Protein AF-0000000066035206 (afdb_homodimer)

Radius of gyration: 21.85 Å; Cα contacts (8 Å, |Δi|>4): 926; chains: 2; bounding box: 53×56×56 Å

pLDDT: mean 94.18, std 7.04, range [42.78, 98.94]

Foldseek 3Di:
DEAEAEQAQKDQDDPQLQPPPLLVVVCVVVVHGSRLFIAACVRCVVSCVPPPVSQFHHCVVLVLLQCQLQCPDPCQQVVNYWYWYAYNQAWIKTAAGPDDQDPDPVVNRNQVSCCVVQQFPPDDDDDTRMGTDGGHPVRVCVVQNFAEEEDLPFAEDELLVRLVVCVVVVHYYYFYHTDDDDDDPVNVVRHPGYYYYPNSPDDRRNRSSNSNSVSNVCVPDVVD/DEAEAEQAQKDQDDPQLQPPPLLVVVCVVVVHGSRLFIAACVRCVVSCVPPPVSQFHHCVVLVLLQCQLQCPDPCQQVVNYWYWYAYNQAWIKTAAGPDDQDPDPVVNRNQVSCCVVQQFPPDDDDDTRMGTDGGHPVRVCVVQNFAEEEDLPFAEDELLVRLVVCVVVVHYYYFYHTDDDDDDPVNVVRHPGYYYYPNSPDDRRNRSSNSNSVSNVCVPDVVD

InterPro domains:
  IPR005304 Ribosomal biogenesis, methyltransferase, EMG1/NEP1 [PF03587] (3-217)
  IPR005304 Ribosomal biogenesis, methyltransferase, EMG1/NEP1 [PTHR12636] (38-218)
  IPR005304 Ribosomal biogenesis, methyltransferase, EMG1/NEP1 [cd18088] (1-217)
  IPR023503 Ribosome biogenesis methyltransferase NEP1, archaea [MF_00554] (1-218)
  IPR029026 tRNA (guanine-N1-)-methyltransferase, N-terminal [G3DSA:3.40.1280.10] (1-222)
  IPR029028 Alpha/beta knot methyltransferases [SSF75217] (1-219)

Structure (mmCIF, N/CA/C/O backbone):
data_AF-0000000066035206-model_v1
#
loop_
_entity.id
_entity.type
_entity.pdbx_description
1 polymer 'Ribosomal RNA small subunit methyltransferase Nep1'
#
loop_
_atom_site.group_PDB
_atom_site.id
_atom_site.type_symbol
_atom_site.label_atom_id
_atom_site.label_alt_id
_atom_site.label_comp_id
_atom_site.label_asym_id
_atom_site.label_entity_id
_atom_site.label_seq_id
_atom_site.pdbx_PDB_ins_code
_atom_site.Cartn_x
_atom_site.Cartn_y
_atom_site.Cartn_z
_atom_site.occupancy
_atom_site.B_iso_or_equiv
_atom_site.auth_seq_id
_atom_site.auth_comp_id
_atom_site.auth_asym_id
_atom_site.auth_atom_id
_atom_site.pdbx_PDB_model_num
ATOM 1 N N . MET A 1 1 ? 16.625 9.414 11.586 1 94.56 1 MET A N 1
ATOM 2 C CA . MET A 1 1 ? 16.031 9.836 10.32 1 94.56 1 MET A CA 1
ATOM 3 C C . MET A 1 1 ? 14.555 10.172 10.492 1 94.56 1 MET A C 1
ATOM 5 O O . MET A 1 1 ? 13.891 9.617 11.367 1 94.56 1 MET A O 1
ATOM 9 N N . LYS A 1 2 ? 14.062 11.164 9.742 1 97.94 2 LYS A N 1
ATOM 10 C CA . LYS A 1 2 ? 12.695 11.641 9.914 1 97.94 2 LYS A CA 1
ATOM 11 C C . LYS A 1 2 ? 11.992 11.797 8.57 1 97.94 2 LYS A C 1
ATOM 13 O O . LYS A 1 2 ? 12.594 12.266 7.602 1 97.94 2 LYS A O 1
ATOM 18 N N . ILE A 1 3 ? 10.82 11.297 8.508 1 98.56 3 ILE A N 1
ATOM 19 C CA . ILE A 1 3 ? 9.945 11.562 7.375 1 98.56 3 ILE A CA 1
ATOM 20 C C . ILE A 1 3 ? 8.664 12.242 7.859 1 98.56 3 ILE A C 1
ATOM 22 O O . ILE A 1 3 ? 8.117 11.883 8.898 1 98.56 3 ILE A O 1
ATOM 26 N N . VAL A 1 4 ? 8.242 13.25 7.172 1 98.88 4 VAL A N 1
ATOM 27 C CA . VAL A 1 4 ? 6.984 13.922 7.484 1 98.88 4 VAL A CA 1
ATOM 28 C C . VAL A 1 4 ? 6.098 13.961 6.238 1 98.88 4 VAL A C 1
ATOM 30 O O . VAL A 1 4 ? 6.5 14.492 5.203 1 98.88 4 VAL A O 1
ATOM 33 N N . PHE A 1 5 ? 4.93 13.305 6.316 1 98.88 5 PHE A N 1
ATOM 34 C CA . PHE A 1 5 ? 3.934 13.398 5.258 1 98.88 5 PHE A CA 1
ATOM 35 C C . PHE A 1 5 ? 3.158 14.711 5.359 1 98.88 5 PHE A C 1
ATOM 37 O O . PHE A 1 5 ? 2.535 14.992 6.383 1 98.88 5 PHE A O 1
ATOM 44 N N . LEU A 1 6 ? 3.215 15.453 4.277 1 98.88 6 LEU A N 1
ATOM 45 C CA . LEU A 1 6 ? 2.746 16.828 4.324 1 98.88 6 LEU A CA 1
ATOM 46 C C . LEU A 1 6 ? 1.406 16.969 3.609 1 98.88 6 LEU A C 1
ATOM 48 O O . LEU A 1 6 ? 1.202 16.391 2.541 1 98.88 6 LEU A O 1
ATOM 52 N N . GLU A 1 7 ? 0.525 17.703 4.234 1 98.69 7 GLU A N 1
ATOM 53 C CA . GLU A 1 7 ? -0.763 18.094 3.67 1 98.69 7 GLU A CA 1
ATOM 54 C C . GLU A 1 7 ? -1.613 16.875 3.332 1 98.69 7 GLU A C 1
ATOM 56 O O . GLU A 1 7 ? -2.197 16.797 2.248 1 98.69 7 GLU A O 1
ATOM 61 N N . CYS A 1 8 ? -1.656 15.969 4.273 1 98.75 8 CYS A N 1
ATOM 62 C CA . CYS A 1 8 ? -2.443 14.758 4.062 1 98.75 8 CYS A CA 1
ATOM 63 C C . CYS A 1 8 ? -3.926 15.094 3.93 1 98.75 8 CYS A C 1
ATOM 65 O O . CYS A 1 8 ? -4.453 15.906 4.688 1 98.75 8 CYS A O 1
ATOM 67 N N . SER A 1 9 ? -4.555 14.461 2.967 1 98.19 9 SER A N 1
ATOM 68 C CA . SER A 1 9 ? -5.977 14.641 2.707 1 98.19 9 SER A CA 1
ATOM 69 C C . SER A 1 9 ? -6.828 13.93 3.75 1 98.19 9 SER A C 1
ATOM 71 O O . SER A 1 9 ? -7.691 13.117 3.406 1 98.19 9 SER A O 1
ATOM 73 N N . VAL A 1 10 ? -6.57 14.289 4.969 1 98.69 10 VAL A N 1
ATOM 74 C CA . VAL A 1 10 ? -7.199 13.625 6.109 1 98.69 10 VAL A CA 1
ATOM 75 C C . VAL A 1 10 ? -7.898 14.664 6.988 1 98.69 10 VAL A C 1
ATOM 77 O O . VAL A 1 10 ? -7.262 15.602 7.465 1 98.69 10 VAL A O 1
ATOM 80 N N . GLU A 1 11 ? -9.133 14.516 7.188 1 98.69 11 GLU A N 1
ATOM 81 C CA . GLU A 1 11 ? -9.961 15.383 8.031 1 98.69 11 GLU A CA 1
ATOM 82 C C . GLU A 1 11 ? -11.273 14.695 8.398 1 98.69 11 GLU A C 1
ATOM 84 O O . GLU A 1 11 ? -11.695 13.75 7.738 1 98.69 11 GLU A O 1
ATOM 89 N N . LEU A 1 12 ? -11.844 15.172 9.484 1 98.44 12 LEU A N 1
ATOM 90 C CA . LEU A 1 12 ? -13.211 14.75 9.773 1 98.44 12 LEU A CA 1
ATOM 91 C C . LEU A 1 12 ? -14.195 15.43 8.828 1 98.44 12 LEU A C 1
ATOM 93 O O . LEU A 1 12 ? -13.898 16.469 8.258 1 98.44 12 LEU A O 1
ATOM 97 N N . VAL A 1 13 ? -15.359 14.82 8.664 1 98.06 13 VAL A N 1
ATOM 98 C CA . VAL A 1 13 ? -16.391 15.43 7.828 1 98.06 13 VAL A CA 1
ATOM 99 C C . VAL A 1 13 ? -16.734 16.828 8.359 1 98.06 13 VAL A C 1
ATOM 101 O O . VAL A 1 13 ? -17.062 16.984 9.531 1 98.06 13 VAL A O 1
ATOM 104 N N . PRO A 1 14 ? -16.562 17.75 7.488 1 97.44 14 PRO A N 1
ATOM 105 C CA . PRO A 1 14 ? -16.875 19.094 7.961 1 97.44 14 PRO A CA 1
ATOM 106 C C . PRO A 1 14 ? -18.359 19.266 8.328 1 97.44 14 PRO A C 1
ATOM 108 O O . PRO A 1 14 ? -19.219 18.609 7.746 1 97.44 14 PRO A O 1
ATOM 111 N N . ARG A 1 15 ? -18.609 20.219 9.195 1 96.75 15 ARG A N 1
ATOM 112 C CA . ARG A 1 15 ? -19.953 20.453 9.734 1 96.75 15 ARG A CA 1
ATOM 113 C C . ARG A 1 15 ? -20.953 20.75 8.617 1 96.75 15 ARG A C 1
ATOM 115 O O . ARG A 1 15 ? -22.109 20.328 8.688 1 96.75 15 ARG A O 1
ATOM 122 N N . SER A 1 16 ? -20.516 21.406 7.574 1 96.56 16 SER A N 1
ATOM 123 C CA . SER A 1 16 ? -21.391 21.797 6.48 1 96.56 16 SER A CA 1
ATOM 124 C C . SER A 1 16 ? -21.953 20.578 5.746 1 96.56 16 SER A C 1
ATOM 126 O O . SER A 1 16 ? -22.938 20.688 5.023 1 96.56 16 SER A O 1
ATOM 128 N N . LEU A 1 17 ? -21.344 19.406 5.98 1 97.5 17 LEU A N 1
ATOM 129 C CA . LEU A 1 17 ? -21.75 18.219 5.242 1 97.5 17 LEU A CA 1
ATOM 130 C C . LEU A 1 17 ? -22.516 17.25 6.148 1 97.5 17 LEU A C 1
ATOM 132 O O . LEU A 1 17 ? -22.984 16.203 5.695 1 97.5 17 LEU A O 1
ATOM 136 N N . TRP A 1 18 ? -22.719 17.609 7.383 1 97.12 18 TRP A N 1
ATOM 137 C CA . TRP A 1 18 ? -23.219 16.672 8.383 1 97.12 18 TRP A CA 1
ATOM 138 C C . TRP A 1 18 ? -24.641 16.219 8.031 1 97.12 18 TRP A C 1
ATOM 140 O O . TRP A 1 18 ? -25.047 15.109 8.375 1 97.12 18 TRP A O 1
ATOM 150 N N . SER A 1 19 ? -25.328 17.047 7.301 1 96.56 19 SER A N 1
ATOM 151 C CA . SER A 1 19 ? -26.719 16.719 7.027 1 96.56 19 SER A CA 1
ATOM 152 C C . SER A 1 19 ? -26.891 16.094 5.645 1 96.56 19 SER A C 1
ATOM 154 O O . SER A 1 19 ? -27.984 15.703 5.262 1 96.56 19 SER A O 1
ATOM 156 N N . HIS A 1 20 ? -25.844 16.078 4.918 1 97 20 HIS A N 1
ATOM 157 C CA . HIS A 1 20 ? -25.922 15.523 3.57 1 97 20 HIS A CA 1
ATOM 158 C C . HIS A 1 20 ? -26.297 14.039 3.607 1 97 20 HIS A C 1
ATOM 160 O O . HIS A 1 20 ? -25.781 13.289 4.445 1 97 20 HIS A O 1
ATOM 166 N N . PRO A 1 21 ? -27.109 13.594 2.684 1 96.31 21 PRO A N 1
ATOM 167 C CA . PRO A 1 21 ? -27.594 12.211 2.674 1 96.31 21 PRO A CA 1
ATOM 168 C C . PRO A 1 21 ? -26.453 11.195 2.625 1 96.31 21 PRO A C 1
ATOM 170 O O . PRO A 1 21 ? -26.5 10.172 3.309 1 96.31 21 PRO A O 1
ATOM 173 N N . GLN A 1 22 ? -25.438 11.383 1.896 1 95.75 22 GLN A N 1
ATOM 174 C CA . GLN A 1 22 ? -24.297 10.469 1.791 1 95.75 22 GLN A CA 1
ATOM 175 C C . GLN A 1 22 ? -23.578 10.32 3.131 1 95.75 22 GLN A C 1
ATOM 177 O O . GLN A 1 22 ? -23.125 9.234 3.479 1 95.75 22 GLN A O 1
ATOM 182 N N . VAL A 1 23 ? -23.469 11.445 3.793 1 96.69 23 VAL A N 1
ATOM 183 C CA . VAL A 1 23 ? -22.781 11.453 5.078 1 96.69 23 VAL A CA 1
ATOM 184 C C . VAL A 1 23 ? -23.641 10.75 6.125 1 96.69 23 VAL A C 1
ATOM 186 O O . VAL A 1 23 ? -23.141 9.922 6.895 1 96.69 23 VAL A O 1
ATOM 189 N N . LEU A 1 24 ? -24.906 11 6.09 1 96.81 24 LEU A N 1
ATOM 190 C CA . LEU A 1 24 ? -25.844 10.359 7.02 1 96.81 24 LEU A CA 1
ATOM 191 C C . LEU A 1 24 ? -25.891 8.852 6.785 1 96.81 24 LEU A C 1
ATOM 193 O O . LEU A 1 24 ? -25.938 8.078 7.738 1 96.81 24 LEU A O 1
ATOM 197 N N . LYS A 1 25 ? -25.875 8.508 5.547 1 94.69 25 LYS A N 1
ATOM 198 C CA . LYS A 1 25 ? -25.875 7.086 5.207 1 94.69 25 LYS A CA 1
ATOM 199 C C . LYS A 1 25 ? -24.641 6.387 5.77 1 94.69 25 LYS A C 1
ATOM 201 O O . LYS A 1 25 ? -24.734 5.32 6.379 1 94.69 25 LYS A O 1
ATOM 206 N N . SER A 1 26 ? -23.469 6.977 5.578 1 92.94 26 SER A N 1
ATOM 207 C CA . SER A 1 26 ? -22.219 6.383 6.07 1 92.94 26 SER A CA 1
ATOM 208 C C . SER A 1 26 ? -22.172 6.398 7.594 1 92.94 26 SER A C 1
ATOM 210 O O . SER A 1 26 ? -21.703 5.438 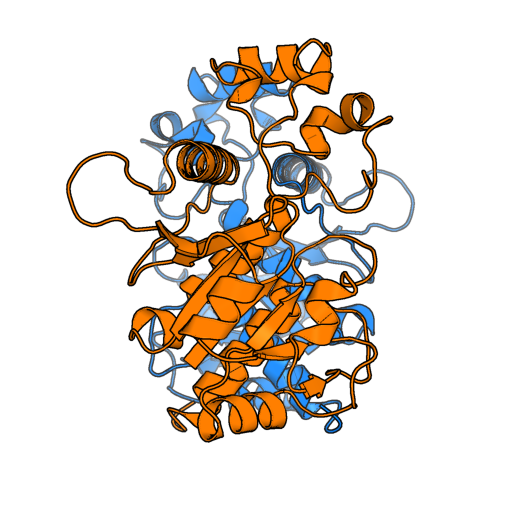8.211 1 92.94 26 SER A O 1
ATOM 212 N N . ALA A 1 27 ? -22.641 7.441 8.18 1 94.56 27 ALA A N 1
ATOM 213 C CA . ALA A 1 27 ? -22.688 7.523 9.641 1 94.56 27 ALA A CA 1
ATOM 214 C C . ALA A 1 27 ? -23.531 6.395 10.219 1 94.56 27 ALA A C 1
ATOM 216 O O . ALA A 1 27 ? -23.156 5.77 11.211 1 94.56 27 ALA A O 1
ATOM 217 N N . ARG A 1 28 ? -24.656 6.133 9.617 1 92.69 28 ARG A N 1
ATOM 218 C CA . ARG A 1 28 ? -25.531 5.047 10.039 1 92.69 28 ARG A CA 1
ATOM 219 C C . ARG A 1 28 ? -24.844 3.693 9.867 1 92.69 28 ARG A C 1
ATOM 221 O O . ARG A 1 28 ? -24.938 2.832 10.742 1 92.69 28 ARG A O 1
ATOM 228 N N . ARG A 1 29 ? -24.188 3.592 8.781 1 86.38 29 ARG A N 1
ATOM 229 C CA . ARG A 1 29 ? -23.5 2.35 8.461 1 86.38 29 ARG A CA 1
ATOM 230 C C . ARG A 1 29 ? -22.484 1.997 9.547 1 86.38 29 ARG A C 1
ATOM 232 O O . ARG A 1 29 ? -22.359 0.833 9.93 1 86.38 29 ARG A O 1
ATOM 239 N N . TYR A 1 30 ? -21.766 2.982 10.031 1 87.88 30 TYR A N 1
ATOM 240 C CA . TYR A 1 30 ? -20.672 2.74 10.969 1 87.88 30 TYR A CA 1
ATOM 241 C C . TYR A 1 30 ? -21.125 2.969 12.406 1 87.88 30 TYR A C 1
ATOM 243 O O . TYR A 1 30 ? -20.375 2.727 13.352 1 87.88 30 TYR A O 1
ATOM 251 N N . GLY A 1 31 ? -22.344 3.395 12.547 1 91.31 31 GLY A N 1
ATOM 252 C CA . GLY A 1 31 ? -22.922 3.596 13.867 1 91.31 31 GLY A CA 1
ATOM 253 C C . GLY A 1 31 ? -22.266 4.73 14.641 1 91.31 31 GLY A C 1
ATOM 254 O O . GLY A 1 31 ? -22 4.602 15.836 1 91.31 31 GLY A O 1
ATOM 255 N N . ILE A 1 32 ? -21.922 5.754 13.93 1 94 32 ILE A N 1
ATOM 256 C CA . ILE A 1 32 ? -21.266 6.883 14.578 1 94 32 ILE A CA 1
ATOM 257 C C . ILE A 1 32 ? -21.891 8.188 14.094 1 94 32 ILE A C 1
ATOM 259 O O . ILE A 1 32 ? -22.719 8.188 13.18 1 94 32 ILE A O 1
ATOM 263 N N . GLU A 1 33 ? -21.562 9.25 14.727 1 96.12 33 GLU A N 1
ATOM 264 C CA . GLU A 1 33 ? -22.062 10.57 14.344 1 96.12 33 GLU A CA 1
ATOM 265 C C . GLU A 1 33 ? -21.359 11.102 13.109 1 96.12 33 GLU A C 1
ATOM 267 O O . GLU A 1 33 ? -20.172 10.844 12.906 1 96.12 33 GLU A O 1
ATOM 272 N N . PRO A 1 34 ? -22.047 11.836 12.297 1 96.31 34 PRO A N 1
ATOM 273 C CA . PRO A 1 34 ? -21.438 12.406 11.094 1 96.31 34 PRO A CA 1
ATOM 274 C C . PRO A 1 34 ? -20.141 13.141 11.383 1 96.31 34 PRO A C 1
ATOM 276 O O . PRO A 1 34 ? -19.172 13.016 10.625 1 96.31 34 PRO A O 1
ATOM 279 N N . GLY A 1 35 ? -20.109 13.836 12.477 1 96.12 35 GLY A N 1
ATOM 280 C CA . GLY A 1 35 ? -18.938 14.609 12.828 1 96.12 35 GLY A CA 1
ATOM 281 C C . GLY A 1 35 ? -17.75 13.758 13.242 1 96.12 35 GLY A C 1
ATOM 282 O O . GLY A 1 35 ? -16.625 14.25 13.336 1 96.12 35 GLY A O 1
ATOM 283 N N . ASP A 1 36 ? -17.953 12.461 13.375 1 96.06 36 ASP A N 1
ATOM 284 C CA . ASP A 1 36 ? -16.906 11.531 13.805 1 96.06 36 ASP A CA 1
ATOM 285 C C . ASP A 1 36 ? -16.375 10.719 12.625 1 96.06 36 ASP A C 1
ATOM 287 O O . ASP A 1 36 ? -15.477 9.898 12.789 1 96.06 36 ASP A O 1
ATOM 291 N N . LEU A 1 37 ? -16.891 11.023 11.477 1 96.31 37 LEU A N 1
ATOM 292 C CA . LEU A 1 37 ? -16.484 10.312 10.266 1 96.31 37 LEU A CA 1
ATOM 293 C C . LEU A 1 37 ? -15.297 10.992 9.602 1 96.31 37 LEU A C 1
ATOM 295 O O . LEU A 1 37 ? -15.219 12.227 9.57 1 96.31 37 LEU A O 1
ATOM 299 N N . LEU A 1 38 ? -14.422 10.172 9.133 1 97.31 38 LEU A N 1
ATOM 300 C CA . LEU A 1 38 ? -13.398 10.727 8.25 1 97.31 38 LEU A CA 1
ATOM 301 C C . LEU A 1 38 ? -13.984 11.047 6.879 1 97.31 38 LEU A C 1
ATOM 303 O O . LEU A 1 38 ? -14.773 10.266 6.336 1 97.31 38 LEU A O 1
ATOM 307 N N . LEU A 1 39 ? -13.688 12.227 6.426 1 97.69 39 LEU A N 1
ATOM 308 C CA . LEU A 1 39 ? -14.07 12.539 5.055 1 97.69 39 LEU A CA 1
ATOM 309 C C . LEU A 1 39 ? -13.414 11.586 4.07 1 97.69 39 LEU A C 1
ATOM 311 O O . LEU A 1 39 ? -12.211 11.328 4.16 1 97.69 39 LEU A O 1
ATOM 315 N N . ASP A 1 40 ? -14.195 11.031 3.223 1 96.38 40 ASP A N 1
ATOM 316 C CA . ASP A 1 40 ? -13.727 10.055 2.242 1 96.38 40 ASP A CA 1
ATOM 317 C C . ASP A 1 40 ? -14.461 10.219 0.912 1 96.38 40 ASP A C 1
ATOM 319 O O . ASP A 1 40 ? -15.672 9.992 0.831 1 96.38 40 ASP A O 1
ATOM 323 N N . LYS A 1 41 ? -13.688 10.562 -0.031 1 94.62 41 LYS A N 1
ATOM 324 C CA . LYS A 1 41 ? -14.266 10.844 -1.343 1 94.62 41 LYS A CA 1
ATOM 325 C C . LYS A 1 41 ? -15.023 9.633 -1.883 1 94.62 41 LYS A C 1
ATOM 327 O O . LYS A 1 41 ? -16.016 9.781 -2.586 1 94.62 41 LYS A O 1
ATOM 332 N N . SER A 1 42 ? -14.586 8.414 -1.63 1 90.88 42 SER A N 1
ATOM 333 C CA . SER A 1 42 ? -15.258 7.211 -2.1 1 90.88 42 SER A CA 1
ATOM 334 C C . SER A 1 42 ? -16.656 7.082 -1.49 1 90.88 42 SER A C 1
ATOM 336 O O . SER A 1 42 ? -17.547 6.477 -2.086 1 90.88 42 SER A O 1
ATOM 338 N N . LEU A 1 43 ? -16.859 7.66 -0.371 1 92.38 43 LEU A N 1
ATOM 339 C CA . LEU A 1 43 ? -18.125 7.594 0.345 1 92.38 43 LEU A CA 1
ATOM 340 C C . LEU A 1 43 ? -18.922 8.875 0.159 1 92.38 43 LEU A C 1
ATOM 342 O O . LEU A 1 43 ? -20.156 8.859 0.176 1 92.38 43 LEU A O 1
ATOM 346 N N . HIS A 1 44 ? -18.203 9.93 -0.038 1 96.5 44 HIS A N 1
ATOM 347 C CA . HIS A 1 44 ? -18.844 11.234 0.113 1 96.5 44 HIS A CA 1
ATOM 348 C C . HIS A 1 44 ? -18.703 12.07 -1.154 1 96.5 44 HIS A C 1
ATOM 350 O O . HIS A 1 44 ? -18.703 13.297 -1.094 1 96.5 44 HIS A O 1
ATOM 356 N N . TYR A 1 45 ? -18.5 11.469 -2.258 1 93.94 45 TYR A N 1
ATOM 357 C CA . TYR A 1 45 ? -18.188 12.148 -3.51 1 93.94 45 TYR A CA 1
ATOM 358 C C . TYR A 1 45 ? -19.172 13.273 -3.785 1 93.94 45 TYR A C 1
ATOM 360 O O . TYR A 1 45 ? -18.766 14.43 -3.98 1 93.94 45 TYR A O 1
ATOM 368 N N . ASN A 1 46 ? -20.484 13.008 -3.779 1 95.19 46 ASN A N 1
ATOM 369 C CA . ASN A 1 46 ? -21.484 14.016 -4.078 1 95.19 46 ASN A CA 1
ATOM 370 C C . ASN A 1 46 ? -21.562 15.078 -2.98 1 95.19 46 ASN A C 1
ATOM 372 O O . ASN A 1 46 ? -21.781 16.25 -3.264 1 95.19 46 ASN A O 1
ATOM 376 N N . ALA A 1 47 ? -21.391 14.641 -1.794 1 96.25 47 ALA A N 1
ATOM 377 C CA . ALA A 1 47 ? -21.438 15.578 -0.675 1 96.25 47 ALA A CA 1
ATOM 378 C C . ALA A 1 47 ? -20.312 16.609 -0.783 1 96.25 47 ALA A C 1
ATOM 380 O O . ALA A 1 47 ? -20.484 17.766 -0.371 1 96.25 47 ALA A O 1
ATOM 381 N N . MET A 1 48 ? -19.219 16.203 -1.35 1 96.88 48 MET A N 1
ATOM 382 C CA . MET A 1 48 ? -18.031 17.031 -1.386 1 96.88 48 MET A CA 1
ATOM 383 C C . MET A 1 48 ? -18.078 18.031 -2.545 1 96.88 48 MET A C 1
ATOM 385 O O . MET A 1 48 ? -17.172 18.828 -2.721 1 96.88 48 MET A O 1
ATOM 389 N N . ALA A 1 49 ? -19.094 17.984 -3.309 1 94.5 49 ALA A N 1
ATOM 390 C CA . ALA A 1 49 ? -19.188 18.734 -4.562 1 94.5 49 ALA A CA 1
ATOM 391 C C . ALA A 1 49 ? -18.953 20.219 -4.332 1 94.5 49 ALA A C 1
ATOM 393 O O . ALA A 1 49 ? -18.312 20.891 -5.152 1 94.5 49 ALA A O 1
ATOM 394 N N . GLU A 1 50 ? -19.328 20.719 -3.205 1 90.12 50 GLU A N 1
ATOM 395 C CA . GLU A 1 50 ? -19.25 22.172 -2.996 1 90.12 50 GLU A CA 1
ATOM 396 C C . GLU A 1 50 ? -18.141 22.516 -2.014 1 90.12 50 GLU A C 1
ATOM 398 O O . GLU A 1 50 ? -17.984 23.672 -1.616 1 90.12 50 GLU A O 1
ATOM 403 N N . LEU A 1 51 ? -17.406 21.562 -1.604 1 94.5 51 LEU A N 1
ATOM 404 C CA . LEU A 1 51 ? -16.312 21.828 -0.667 1 94.5 51 LEU A CA 1
ATOM 405 C C . LEU A 1 51 ? -15.18 22.578 -1.352 1 94.5 51 LEU A C 1
ATOM 407 O O . LEU A 1 51 ? -14.75 22.188 -2.441 1 94.5 51 LEU A O 1
ATOM 411 N N . PRO A 1 52 ? -14.789 23.625 -0.725 1 93.38 52 PRO A N 1
ATOM 412 C CA . PRO A 1 52 ? -13.602 24.281 -1.283 1 93.38 52 PRO A CA 1
ATOM 413 C C . PRO A 1 52 ? -12.391 23.359 -1.358 1 93.38 52 PRO A C 1
ATOM 415 O O . PRO A 1 52 ? -12.172 22.547 -0.449 1 93.38 52 PRO A O 1
ATOM 418 N N . ALA A 1 53 ? -11.664 23.406 -2.465 1 93.31 53 ALA A N 1
ATOM 419 C CA . ALA A 1 53 ? -10.461 22.609 -2.686 1 93.31 53 ALA A CA 1
ATOM 420 C C . ALA A 1 53 ? -10.773 21.109 -2.572 1 93.31 53 ALA A C 1
ATOM 422 O O . ALA A 1 53 ? -9.969 20.344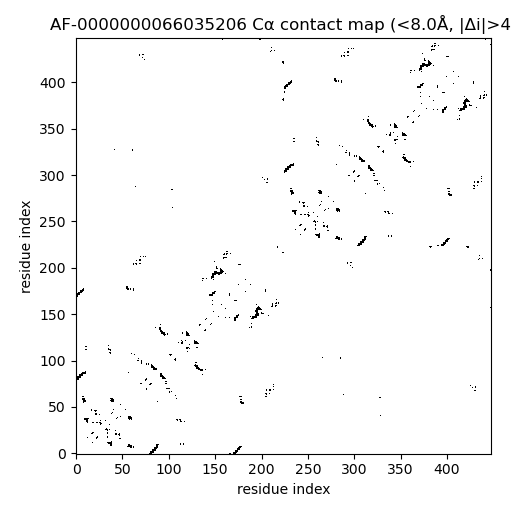 -2.031 1 93.31 53 ALA A O 1
ATOM 423 N N . LYS A 1 54 ? -11.961 20.719 -2.967 1 93.62 54 LYS A N 1
ATOM 424 C CA . LYS A 1 54 ? -12.406 19.328 -2.869 1 93.62 54 LYS A CA 1
ATOM 425 C C . LYS A 1 54 ? -11.422 18.391 -3.547 1 93.62 54 LYS A C 1
ATOM 427 O O . LYS A 1 54 ? -11.289 17.234 -3.145 1 93.62 54 LYS A O 1
ATOM 432 N N . TRP A 1 55 ? -10.656 18.844 -4.508 1 93.44 55 TRP A N 1
ATOM 433 C CA . TRP A 1 55 ? -9.742 18.016 -5.281 1 93.44 55 TRP A CA 1
ATOM 434 C C . TRP A 1 55 ? -8.562 17.562 -4.43 1 93.44 55 TRP A C 1
ATOM 436 O O . TRP A 1 55 ? -7.852 16.625 -4.785 1 93.44 55 TRP A O 1
ATOM 446 N N . LYS A 1 56 ? -8.305 18.25 -3.289 1 95.94 56 LYS A N 1
ATOM 447 C CA . LYS A 1 56 ? -7.172 17.938 -2.426 1 95.94 56 LYS A CA 1
ATOM 448 C C . LYS A 1 56 ? -7.629 17.297 -1.119 1 95.94 56 LYS A C 1
ATOM 450 O O . LYS A 1 56 ? -6.855 17.203 -0.163 1 95.94 56 LYS A O 1
ATOM 455 N N . ARG A 1 57 ? -8.898 16.938 -1.027 1 96.81 57 ARG A N 1
ATOM 456 C CA . ARG A 1 57 ? -9.453 16.516 0.251 1 96.81 57 ARG A CA 1
ATOM 457 C C . ARG A 1 57 ? -10.008 15.094 0.157 1 96.81 57 ARG A C 1
ATOM 459 O O . ARG A 1 57 ? -10.234 14.578 -0.941 1 96.81 57 ARG A O 1
ATOM 466 N N . GLY A 1 58 ? -10.172 14.438 1.257 1 96.88 58 GLY A N 1
ATOM 467 C CA . GLY A 1 58 ? -10.969 13.227 1.38 1 96.88 58 GLY A CA 1
ATOM 468 C C . GLY A 1 58 ? -10.273 11.992 0.826 1 96.88 58 GLY A C 1
ATOM 469 O O . GLY A 1 58 ? -10.898 11.156 0.174 1 96.88 58 GLY A O 1
ATOM 470 N N . ARG A 1 59 ? -8.969 11.875 0.965 1 96.69 59 ARG A N 1
ATOM 471 C CA . ARG A 1 59 ? -8.258 10.703 0.471 1 96.69 59 ARG A CA 1
ATOM 472 C C . ARG A 1 59 ? -7.363 10.109 1.555 1 96.69 59 ARG A C 1
ATOM 474 O O . ARG A 1 59 ? -6.145 10.031 1.388 1 96.69 59 ARG A O 1
ATOM 481 N N . PRO A 1 60 ? -8.023 9.68 2.658 1 97.44 60 PRO A N 1
ATOM 482 C CA . PRO A 1 60 ? -7.242 9.078 3.742 1 97.44 60 PRO A CA 1
ATOM 483 C C . PRO A 1 60 ? -6.504 7.816 3.311 1 97.44 60 PRO A C 1
ATOM 485 O O . PRO A 1 60 ? -5.562 7.387 3.98 1 97.44 60 PRO A O 1
ATOM 488 N N . ASP A 1 61 ? -6.91 7.25 2.191 1 95.19 61 ASP A N 1
ATOM 489 C CA . ASP A 1 61 ? -6.273 6.039 1.685 1 95.19 61 ASP A CA 1
ATOM 490 C C . ASP A 1 61 ? -4.809 6.289 1.335 1 95.19 61 ASP A C 1
ATOM 492 O O . ASP A 1 61 ? -3.969 5.398 1.478 1 95.19 61 ASP A O 1
ATOM 496 N N . ILE A 1 62 ? -4.457 7.484 0.918 1 96.56 62 ILE A N 1
ATOM 497 C CA . ILE A 1 62 ? -3.082 7.812 0.565 1 96.56 62 ILE A CA 1
ATOM 498 C C . ILE A 1 62 ? -2.191 7.703 1.802 1 96.56 62 ILE A C 1
ATOM 500 O O . ILE A 1 62 ? -1.146 7.051 1.767 1 96.56 62 ILE A O 1
ATOM 504 N N . LEU A 1 63 ? -2.648 8.305 2.889 1 98.12 63 LEU A N 1
ATOM 505 C CA . LEU A 1 63 ? -1.887 8.211 4.129 1 98.12 63 LEU A CA 1
ATOM 506 C C . LEU A 1 63 ? -1.804 6.77 4.609 1 98.12 63 LEU A C 1
ATOM 508 O O . LEU A 1 63 ? -0.77 6.34 5.129 1 98.12 63 LEU A O 1
ATOM 512 N N . HIS A 1 64 ? -2.867 6.07 4.457 1 97.19 64 HIS A N 1
ATOM 513 C CA . HIS A 1 64 ? -2.904 4.672 4.875 1 97.19 64 HIS A CA 1
ATOM 514 C C . HIS A 1 64 ? -1.785 3.869 4.219 1 97.19 64 HIS A C 1
ATOM 516 O O . HIS A 1 64 ? -0.973 3.25 4.91 1 97.19 64 HIS A O 1
ATOM 522 N N . VAL A 1 65 ? -1.708 3.951 2.91 1 94.5 65 VAL A N 1
ATOM 523 C CA . VAL A 1 65 ? -0.704 3.199 2.164 1 94.5 65 VAL A CA 1
ATOM 524 C C . VAL A 1 65 ? 0.691 3.711 2.516 1 94.5 65 VAL A C 1
ATOM 526 O O . VAL A 1 65 ? 1.625 2.922 2.682 1 94.5 65 VAL A O 1
ATOM 529 N N . ALA A 1 66 ? 0.818 4.977 2.652 1 96.62 66 ALA A N 1
ATOM 530 C CA . ALA A 1 66 ? 2.105 5.566 3.014 1 96.62 66 ALA A CA 1
ATOM 531 C C . ALA A 1 66 ? 2.59 5.039 4.359 1 96.62 66 ALA A C 1
ATOM 533 O O . ALA A 1 66 ? 3.758 4.664 4.504 1 96.62 66 ALA A O 1
ATOM 534 N N . LEU A 1 67 ? 1.683 4.984 5.309 1 97.44 67 LEU A N 1
ATOM 535 C CA . LEU A 1 67 ? 2.053 4.52 6.641 1 97.44 67 LEU A CA 1
ATOM 536 C C . LEU A 1 67 ? 2.354 3.023 6.629 1 97.44 67 LEU A C 1
ATOM 538 O O . LEU A 1 67 ? 3.307 2.572 7.266 1 97.44 67 LEU A O 1
ATOM 542 N N . LEU A 1 68 ? 1.571 2.291 5.91 1 94.38 68 LEU A N 1
ATOM 543 C CA . LEU A 1 68 ? 1.82 0.857 5.82 1 94.38 68 LEU A CA 1
ATOM 544 C C . LEU A 1 68 ? 3.221 0.581 5.281 1 94.38 68 LEU A C 1
ATOM 546 O O . LEU A 1 68 ? 3.959 -0.228 5.848 1 94.38 68 LEU A O 1
ATOM 550 N N . THR A 1 69 ? 3.568 1.258 4.258 1 93.12 69 THR A N 1
ATOM 551 C CA . THR A 1 69 ? 4.82 0.979 3.561 1 93.12 69 THR A CA 1
ATOM 552 C C . THR A 1 69 ? 6.012 1.469 4.379 1 93.12 69 THR A C 1
ATOM 554 O O . THR A 1 69 ? 7.09 0.873 4.328 1 93.12 69 THR A O 1
ATOM 557 N N . THR A 1 70 ? 5.84 2.467 5.172 1 95.38 70 THR A N 1
ATOM 558 C CA . THR A 1 70 ? 6.973 3.035 5.891 1 95.38 70 THR A CA 1
ATOM 559 C C . THR A 1 70 ? 7.125 2.385 7.266 1 95.38 70 THR A C 1
ATOM 561 O O . THR A 1 70 ? 8.242 2.133 7.715 1 95.38 70 THR A O 1
ATOM 564 N N . THR A 1 71 ? 6.02 2.041 7.934 1 94.81 71 THR A N 1
ATOM 565 C CA . THR A 1 71 ? 6.098 1.469 9.273 1 94.81 71 THR A CA 1
ATOM 566 C C . THR A 1 71 ? 6.484 -0.006 9.211 1 94.81 71 THR A C 1
ATOM 568 O O . THR A 1 71 ? 6.84 -0.604 10.227 1 94.81 71 THR A O 1
ATOM 571 N N . ASP A 1 72 ? 6.438 -0.552 8.07 1 89.31 72 ASP A N 1
ATOM 572 C CA . ASP A 1 72 ? 6.844 -1.947 7.922 1 89.31 72 ASP A CA 1
ATOM 573 C C . ASP A 1 72 ? 8.297 -2.051 7.477 1 89.31 72 ASP A C 1
ATOM 575 O O . ASP A 1 72 ? 8.781 -3.143 7.168 1 89.31 72 ASP A O 1
ATOM 579 N N . SER A 1 73 ? 8.977 -1.028 7.457 1 90.19 73 SER A N 1
ATOM 580 C CA . SER A 1 73 ? 10.375 -1.024 7.039 1 90.19 73 SER A CA 1
ATOM 581 C C . SER A 1 73 ? 11.297 -1.442 8.18 1 90.19 73 SER A C 1
ATOM 583 O O . SER A 1 73 ? 11 -1.18 9.352 1 90.19 73 SER A O 1
ATOM 585 N N . PRO A 1 74 ? 12.398 -2.092 7.844 1 88.5 74 PRO A N 1
ATOM 586 C CA . PRO A 1 74 ? 13.383 -2.41 8.875 1 88.5 74 PRO A CA 1
ATOM 587 C C . PRO A 1 74 ? 13.875 -1.173 9.625 1 88.5 74 PRO A C 1
ATOM 589 O O . PRO A 1 74 ? 14.07 -1.223 10.844 1 88.5 74 PRO A O 1
ATOM 592 N N . LEU A 1 75 ? 14.07 -0.109 8.914 1 90.88 75 LEU A N 1
ATOM 593 C CA . LEU A 1 75 ? 14.508 1.136 9.531 1 90.88 75 LEU A CA 1
ATOM 594 C C . LEU A 1 75 ? 13.562 1.559 10.648 1 90.88 75 LEU A C 1
ATOM 596 O O . LEU A 1 75 ? 14 1.943 11.734 1 90.88 75 LEU A O 1
ATOM 600 N N . TYR A 1 76 ? 12.289 1.446 10.383 1 93.44 76 TYR A N 1
ATOM 601 C CA . TYR A 1 76 ? 11.273 1.799 11.367 1 93.44 76 TYR A CA 1
ATOM 602 C C . TYR A 1 76 ? 11.258 0.797 12.516 1 93.44 76 TYR A C 1
ATOM 604 O O . TYR A 1 76 ? 11.234 1.186 13.688 1 93.44 76 TYR A O 1
ATOM 612 N N . ASN A 1 77 ? 11.352 -0.447 12.195 1 89.75 77 ASN A N 1
ATOM 613 C CA . ASN A 1 77 ? 11.281 -1.511 13.188 1 89.75 77 ASN A CA 1
ATOM 614 C C . ASN A 1 77 ? 12.461 -1.458 14.148 1 89.75 77 ASN A C 1
ATOM 616 O O . ASN A 1 77 ? 12.344 -1.869 15.305 1 89.75 77 ASN A O 1
ATOM 620 N N . GLU A 1 78 ? 13.539 -0.955 13.695 1 90.06 78 GLU A N 1
ATOM 621 C CA . GLU A 1 78 ? 14.742 -0.858 14.516 1 90.06 78 GLU A CA 1
ATOM 622 C C . GLU A 1 78 ? 14.766 0.45 15.297 1 90.06 78 GLU A C 1
ATOM 624 O O . GLU A 1 78 ? 15.719 0.721 16.031 1 90.06 78 GLU A O 1
ATOM 629 N N . GLY A 1 79 ? 13.75 1.266 15.094 1 92.19 79 GLY A N 1
ATOM 630 C CA . GLY A 1 79 ? 13.656 2.512 15.836 1 92.19 79 GLY A CA 1
ATOM 631 C C . GLY A 1 79 ? 14.508 3.625 15.25 1 92.19 79 GLY A C 1
ATOM 632 O O . GLY A 1 79 ? 14.797 4.613 15.922 1 92.19 79 GLY A O 1
ATOM 633 N N . LEU A 1 80 ? 14.883 3.525 13.984 1 93.38 80 LEU A N 1
ATOM 634 C CA . LEU A 1 80 ? 15.797 4.484 13.383 1 93.38 80 LEU A CA 1
ATOM 635 C C . LEU A 1 80 ? 15.047 5.465 12.484 1 93.38 80 LEU A C 1
ATOM 637 O O . LEU A 1 80 ? 15.656 6.375 11.914 1 93.38 80 LEU A O 1
ATOM 641 N N . LEU A 1 81 ? 13.789 5.312 12.352 1 95.56 81 LEU A N 1
ATOM 642 C CA . LEU A 1 81 ? 12.961 6.18 11.516 1 95.56 81 LEU A CA 1
ATOM 643 C C . LEU A 1 81 ? 11.797 6.754 12.32 1 95.56 81 LEU A C 1
ATOM 645 O O . LEU A 1 81 ? 11.031 6.008 12.93 1 95.56 81 LEU A O 1
ATOM 649 N N . ARG A 1 82 ? 11.727 8.023 12.383 1 97.69 82 ARG A N 1
ATOM 650 C CA . ARG A 1 82 ? 10.578 8.711 12.961 1 97.69 82 ARG A CA 1
ATOM 651 C C . ARG A 1 82 ? 9.625 9.203 11.875 1 97.69 82 ARG A C 1
ATOM 653 O O . ARG A 1 82 ? 10.07 9.711 10.844 1 97.69 82 ARG A O 1
ATOM 660 N N . ILE A 1 83 ? 8.359 9.008 12.109 1 98.69 83 ILE A N 1
ATOM 661 C CA . ILE A 1 83 ? 7.363 9.32 11.086 1 98.69 83 ILE A CA 1
ATOM 662 C C . ILE A 1 83 ? 6.363 10.328 11.633 1 98.69 83 ILE A C 1
ATOM 664 O O . ILE A 1 83 ? 5.844 10.164 12.742 1 98.69 83 ILE A O 1
ATOM 668 N N . TYR A 1 84 ? 6.098 11.359 10.859 1 98.88 84 TYR A N 1
ATOM 669 C CA . TYR A 1 84 ? 5.105 12.383 11.156 1 98.88 84 TYR A CA 1
ATOM 670 C C . TYR A 1 84 ? 4.137 12.562 9.992 1 98.88 84 TYR A C 1
ATOM 672 O O . TYR A 1 84 ? 4.461 12.219 8.852 1 98.88 84 TYR A O 1
ATOM 680 N N . PHE A 1 85 ? 2.99 13.062 10.289 1 98.94 85 PHE A N 1
ATOM 681 C CA . PHE A 1 85 ? 2.109 13.438 9.188 1 98.94 85 PHE A CA 1
ATOM 682 C C . PHE A 1 85 ? 1.249 14.641 9.57 1 98.94 85 PHE A C 1
ATOM 684 O O . PHE A 1 85 ? 0.842 14.781 10.719 1 98.94 85 PHE A O 1
ATOM 691 N N . GLN A 1 86 ? 1.058 15.461 8.633 1 98.94 86 GLN A N 1
ATOM 692 C CA . GLN A 1 86 ? 0.252 16.672 8.758 1 98.94 86 GLN A CA 1
ATOM 693 C C . GLN A 1 86 ? -1.14 16.469 8.164 1 98.94 86 GLN A C 1
ATOM 695 O O . GLN A 1 86 ? -1.274 16.141 6.98 1 98.94 86 GLN A O 1
ATOM 700 N N . VAL A 1 87 ? -2.145 16.656 8.93 1 98.81 87 VAL A N 1
ATOM 701 C CA . VAL A 1 87 ? -3.504 16.484 8.43 1 98.81 87 VAL A CA 1
ATOM 702 C C . VAL A 1 87 ? -4.035 17.812 7.891 1 98.81 87 VAL A C 1
ATOM 704 O O . VAL A 1 87 ? -3.32 18.812 7.883 1 98.81 87 VAL A O 1
ATOM 707 N N . TYR A 1 88 ? -5.191 17.812 7.387 1 97.94 88 TYR A N 1
ATOM 708 C CA . TYR A 1 88 ? -5.738 18.891 6.57 1 97.94 88 TYR A CA 1
ATOM 709 C C . TYR A 1 88 ? -5.805 20.188 7.359 1 97.94 88 TYR A C 1
ATOM 711 O O . TYR A 1 88 ? -5.59 21.266 6.801 1 97.94 88 TYR A O 1
ATOM 719 N N . ASP A 1 89 ? -6.09 20.094 8.664 1 97.31 89 ASP A N 1
ATOM 720 C CA . ASP A 1 89 ? -6.277 21.297 9.453 1 97.31 89 ASP A CA 1
ATOM 721 C C . ASP A 1 89 ? -4.945 21.844 9.961 1 97.31 89 ASP A C 1
ATOM 723 O O . ASP A 1 89 ? -4.91 22.797 10.75 1 97.31 89 ASP A O 1
ATOM 727 N N . GLY A 1 90 ? -3.859 21.188 9.656 1 98.31 90 GLY A N 1
ATOM 728 C CA . GLY A 1 90 ? -2.541 21.719 9.938 1 98.31 90 GLY A CA 1
ATOM 729 C C . GLY A 1 90 ? -1.824 21 11.062 1 98.31 90 GLY A C 1
ATOM 730 O O . GLY A 1 90 ? -0.608 21.141 11.219 1 98.31 90 GLY A O 1
ATOM 731 N N . ARG A 1 91 ? -2.588 20.281 11.898 1 98.69 91 ARG A N 1
ATOM 732 C CA . ARG A 1 91 ? -1.971 19.562 13 1 98.69 91 ARG A CA 1
ATOM 733 C C . ARG A 1 91 ? -1.021 18.484 12.477 1 98.69 91 ARG A C 1
ATOM 735 O O . ARG A 1 91 ? -1.257 17.891 11.422 1 98.69 91 ARG A O 1
ATOM 742 N N . LEU A 1 92 ? 0.006 18.297 13.156 1 98.94 92 LEU A N 1
ATOM 743 C CA . LEU A 1 92 ? 0.937 17.219 12.859 1 98.94 92 LEU A CA 1
ATOM 744 C C . LEU A 1 92 ? 0.939 16.188 13.984 1 98.94 92 LEU A C 1
ATOM 746 O O . LEU A 1 92 ? 0.921 16.531 15.164 1 98.94 92 LEU A O 1
ATOM 750 N N . PHE A 1 93 ? 0.971 15 13.57 1 98.94 93 PHE A N 1
ATOM 751 C CA . PHE A 1 93 ? 0.991 13.875 14.5 1 98.94 93 PHE A CA 1
ATOM 752 C C . PHE A 1 93 ? 2.273 13.062 14.344 1 98.94 93 PHE A C 1
ATOM 754 O O . PHE A 1 93 ? 2.877 13.047 13.266 1 98.94 93 PHE A O 1
ATOM 761 N N . GLU A 1 94 ? 2.656 12.422 15.398 1 98.81 94 GLU A N 1
ATOM 762 C CA . GLU A 1 94 ? 3.822 11.547 15.406 1 98.81 94 GLU A CA 1
ATOM 763 C C . GLU A 1 94 ? 3.414 10.086 15.594 1 98.81 94 GLU A C 1
ATOM 765 O O . GLU A 1 94 ? 2.613 9.766 16.469 1 98.81 94 GLU A O 1
ATOM 770 N N . VAL A 1 95 ? 3.938 9.25 14.711 1 98.62 95 VAL A N 1
ATOM 771 C CA . VAL A 1 95 ? 3.75 7.805 14.844 1 98.62 95 VAL A CA 1
ATOM 772 C C . VAL A 1 95 ? 4.812 7.23 15.773 1 98.62 95 VAL A C 1
ATOM 774 O O . VAL A 1 95 ? 6.012 7.344 15.508 1 98.62 95 VAL A O 1
ATOM 777 N N . GLY A 1 96 ? 4.371 6.625 16.812 1 97 96 GLY A N 1
ATOM 778 C CA . GLY A 1 96 ? 5.305 6.07 17.781 1 97 96 GLY A CA 1
ATOM 779 C C . GLY A 1 96 ? 6.07 4.871 17.25 1 97 96 GLY A C 1
ATOM 780 O O . GLY A 1 96 ? 5.938 4.512 16.078 1 97 96 GLY A O 1
ATOM 781 N N . THR A 1 97 ? 6.883 4.27 18.141 1 92.12 97 THR A N 1
ATOM 782 C CA . THR A 1 97 ? 7.707 3.123 17.766 1 92.12 97 THR A CA 1
ATOM 783 C C . THR A 1 97 ? 6.891 1.834 17.812 1 92.12 97 THR A C 1
ATOM 785 O O . THR A 1 97 ? 6.051 1.661 18.703 1 92.12 97 THR A O 1
ATOM 788 N N . GLY A 1 98 ? 7.133 1.067 16.844 1 90.81 98 GLY A N 1
ATOM 789 C CA . GLY A 1 98 ? 6.539 -0.26 16.875 1 90.81 98 GLY A CA 1
ATOM 790 C C . GLY A 1 98 ? 5.055 -0.255 16.578 1 90.81 98 GLY A C 1
ATOM 791 O O . GLY A 1 98 ? 4.34 -1.197 16.938 1 90.81 98 GLY A O 1
ATOM 792 N N . VAL A 1 99 ? 4.57 0.82 16.062 1 94.5 99 VAL A N 1
ATOM 793 C CA . VAL A 1 99 ? 3.148 0.911 15.734 1 94.5 99 VAL A CA 1
ATOM 794 C C . VAL A 1 99 ? 2.828 -0.006 14.555 1 94.5 99 VAL A C 1
ATOM 796 O O . VAL A 1 99 ? 3.529 0.008 13.539 1 94.5 99 VAL A O 1
ATOM 799 N N . ARG A 1 100 ? 1.828 -0.821 14.766 1 91.56 100 ARG A N 1
ATOM 800 C CA . ARG A 1 100 ? 1.283 -1.617 13.672 1 91.56 100 ARG A CA 1
ATOM 801 C C . ARG A 1 100 ? 0.024 -0.973 13.102 1 91.56 100 ARG A C 1
ATOM 803 O O . ARG A 1 100 ? -1.044 -1.038 13.711 1 91.56 100 ARG A O 1
ATOM 810 N N . VAL A 1 101 ? 0.184 -0.365 11.969 1 94.88 101 VAL A N 1
ATOM 811 C CA . VAL A 1 101 ? -0.944 0.283 11.305 1 94.88 101 VAL A CA 1
ATOM 812 C C . VAL A 1 101 ? -1.937 -0.772 10.82 1 94.88 101 VAL A C 1
ATOM 814 O O . VAL A 1 101 ? -1.543 -1.776 10.227 1 94.88 101 VAL A O 1
ATOM 817 N N . PRO A 1 102 ? -3.246 -0.516 11.125 1 93.06 102 PRO A N 1
ATOM 818 C CA . PRO A 1 102 ? -4.227 -1.486 10.633 1 93.06 102 PRO A CA 1
ATOM 819 C C . PRO A 1 102 ? -4.141 -1.693 9.117 1 93.06 102 PRO A C 1
ATOM 821 O O . PRO A 1 102 ? -4.129 -0.721 8.359 1 93.06 102 PRO A O 1
ATOM 824 N N . LYS A 1 103 ? -4.078 -2.938 8.711 1 89 103 LYS A N 1
ATOM 825 C CA . LYS A 1 103 ? -4.074 -3.24 7.281 1 89 103 LYS A CA 1
ATOM 826 C C . LYS A 1 103 ? -5.457 -3.031 6.672 1 89 103 LYS A C 1
ATOM 828 O O . LYS A 1 103 ? -5.578 -2.723 5.484 1 89 103 LYS A O 1
ATOM 833 N N . ASN A 1 104 ? -6.441 -3.266 7.543 1 88.31 104 ASN A N 1
ATOM 834 C CA . ASN A 1 104 ? -7.816 -3.021 7.121 1 88.31 104 ASN A CA 1
ATOM 835 C C . ASN A 1 104 ? -8.133 -1.529 7.062 1 88.31 104 ASN A C 1
ATOM 837 O O . ASN A 1 104 ? -8 -0.826 8.07 1 88.31 104 ASN A O 1
ATOM 841 N N . TYR A 1 105 ? -8.586 -1.141 5.902 1 91.88 105 TYR A N 1
ATOM 842 C CA . TYR A 1 105 ? -8.789 0.285 5.668 1 91.88 105 TYR A CA 1
ATOM 843 C C . TYR A 1 105 ? -9.883 0.838 6.574 1 91.88 105 TYR A C 1
ATOM 845 O O . TYR A 1 105 ? -9.773 1.961 7.07 1 91.88 105 TYR A O 1
ATOM 853 N N . GLU A 1 106 ? -10.898 0.092 6.809 1 88.81 106 GLU A N 1
ATOM 854 C CA . GLU A 1 106 ? -11.984 0.565 7.66 1 88.81 106 GLU A CA 1
ATOM 855 C C . GLU A 1 106 ? -11.516 0.763 9.102 1 88.81 106 GLU A C 1
ATOM 857 O O . GLU A 1 106 ? -11.883 1.744 9.75 1 88.81 106 GLU A O 1
ATOM 862 N N . ARG A 1 107 ? -10.758 -0.152 9.508 1 90.5 107 ARG A N 1
ATOM 863 C CA . ARG A 1 107 ? -10.211 -0.022 10.859 1 90.5 107 ARG A CA 1
ATOM 864 C C . ARG A 1 107 ? -9.25 1.164 10.945 1 90.5 107 ARG A C 1
ATOM 866 O O . ARG A 1 107 ? -9.234 1.875 11.953 1 90.5 107 ARG A O 1
ATOM 873 N N . PHE A 1 108 ? -8.516 1.324 9.922 1 95.88 108 PHE A N 1
ATOM 874 C CA . PHE A 1 108 ? -7.617 2.471 9.852 1 95.88 108 PHE A CA 1
ATOM 875 C C . PHE A 1 108 ? -8.398 3.777 9.938 1 95.88 108 PHE A C 1
ATOM 877 O O . PHE A 1 108 ? -8.031 4.68 10.688 1 95.88 108 PHE A O 1
ATOM 884 N N . ARG A 1 109 ? -9.438 3.912 9.172 1 95 109 ARG A N 1
ATOM 885 C CA . ARG A 1 109 ? -10.258 5.121 9.18 1 95 109 ARG A CA 1
ATOM 886 C C . ARG A 1 109 ? -10.797 5.414 10.57 1 95 109 ARG A C 1
ATOM 888 O O . ARG A 1 109 ? -10.797 6.566 11.016 1 95 109 ARG A O 1
ATOM 895 N N . GLY A 1 110 ? -11.242 4.387 11.203 1 94.81 110 GLY A N 1
ATOM 896 C CA . GLY A 1 110 ? -11.734 4.562 12.562 1 94.81 110 GLY A CA 1
ATOM 897 C C . GLY A 1 110 ? -10.672 5.051 13.523 1 94.81 110 GLY A C 1
ATOM 898 O O . GLY A 1 110 ? -10.922 5.938 14.344 1 94.81 110 GLY A O 1
ATOM 899 N N . LEU A 1 111 ? -9.523 4.488 13.406 1 96.06 111 LEU A N 1
ATOM 900 C CA . LEU A 1 111 ? -8.398 4.863 14.258 1 96.06 111 LEU A CA 1
ATOM 901 C C . LEU A 1 111 ? -8.031 6.328 14.055 1 96.06 111 LEU A C 1
ATOM 903 O O . LEU A 1 111 ? -7.855 7.062 15.031 1 96.06 111 LEU A O 1
ATOM 907 N N . VAL A 1 112 ? -7.996 6.727 12.797 1 98.06 112 VAL A N 1
ATOM 908 C CA . VAL A 1 112 ? -7.578 8.094 12.484 1 98.06 112 VAL A CA 1
ATOM 909 C C . VAL A 1 112 ? -8.664 9.078 12.914 1 98.06 112 VAL A C 1
ATOM 911 O O . VAL A 1 112 ? -8.367 10.164 13.406 1 98.06 112 VAL A O 1
ATOM 914 N N . ALA A 1 113 ? -9.914 8.672 12.711 1 97.75 113 ALA A N 1
ATOM 915 C CA . ALA A 1 113 ? -11.008 9.523 13.18 1 97.75 113 ALA A CA 1
ATOM 916 C C . ALA A 1 113 ? -10.898 9.773 14.68 1 97.75 113 ALA A C 1
ATOM 918 O O . ALA A 1 113 ? -11.047 10.906 15.141 1 97.75 113 ALA A O 1
ATOM 919 N N . GLN A 1 114 ? -10.625 8.695 15.383 1 96.81 114 GLN A N 1
ATOM 920 C CA . GLN A 1 114 ? -10.438 8.82 16.828 1 96.81 114 GLN A CA 1
ATOM 921 C C . GLN A 1 114 ? -9.234 9.703 17.141 1 96.81 114 GLN A C 1
ATOM 923 O O . GLN A 1 114 ? -9.297 10.531 18.062 1 96.81 114 GLN A O 1
ATOM 928 N N . LEU A 1 115 ? -8.18 9.539 16.453 1 98.25 115 LEU A N 1
ATOM 929 C CA . LEU A 1 115 ? -6.973 10.336 16.625 1 98.25 115 LEU A CA 1
ATOM 930 C C . LEU A 1 115 ? -7.273 11.82 16.484 1 98.25 115 LEU A C 1
ATOM 932 O O . LEU A 1 115 ? -6.82 12.633 17.297 1 98.25 115 LEU A O 1
ATOM 936 N N . LEU A 1 116 ? -8.062 12.141 15.453 1 98.31 116 LEU A N 1
ATOM 937 C CA . LEU A 1 116 ? -8.352 13.539 15.172 1 98.31 116 LEU A CA 1
ATOM 938 C C . LEU A 1 116 ? -9.219 14.148 16.281 1 98.31 116 LEU A C 1
ATOM 940 O O . LEU A 1 116 ? -9.117 15.344 1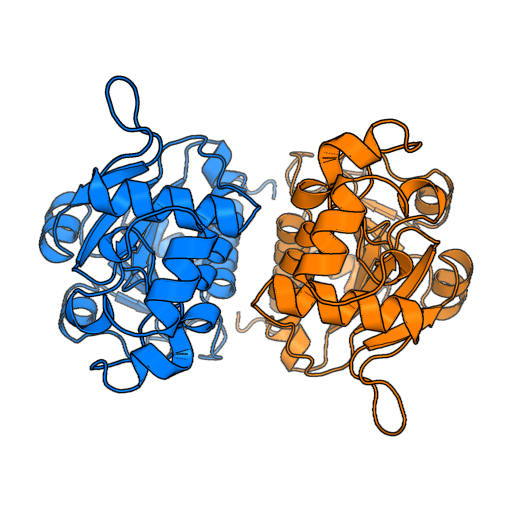6.562 1 98.31 116 LEU A O 1
ATOM 944 N N . LYS A 1 117 ? -9.945 13.344 16.906 1 96.88 117 LYS A N 1
ATOM 945 C CA . LYS A 1 117 ? -10.844 13.82 17.953 1 96.88 117 LYS A CA 1
ATOM 946 C C . LYS A 1 117 ? -10.109 13.953 19.281 1 96.88 117 LYS A C 1
ATOM 948 O O . LYS A 1 117 ? -10.328 14.906 20.031 1 96.88 117 LYS A O 1
ATOM 953 N N . THR A 1 118 ? -9.227 12.977 19.562 1 97.25 118 THR A N 1
ATOM 954 C CA . THR A 1 118 ? -8.664 12.898 20.906 1 97.25 118 THR A CA 1
ATOM 955 C C . THR A 1 118 ? -7.203 13.344 20.891 1 97.25 118 THR A C 1
ATOM 957 O O . THR A 1 118 ? -6.598 13.516 21.953 1 97.25 118 THR A O 1
ATOM 960 N N . GLU A 1 119 ? -6.602 13.375 19.734 1 97.81 119 GLU A N 1
ATOM 961 C CA . GLU A 1 119 ? -5.234 13.812 19.484 1 97.81 119 GLU A CA 1
ATOM 962 C C . GLU A 1 119 ? -4.227 12.773 19.953 1 97.81 119 GLU A C 1
ATOM 964 O O . GLU A 1 119 ? -3.033 13.062 20.078 1 97.81 119 GLU A O 1
ATOM 969 N N . ARG A 1 120 ? -4.754 11.609 20.25 1 97.5 120 ARG A N 1
ATOM 970 C CA . ARG A 1 120 ? -3.908 10.461 20.562 1 97.5 120 ARG A CA 1
ATOM 971 C C . ARG A 1 120 ? -4.672 9.156 20.359 1 97.5 120 ARG A C 1
ATOM 973 O O . ARG A 1 120 ? -5.895 9.117 20.516 1 97.5 120 ARG A O 1
ATOM 980 N N . VAL A 1 121 ? -3.963 8.172 20.078 1 96.5 121 VAL A N 1
ATOM 981 C CA . VAL A 1 121 ? -4.535 6.832 20.062 1 96.5 121 VAL A CA 1
ATOM 982 C C . VAL A 1 121 ? -3.555 5.844 20.688 1 96.5 121 VAL A C 1
ATOM 984 O O . VAL A 1 121 ? -2.35 5.906 20.438 1 96.5 121 VAL A O 1
ATOM 987 N N . PRO A 1 122 ? -4.035 4.977 21.547 1 94.81 122 PRO A N 1
ATOM 988 C CA . PRO A 1 122 ? -5.387 4.961 22.125 1 94.81 122 PRO A CA 1
ATOM 989 C C . PRO A 1 122 ? -5.66 6.164 23.031 1 94.81 122 PRO A C 1
ATOM 991 O O . PRO A 1 122 ? -4.723 6.84 23.453 1 94.81 122 PRO A O 1
ATOM 994 N N . PRO A 1 123 ? -7 6.332 23.141 1 92.69 123 PRO A N 1
ATOM 995 C CA . PRO A 1 123 ? -7.34 7.41 24.062 1 92.69 123 PRO A CA 1
ATOM 996 C C . PRO A 1 123 ? -7.055 7.047 25.516 1 92.69 123 PRO A C 1
ATOM 998 O O . PRO A 1 123 ? -6.934 5.863 25.844 1 92.69 123 PRO A O 1
ATOM 1001 N N . GLY A 1 124 ? -6.992 8 26.281 1 88.38 124 GLY A N 1
ATOM 1002 C CA . GLY A 1 124 ? -6.898 7.746 27.703 1 88.38 124 GLY A CA 1
ATOM 1003 C C . GLY A 1 124 ? -5.473 7.773 28.234 1 88.38 124 GLY A C 1
ATOM 1004 O O . GLY A 1 124 ? -4.676 8.617 27.812 1 88.38 124 GLY A O 1
ATOM 1005 N N . GLU A 1 125 ? -5.238 6.82 29.219 1 85.75 125 GLU A N 1
ATOM 1006 C CA . GLU A 1 125 ? -3.947 6.828 29.906 1 85.75 125 GLU A CA 1
ATOM 1007 C C . GLU A 1 125 ? -3.002 5.789 29.312 1 85.75 125 GLU A C 1
ATOM 1009 O O . GLU A 1 125 ? -3.428 4.914 28.547 1 85.75 125 GLU A O 1
ATOM 1014 N N . GLY A 1 126 ? -1.744 5.949 29.438 1 89.06 126 GLY A N 1
ATOM 1015 C CA . GLY A 1 126 ? -0.748 5.023 28.922 1 89.06 126 GLY A CA 1
ATOM 1016 C C . GLY A 1 126 ? 0.005 5.57 27.719 1 89.06 126 GLY A C 1
ATOM 1017 O O . GLY A 1 126 ? -0.162 6.738 27.359 1 89.06 126 GLY A O 1
ATOM 1018 N N . GLU A 1 127 ? 0.727 4.758 27.25 1 92.5 127 GLU A N 1
ATOM 1019 C CA . GLU A 1 127 ? 1.562 5.191 26.141 1 92.5 127 GLU A CA 1
ATOM 1020 C C . GLU A 1 127 ? 0.753 5.277 24.844 1 92.5 127 GLU A C 1
ATOM 1022 O O . GLU A 1 127 ? 0.005 4.355 24.516 1 92.5 127 GLU A O 1
ATOM 1027 N N . ALA A 1 128 ? 0.821 6.418 24.188 1 95.25 128 ALA A N 1
ATOM 1028 C CA . ALA A 1 128 ? 0.137 6.625 22.906 1 95.25 128 ALA A CA 1
ATOM 1029 C C . ALA A 1 128 ? 0.945 6.043 21.75 1 95.25 128 ALA A C 1
ATOM 1031 O O . ALA A 1 128 ? 2.172 6.164 21.734 1 95.25 128 ALA A O 1
ATOM 1032 N N . LEU A 1 129 ? 0.277 5.414 20.828 1 96.19 129 LEU A N 1
ATOM 1033 C CA . LEU A 1 129 ? 0.906 4.895 19.625 1 96.19 129 LEU A CA 1
ATOM 1034 C C . LEU A 1 129 ? 1.1 6.004 18.594 1 96.19 129 LEU A C 1
ATOM 1036 O O . LEU A 1 129 ? 2.125 6.051 17.906 1 96.19 129 LEU A O 1
ATOM 1040 N N . ILE A 1 130 ? 0.057 6.809 18.469 1 98.44 130 ILE A N 1
ATOM 1041 C CA . ILE A 1 130 ? 0.094 8.016 17.656 1 98.44 130 ILE A CA 1
ATOM 1042 C C . ILE A 1 130 ? -0.425 9.203 18.469 1 98.44 130 ILE A C 1
ATOM 1044 O O . ILE A 1 130 ? -1.428 9.086 19.172 1 98.44 130 ILE A O 1
ATOM 1048 N N . ARG A 1 131 ? 0.267 10.328 18.312 1 98.31 131 ARG A N 1
ATOM 1049 C CA . ARG A 1 131 ? -0.125 11.461 19.141 1 98.31 131 ARG A CA 1
ATOM 1050 C C . ARG A 1 131 ? 0.165 12.781 18.438 1 98.31 131 ARG A C 1
ATOM 1052 O O . ARG A 1 131 ? 1.007 12.844 17.547 1 98.31 131 ARG A O 1
ATOM 1059 N N . LEU A 1 132 ? -0.469 13.773 18.969 1 98.69 132 LEU A N 1
ATOM 1060 C CA . LEU A 1 132 ? -0.231 15.133 18.5 1 98.69 132 LEU A CA 1
ATOM 1061 C C . LEU A 1 132 ? 1.199 15.57 18.797 1 98.69 132 LEU A C 1
ATOM 1063 O O . LEU A 1 132 ? 1.674 15.422 19.922 1 98.69 132 LEU A O 1
ATOM 1067 N N . HIS A 1 133 ? 1.887 15.961 17.781 1 98.75 133 HIS A N 1
ATOM 1068 C CA . HIS A 1 133 ? 3.244 16.469 17.922 1 98.75 133 HIS A CA 1
ATOM 1069 C C . HIS A 1 133 ? 3.264 18 17.906 1 98.75 133 HIS A C 1
ATOM 1071 O O . HIS A 1 133 ? 3.873 18.625 18.781 1 98.75 133 HIS A O 1
ATOM 1077 N N . SER A 1 134 ? 2.594 18.625 16.922 1 98.69 134 SER A N 1
ATOM 1078 C CA . SER A 1 134 ? 2.53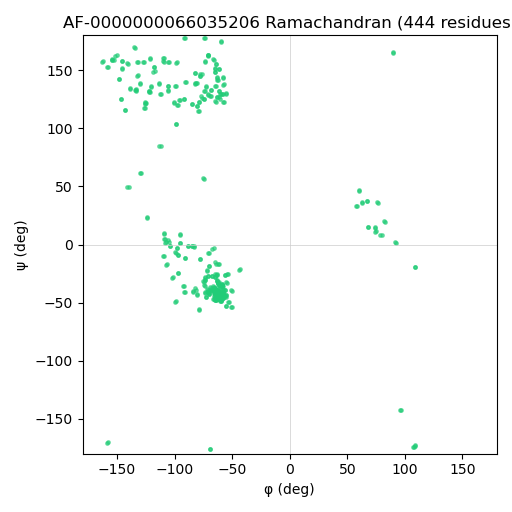5 20.078 16.75 1 98.69 134 SER A CA 1
ATOM 1079 C C . SER A 1 134 ? 1.183 20.516 16.203 1 98.69 134 SER A C 1
ATOM 1081 O O . SER A 1 134 ? 0.517 19.75 15.492 1 98.69 134 SER A O 1
ATOM 1083 N N . ARG A 1 135 ? 0.855 21.719 16.406 1 98.44 135 ARG A N 1
ATOM 1084 C CA . ARG A 1 135 ? -0.46 22.203 15.992 1 98.44 135 ARG A CA 1
ATOM 1085 C C . ARG A 1 135 ? -0.388 22.906 14.648 1 98.44 135 ARG A C 1
ATOM 1087 O O . ARG A 1 135 ? -1.415 23.312 14.094 1 98.44 135 ARG A O 1
ATOM 1094 N N . SER A 1 136 ? 0.843 23.125 14.188 1 98.38 136 SER A N 1
ATOM 1095 C CA . SER A 1 136 ? 1.058 23.75 12.891 1 98.38 136 SER A CA 1
ATOM 1096 C C . SER A 1 136 ? 2.408 23.359 12.305 1 98.38 136 SER A C 1
ATOM 1098 O O . SER A 1 136 ? 3.279 22.859 13.016 1 98.38 136 SER A O 1
ATOM 1100 N N . LEU A 1 137 ? 2.477 23.516 10.969 1 98.5 137 LEU A N 1
ATOM 1101 C CA . LEU A 1 137 ? 3.752 23.266 10.312 1 98.5 137 LEU A CA 1
ATOM 1102 C C . LEU A 1 137 ? 4.844 24.172 10.859 1 98.5 137 LEU A C 1
ATOM 1104 O O . LEU A 1 137 ? 6 23.766 10.984 1 98.5 137 LEU A O 1
ATOM 1108 N N . ALA A 1 138 ? 4.465 25.375 11.195 1 98.25 138 ALA A N 1
ATOM 1109 C CA . ALA A 1 138 ? 5.41 26.312 11.797 1 98.25 138 ALA A CA 1
ATOM 1110 C C . ALA A 1 138 ? 5.973 25.766 13.109 1 98.25 138 ALA A C 1
ATOM 1112 O O . ALA A 1 138 ? 7.184 25.812 13.336 1 98.25 138 ALA A O 1
ATOM 1113 N N . GLU A 1 139 ? 5.074 25.312 13.93 1 98.56 139 GLU A N 1
ATOM 1114 C CA . GLU A 1 139 ? 5.5 24.734 15.195 1 98.56 139 GLU A CA 1
ATOM 1115 C C . GLU A 1 139 ? 6.371 23.5 14.969 1 98.56 139 GLU A C 1
ATOM 1117 O O . GLU A 1 139 ? 7.348 23.281 15.688 1 98.56 139 GLU A O 1
ATOM 1122 N N . PHE A 1 140 ? 6.039 22.703 14.016 1 98.75 140 PHE A N 1
ATOM 1123 C CA . PHE A 1 140 ? 6.832 21.516 13.68 1 98.75 140 PHE A CA 1
ATOM 1124 C C . PHE A 1 140 ? 8.258 21.922 13.305 1 98.75 140 PHE A C 1
ATOM 1126 O O . PHE A 1 140 ? 9.219 21.312 13.789 1 98.75 140 PHE A O 1
ATOM 1133 N N . VAL A 1 141 ? 8.359 22.906 12.492 1 98.38 141 VAL A N 1
ATOM 1134 C CA . VAL A 1 141 ? 9.656 23.359 12 1 98.38 141 VAL A CA 1
ATOM 1135 C C . VAL A 1 141 ? 10.477 23.922 13.156 1 98.38 141 VAL A C 1
ATOM 1137 O O . VAL A 1 141 ? 11.695 23.766 13.203 1 98.38 141 VAL A O 1
ATOM 1140 N N . GLU A 1 142 ? 9.836 24.562 14.055 1 98 142 GLU A N 1
ATOM 1141 C CA . GLU A 1 142 ? 10.523 25.078 15.234 1 98 142 GLU A CA 1
ATOM 1142 C C . GLU A 1 142 ? 11.117 23.938 16.062 1 98 142 GLU A C 1
ATOM 1144 O O . GLU A 1 142 ? 12.203 24.094 16.641 1 98 142 GLU A O 1
ATOM 1149 N N . ARG A 1 143 ? 10.477 22.844 16.078 1 97.94 143 ARG A N 1
ATOM 1150 C CA . ARG A 1 143 ? 10.875 21.734 16.953 1 97.94 143 ARG A CA 1
ATOM 1151 C C . ARG A 1 143 ? 11.844 20.797 16.234 1 97.94 143 ARG A C 1
ATOM 1153 O O . ARG A 1 143 ? 12.789 20.281 16.844 1 97.94 143 ARG A O 1
ATOM 1160 N N . GLU A 1 144 ? 11.555 20.547 14.945 1 97.69 144 GLU A N 1
ATOM 1161 C CA . GLU A 1 144 ? 12.266 19.484 14.242 1 97.69 144 GLU A CA 1
ATOM 1162 C C . GLU A 1 144 ? 13.227 20.062 13.195 1 97.69 144 GLU A C 1
ATOM 1164 O O . GLU A 1 144 ? 14.055 19.344 12.648 1 97.69 144 GLU A O 1
ATOM 1169 N N . GLY A 1 145 ? 13.102 21.391 12.961 1 96.62 145 GLY A N 1
ATOM 1170 C CA . GLY A 1 145 ? 13.836 22.016 11.875 1 96.62 145 GLY A CA 1
ATOM 1171 C C . GLY A 1 145 ? 13.078 22.016 10.562 1 96.62 145 GLY A C 1
ATOM 1172 O O . GLY A 1 145 ? 12.031 21.375 10.445 1 96.62 145 GLY A O 1
ATOM 1173 N N . ARG A 1 146 ? 13.633 22.859 9.695 1 98.06 146 ARG A N 1
ATOM 1174 C CA . ARG A 1 146 ? 13.078 22.828 8.344 1 98.06 146 ARG A CA 1
ATOM 1175 C C . ARG A 1 146 ? 13.227 21.438 7.727 1 98.06 146 ARG A C 1
ATOM 1177 O O . ARG A 1 146 ? 13.734 20.516 8.367 1 98.06 146 ARG A O 1
ATOM 1184 N N . PHE A 1 147 ? 12.664 21.234 6.531 1 98.56 147 PHE A N 1
ATOM 1185 C CA . PHE A 1 147 ? 12.719 19.891 5.953 1 98.56 147 PHE A CA 1
ATOM 1186 C C . PHE A 1 147 ? 13.172 19.953 4.504 1 98.56 147 PHE A C 1
ATOM 1188 O O . PHE A 1 147 ? 13.141 21.016 3.875 1 98.56 147 PHE A O 1
ATOM 1195 N N . ILE A 1 148 ? 13.703 18.812 4.066 1 98.69 148 ILE A N 1
ATOM 1196 C CA . ILE A 1 148 ? 13.969 18.578 2.65 1 98.69 148 ILE A CA 1
ATOM 1197 C C . ILE A 1 148 ? 12.68 18.156 1.95 1 98.69 148 ILE A C 1
ATOM 1199 O O . ILE A 1 148 ? 12.117 17.094 2.258 1 98.69 148 ILE A O 1
ATOM 1203 N N . LEU A 1 149 ? 12.258 18.922 0.987 1 98.56 149 LEU A N 1
ATOM 1204 C CA . LEU A 1 149 ? 10.969 18.688 0.343 1 98.56 149 LEU A CA 1
ATOM 1205 C C . LEU A 1 149 ? 11.148 17.859 -0.934 1 98.56 149 LEU A C 1
ATOM 1207 O O . LEU A 1 149 ? 11.945 18.234 -1.802 1 98.56 149 LEU A O 1
ATOM 1211 N N . MET A 1 150 ? 10.43 16.75 -0.981 1 97.5 150 MET A N 1
ATOM 1212 C CA . MET A 1 150 ? 10.305 16.031 -2.252 1 97.5 150 MET A CA 1
ATOM 1213 C C . MET A 1 150 ? 9.258 16.703 -3.143 1 97.5 150 MET A C 1
ATOM 1215 O O . MET A 1 150 ? 8.078 16.75 -2.795 1 97.5 150 MET A O 1
ATOM 1219 N N . TRP A 1 151 ? 9.758 17.219 -4.238 1 95.44 151 TRP A N 1
ATOM 1220 C CA . TRP A 1 151 ? 8.914 18.047 -5.086 1 95.44 151 TRP A CA 1
ATOM 1221 C C . TRP A 1 151 ? 9.281 17.875 -6.555 1 95.44 151 TRP A C 1
ATOM 1223 O O . TRP A 1 151 ? 10.445 18.016 -6.934 1 95.44 151 TRP A O 1
ATOM 1233 N N . GLU A 1 152 ? 8.25 17.531 -7.332 1 93.06 152 GLU A N 1
ATOM 1234 C CA . GLU A 1 152 ? 8.492 17.281 -8.75 1 93.06 152 GLU A CA 1
ATOM 1235 C C . GLU A 1 152 ? 9.156 18.484 -9.414 1 93.06 152 GLU A C 1
ATOM 1237 O O . GLU A 1 152 ? 9.898 18.328 -10.391 1 93.06 152 GLU A O 1
ATOM 1242 N N . LYS A 1 153 ? 8.953 19.656 -8.883 1 92.75 153 LYS A N 1
ATOM 1243 C CA . LYS A 1 153 ? 9.508 20.891 -9.445 1 92.75 153 LYS A CA 1
ATOM 1244 C C . LYS A 1 153 ? 10.82 21.266 -8.766 1 92.75 153 LYS A C 1
ATOM 1246 O O . LYS A 1 153 ? 11.367 22.328 -9.016 1 92.75 153 LYS A O 1
ATOM 1251 N N . GLY A 1 154 ? 11.273 20.422 -7.816 1 94.62 154 GLY A N 1
ATOM 1252 C CA . GLY A 1 154 ? 12.539 20.672 -7.148 1 94.62 154 GLY A CA 1
ATOM 1253 C C . GLY A 1 154 ? 13.742 20.375 -8.023 1 94.62 154 GLY A C 1
ATOM 1254 O O . GLY A 1 154 ? 13.594 19.984 -9.188 1 94.62 154 GLY A O 1
ATOM 1255 N N . SER A 1 155 ? 14.977 20.625 -7.48 1 95.75 155 SER A N 1
ATOM 1256 C CA . SER A 1 155 ? 16.219 20.312 -8.188 1 95.75 155 SER A CA 1
ATOM 1257 C C . SER A 1 155 ? 16.359 18.812 -8.438 1 95.75 155 SER A C 1
ATOM 1259 O O . SER A 1 155 ? 16.203 18.016 -7.508 1 95.75 155 SER A O 1
ATOM 1261 N N . PRO A 1 156 ? 16.578 18.453 -9.664 1 94.38 156 PRO A N 1
ATOM 1262 C CA . PRO A 1 156 ? 16.734 17.016 -9.953 1 94.38 156 PRO A CA 1
ATOM 1263 C C . PRO A 1 156 ? 17.922 16.391 -9.234 1 94.38 156 PRO A C 1
ATOM 1265 O O . PRO A 1 156 ? 19 16.984 -9.211 1 94.38 156 PRO A O 1
ATOM 1268 N N . THR A 1 157 ? 17.719 15.305 -8.617 1 94.25 157 THR A N 1
ATOM 1269 C CA . THR A 1 157 ? 18.781 14.562 -7.957 1 94.25 157 THR A CA 1
ATOM 1270 C C . THR A 1 157 ? 18.391 13.094 -7.789 1 94.25 157 THR A C 1
ATOM 1272 O O . THR A 1 157 ? 17.453 12.617 -8.438 1 94.25 157 THR A O 1
ATOM 1275 N N . THR A 1 158 ? 19.203 12.328 -7.004 1 91.31 158 THR A N 1
ATOM 1276 C CA . THR A 1 158 ? 18.922 10.914 -6.766 1 91.31 158 THR A CA 1
ATOM 1277 C C . THR A 1 158 ? 18.375 10.695 -5.359 1 91.31 158 THR A C 1
ATOM 1279 O O . THR A 1 158 ? 18.578 11.523 -4.473 1 91.31 158 THR A O 1
ATOM 1282 N N . THR A 1 159 ? 17.703 9.625 -5.281 1 92.25 159 THR A N 1
ATOM 1283 C CA . THR A 1 159 ? 17.188 9.242 -3.971 1 92.25 159 THR A CA 1
ATOM 1284 C C . THR A 1 159 ? 18.312 9.078 -2.963 1 92.25 159 THR A C 1
ATOM 1286 O O . THR A 1 159 ? 18.172 9.438 -1.794 1 92.25 159 THR A O 1
ATOM 1289 N N . THR A 1 160 ? 19.391 8.578 -3.469 1 91.88 160 THR A N 1
ATOM 1290 C CA . THR A 1 160 ? 20.562 8.367 -2.611 1 91.88 160 THR A CA 1
ATOM 1291 C C . THR A 1 160 ? 21.094 9.695 -2.09 1 91.88 160 THR A C 1
ATOM 1293 O O . THR A 1 160 ? 21.469 9.805 -0.922 1 91.88 160 THR A O 1
ATOM 1296 N N . TYR A 1 161 ? 21.094 10.656 -2.943 1 95.25 161 TYR A N 1
ATOM 1297 C CA . TYR A 1 161 ? 21.562 11.969 -2.531 1 95.25 161 TYR A CA 1
ATOM 1298 C C . TYR A 1 161 ? 20.672 12.555 -1.442 1 95.25 161 TYR A C 1
ATOM 1300 O O . TYR A 1 161 ? 21.172 13.055 -0.429 1 95.25 161 TYR A O 1
ATOM 1308 N N . VAL A 1 162 ? 19.406 12.461 -1.653 1 96.75 162 VAL A N 1
ATOM 1309 C CA . VAL A 1 162 ? 18.453 13 -0.69 1 96.75 162 VAL A CA 1
ATOM 1310 C C . VAL A 1 162 ? 18.641 12.312 0.661 1 96.75 162 VAL A C 1
ATOM 1312 O O . VAL A 1 162 ? 18.672 12.977 1.702 1 96.75 162 VAL A O 1
ATOM 1315 N N . ALA A 1 163 ? 18.766 11.008 0.602 1 95.62 163 ALA A N 1
ATOM 1316 C CA . ALA A 1 163 ? 18.953 10.227 1.824 1 95.62 163 ALA A CA 1
ATOM 1317 C C . ALA A 1 163 ? 20.234 10.641 2.543 1 95.62 163 ALA A C 1
ATOM 1319 O O . ALA A 1 163 ? 20.234 10.852 3.758 1 95.62 163 ALA A O 1
ATOM 1320 N N . ALA A 1 164 ? 21.281 10.773 1.771 1 96.5 164 ALA A N 1
ATOM 1321 C CA . ALA A 1 164 ? 22.562 11.188 2.346 1 96.5 164 ALA A CA 1
ATOM 1322 C C . ALA A 1 164 ? 22.469 12.578 2.959 1 96.5 164 ALA A C 1
ATOM 1324 O O . ALA A 1 164 ? 23.016 12.828 4.039 1 96.5 164 ALA A O 1
ATOM 1325 N N . ARG A 1 165 ? 21.797 13.406 2.215 1 96.88 165 ARG A N 1
ATOM 1326 C CA . ARG A 1 165 ? 21.609 14.773 2.68 1 96.88 165 ARG A CA 1
ATOM 1327 C C . ARG A 1 165 ? 20.844 14.812 3.998 1 96.88 165 ARG A C 1
ATOM 1329 O O . ARG A 1 165 ? 21.219 15.531 4.922 1 96.88 165 ARG A O 1
ATOM 1336 N N . ALA A 1 166 ? 19.797 14.109 4.082 1 96.62 166 ALA A N 1
ATOM 1337 C CA . ALA A 1 166 ? 19 14.031 5.305 1 96.62 166 ALA A CA 1
ATOM 1338 C C . ALA A 1 166 ? 19.828 13.484 6.465 1 96.62 166 ALA A C 1
ATOM 1340 O O . ALA A 1 166 ? 19.734 13.992 7.586 1 96.62 166 ALA A O 1
ATOM 1341 N N . LEU A 1 167 ? 20.609 12.492 6.199 1 95.06 167 LEU A N 1
ATOM 1342 C CA . LEU A 1 167 ? 21.438 11.883 7.234 1 95.06 167 LEU A CA 1
ATOM 1343 C C . LEU A 1 167 ? 22.484 12.875 7.742 1 95.06 167 LEU A C 1
ATOM 1345 O O . LEU A 1 167 ?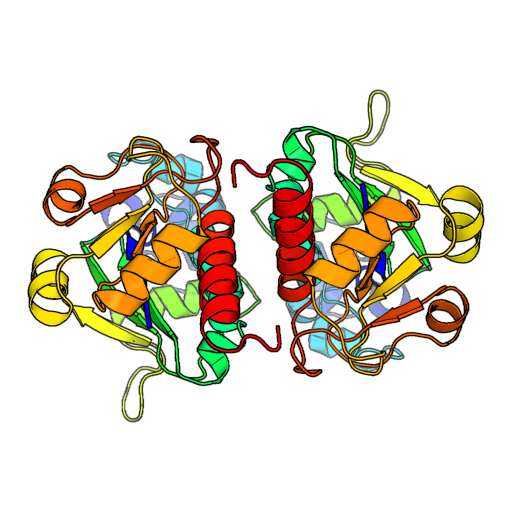 22.734 12.953 8.945 1 95.06 167 LEU A O 1
ATOM 1349 N N . SER A 1 168 ? 23.047 13.594 6.867 1 95.81 168 SER A N 1
ATOM 1350 C CA . SER A 1 168 ? 24.125 14.508 7.242 1 95.81 168 SER A CA 1
ATOM 1351 C C . SER A 1 168 ? 23.594 15.742 7.949 1 95.81 168 SER A C 1
ATOM 1353 O O . SER A 1 168 ? 24.25 16.297 8.844 1 95.81 168 SER A O 1
ATOM 1355 N N . THR A 1 169 ? 22.391 16.188 7.613 1 96.06 169 THR A N 1
ATOM 1356 C CA . THR A 1 169 ? 21.859 17.438 8.164 1 96.06 169 THR A CA 1
ATOM 1357 C C . THR A 1 169 ? 20.938 17.141 9.352 1 96.06 169 THR A C 1
ATOM 1359 O O . THR A 1 169 ? 20.688 18.031 10.172 1 96.06 169 THR A O 1
ATOM 1362 N N . GLY A 1 170 ? 20.391 15.953 9.352 1 95.38 170 GLY A N 1
ATOM 1363 C CA . GLY A 1 170 ? 19.422 15.602 10.375 1 95.38 170 GLY A CA 1
ATOM 1364 C C . GLY A 1 170 ? 18.031 16.156 10.086 1 95.38 170 GLY A C 1
ATOM 1365 O O . GLY A 1 170 ? 17.125 16.031 10.914 1 95.38 170 GLY A O 1
ATOM 1366 N N . LEU A 1 171 ? 17.844 16.703 8.914 1 97.56 171 LEU A N 1
ATOM 1367 C CA . LEU A 1 171 ? 16.562 17.312 8.539 1 97.56 171 LEU A CA 1
ATOM 1368 C C . LEU A 1 171 ? 15.547 16.25 8.172 1 97.56 171 LEU A C 1
ATOM 1370 O O . LEU A 1 171 ? 15.891 15.234 7.559 1 97.56 171 LEU A O 1
ATOM 1374 N N . PRO A 1 172 ? 14.281 16.516 8.516 1 98.44 172 PRO A N 1
ATOM 1375 C CA . PRO A 1 172 ? 13.234 15.625 8.016 1 98.44 172 PRO A CA 1
ATOM 1376 C C . PRO A 1 172 ? 13.086 15.672 6.5 1 98.44 172 PRO A C 1
ATOM 1378 O O . PRO A 1 172 ? 13.445 16.672 5.875 1 98.44 172 PRO A O 1
ATOM 1381 N N . ILE A 1 173 ? 12.664 14.617 5.961 1 98.75 173 ILE A N 1
ATOM 1382 C CA . ILE A 1 173 ? 12.273 14.594 4.559 1 98.75 173 ILE A CA 1
ATOM 1383 C C . ILE A 1 173 ? 10.758 14.742 4.441 1 98.75 173 ILE A C 1
ATOM 1385 O O . ILE A 1 173 ? 10.008 13.953 5.016 1 98.75 173 ILE A O 1
ATOM 1389 N N . GLY A 1 174 ? 10.328 15.797 3.744 1 98.81 174 GLY A N 1
ATOM 1390 C CA . GLY A 1 174 ? 8.906 16.062 3.541 1 98.81 174 GLY A CA 1
ATOM 1391 C C . GLY A 1 174 ? 8.367 15.453 2.262 1 98.81 174 GLY A C 1
ATOM 1392 O O . GLY A 1 174 ? 8.891 15.711 1.176 1 98.81 174 GLY A O 1
ATOM 1393 N N . VAL A 1 175 ? 7.332 14.664 2.367 1 98.62 175 VAL A N 1
ATOM 1394 C CA . VAL A 1 175 ? 6.688 14.008 1.23 1 98.62 175 VAL A CA 1
ATOM 1395 C C . VAL A 1 175 ? 5.215 14.414 1.169 1 98.62 175 VAL A C 1
ATOM 1397 O O . VAL A 1 175 ? 4.508 14.367 2.178 1 98.62 175 VAL A O 1
ATOM 1400 N N . GLY A 1 176 ? 4.766 14.82 -0.006 1 98.19 176 GLY A N 1
ATOM 1401 C CA . GLY A 1 176 ? 3.361 15.156 -0.166 1 98.19 176 GLY A CA 1
ATOM 1402 C C . GLY A 1 176 ? 2.434 13.977 0.025 1 98.19 176 GLY A C 1
ATOM 1403 O O . GLY A 1 176 ? 2.758 12.852 -0.375 1 98.19 176 GLY A O 1
ATOM 1404 N N . CYS A 1 177 ? 1.257 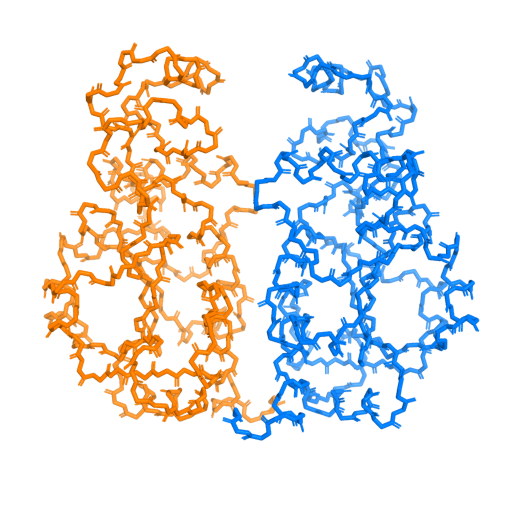14.227 0.514 1 98.31 177 CYS A N 1
ATOM 1405 C CA . CYS A 1 177 ? 0.317 13.156 0.839 1 98.31 177 CYS A CA 1
ATOM 1406 C C . CYS A 1 177 ? -1.107 13.555 0.47 1 98.31 177 CYS A C 1
ATOM 1408 O O . CYS A 1 177 ? -2.023 13.422 1.282 1 98.31 177 CYS A O 1
ATOM 1410 N N . PHE A 1 178 ? -1.273 14.039 -0.756 1 97.25 178 PHE A N 1
ATOM 1411 C CA . PHE A 1 178 ? -2.545 14.492 -1.312 1 97.25 178 PHE A CA 1
ATOM 1412 C C . PHE A 1 178 ? -2.67 14.078 -2.773 1 97.25 178 PHE A C 1
ATOM 1414 O O . PHE A 1 178 ? -1.667 13.812 -3.438 1 97.25 178 PHE A O 1
ATOM 1421 N N . PRO A 1 179 ? -3.9 13.961 -3.277 1 94.06 179 PRO A N 1
ATOM 1422 C CA . PRO A 1 179 ? -4.113 13.336 -4.586 1 94.06 179 PRO A CA 1
ATOM 1423 C C . PRO A 1 179 ? -3.678 14.234 -5.742 1 94.06 179 PRO A C 1
ATOM 1425 O O . PRO A 1 179 ? -3.129 13.75 -6.734 1 94.06 179 PRO A O 1
ATOM 1428 N N . ARG A 1 180 ? -3.953 15.445 -5.652 1 90.75 180 ARG A N 1
ATOM 1429 C CA . ARG A 1 180 ? -3.646 16.359 -6.75 1 90.75 180 ARG A CA 1
ATOM 1430 C C . ARG A 1 180 ? -3.471 17.781 -6.25 1 90.75 180 ARG A C 1
ATOM 1432 O O . ARG A 1 180 ? -3.889 18.109 -5.137 1 90.75 180 ARG A O 1
ATOM 1439 N N . GLY A 1 181 ? -2.801 18.5 -7.062 1 88.94 181 GLY A N 1
ATOM 1440 C CA . GLY A 1 181 ? -2.553 19.891 -6.711 1 88.94 181 GLY A CA 1
ATOM 1441 C C . GLY A 1 181 ? -1.107 20.156 -6.344 1 88.94 181 GLY A C 1
ATOM 1442 O O . GLY A 1 181 ? -0.247 19.281 -6.496 1 88.94 181 GLY A O 1
ATOM 1443 N N . GLU A 1 182 ? -0.953 21.438 -5.867 1 92.38 182 GLU A N 1
ATOM 1444 C CA . GLU A 1 182 ? 0.386 21.891 -5.5 1 92.38 182 GLU A CA 1
ATOM 1445 C C . GLU A 1 182 ? 0.52 22.047 -3.988 1 92.38 182 GLU A C 1
ATOM 1447 O O . GLU A 1 182 ? -0.484 22.141 -3.279 1 92.38 182 GLU A O 1
ATOM 1452 N N . PHE A 1 183 ? 1.734 21.984 -3.596 1 97 183 PHE A N 1
ATOM 1453 C CA . PHE A 1 183 ? 1.976 22.344 -2.201 1 97 183 PHE A CA 1
ATOM 1454 C C . PHE A 1 183 ? 1.494 23.766 -1.907 1 97 183 PHE A C 1
ATOM 1456 O O . PHE A 1 183 ? 1.619 24.656 -2.75 1 97 183 PHE A O 1
ATOM 1463 N N . LYS A 1 184 ? 0.967 23.938 -0.698 1 96.69 184 LYS A N 1
ATOM 1464 C CA . LYS A 1 184 ? 0.669 25.297 -0.241 1 96.69 184 LYS A CA 1
ATOM 1465 C C . LYS A 1 184 ? 1.937 26.141 -0.171 1 96.69 184 LYS A C 1
ATOM 1467 O O . LYS A 1 184 ? 3.021 25.625 0.101 1 96.69 184 LYS A O 1
ATOM 1472 N N . ARG A 1 185 ? 1.774 27.453 -0.37 1 96.75 185 ARG A N 1
ATOM 1473 C CA . ARG A 1 185 ? 2.895 28.391 -0.26 1 96.75 185 ARG A CA 1
ATOM 1474 C C . ARG A 1 185 ? 3.531 28.312 1.123 1 96.75 185 ARG A C 1
ATOM 1476 O O . ARG A 1 185 ? 4.75 28.438 1.257 1 96.75 185 ARG A O 1
ATOM 1483 N N . SER A 1 186 ? 2.717 28.156 2.121 1 96.38 186 SER A N 1
ATOM 1484 C CA . SER A 1 186 ? 3.197 28.078 3.496 1 96.38 186 SER A CA 1
ATOM 1485 C C . SER A 1 186 ? 4.102 26.859 3.689 1 96.38 186 SER A C 1
ATOM 1487 O O . SER A 1 186 ? 5.055 26.906 4.469 1 96.38 186 SER A O 1
ATOM 1489 N N . THR A 1 187 ? 3.838 25.781 2.994 1 97.94 187 THR A N 1
ATOM 1490 C CA . THR A 1 187 ? 4.668 24.578 3.043 1 97.94 187 THR A CA 1
ATOM 1491 C C . THR A 1 187 ? 5.984 24.797 2.311 1 97.94 187 THR A C 1
ATOM 1493 O O . THR A 1 187 ? 7.055 24.5 2.838 1 97.94 187 THR A O 1
ATOM 1496 N N . LEU A 1 188 ? 5.879 25.391 1.149 1 97.81 188 LEU A N 1
ATOM 1497 C CA . LEU A 1 188 ? 7.062 25.656 0.333 1 97.81 188 LEU A CA 1
ATOM 1498 C C . LEU A 1 188 ? 8.039 26.562 1.066 1 97.81 188 LEU A C 1
ATOM 1500 O O . LEU A 1 188 ? 9.258 26.344 1.004 1 97.81 188 LEU A O 1
ATOM 1504 N N . ARG A 1 189 ? 7.547 27.484 1.808 1 97.44 189 ARG A N 1
ATOM 1505 C CA . ARG A 1 189 ? 8.375 28.469 2.502 1 97.44 189 ARG A CA 1
ATOM 1506 C C . ARG A 1 189 ? 9.133 27.828 3.658 1 97.44 189 ARG A C 1
ATOM 1508 O O . ARG A 1 189 ? 10.156 28.344 4.105 1 97.44 189 ARG A O 1
ATOM 1515 N N . LYS A 1 190 ? 8.609 26.734 4.109 1 97.88 190 LYS A N 1
ATOM 1516 C CA . LYS A 1 190 ? 9.219 26.094 5.273 1 97.88 190 LYS A CA 1
ATOM 1517 C C . LYS A 1 190 ? 10.266 25.078 4.848 1 97.88 190 LYS A C 1
ATOM 1519 O O . LYS A 1 190 ? 11.031 24.578 5.68 1 97.88 190 LYS A O 1
ATOM 1524 N N . ALA A 1 191 ? 10.32 24.75 3.576 1 98 191 ALA A N 1
ATOM 1525 C CA . ALA A 1 191 ? 11.32 23.812 3.062 1 98 191 ALA A CA 1
ATOM 1526 C C . ALA A 1 191 ? 12.703 24.453 3.023 1 98 191 ALA A C 1
ATOM 1528 O O . ALA A 1 191 ? 12.844 25.625 2.654 1 98 191 ALA A O 1
ATOM 1529 N N . SER A 1 192 ? 13.711 23.734 3.449 1 97.75 192 SER A N 1
ATOM 1530 C CA . SER A 1 192 ? 15.094 24.203 3.336 1 97.75 192 SER A CA 1
ATOM 1531 C C . SER A 1 192 ? 15.648 23.953 1.94 1 97.75 192 SER A C 1
ATOM 1533 O O . SER A 1 192 ? 16.453 24.734 1.433 1 97.75 192 SER A O 1
ATOM 1535 N N . GLU A 1 193 ? 15.305 22.859 1.436 1 97.75 193 GLU A N 1
ATOM 1536 C CA . GLU A 1 193 ? 15.688 22.359 0.116 1 97.75 193 GLU A CA 1
ATOM 1537 C C . GLU A 1 193 ? 14.555 21.547 -0.517 1 97.75 193 GLU A C 1
ATOM 1539 O O . GLU A 1 193 ? 13.656 21.078 0.182 1 97.75 193 GLU A O 1
ATOM 1544 N N . ALA A 1 194 ? 14.578 21.609 -1.815 1 97.56 194 ALA A N 1
ATOM 1545 C CA . ALA A 1 194 ? 13.57 20.844 -2.547 1 97.56 194 ALA A CA 1
ATOM 1546 C C . ALA A 1 194 ? 14.203 20.062 -3.699 1 97.56 194 ALA A C 1
ATOM 1548 O O . ALA A 1 194 ? 15.031 20.594 -4.438 1 97.56 194 ALA A O 1
ATOM 1549 N N . TYR A 1 195 ? 13.836 18.781 -3.785 1 97.06 195 TYR A N 1
ATOM 1550 C CA . TYR A 1 195 ? 14.438 17.922 -4.805 1 97.06 195 TYR A CA 1
ATOM 1551 C C . TYR A 1 195 ? 13.375 17.141 -5.555 1 97.06 195 TYR A C 1
ATOM 1553 O O . TYR A 1 195 ? 12.32 16.812 -5 1 97.06 195 TYR A O 1
ATOM 1561 N N . SER A 1 196 ? 13.594 16.922 -6.781 1 94.81 196 SER A N 1
ATOM 1562 C CA . SER A 1 196 ? 12.844 15.969 -7.602 1 94.81 196 SER A CA 1
ATOM 1563 C C . SER A 1 196 ? 13.664 14.711 -7.879 1 94.81 196 SER A C 1
ATOM 1565 O O . SER A 1 196 ? 14.867 14.789 -8.133 1 94.81 196 SER A O 1
ATOM 1567 N N . ILE A 1 197 ? 12.969 13.625 -7.66 1 88.69 197 ILE A N 1
ATOM 1568 C CA . ILE A 1 197 ? 13.633 12.367 -7.965 1 88.69 197 ILE A CA 1
ATOM 1569 C C . ILE A 1 197 ? 13 11.734 -9.203 1 88.69 197 ILE A C 1
ATOM 1571 O O . ILE A 1 197 ? 11.922 12.148 -9.633 1 88.69 197 ILE A O 1
ATOM 1575 N N . MET A 1 198 ? 13.664 10.828 -9.867 1 84.06 198 MET A N 1
ATOM 1576 C CA . MET A 1 198 ? 13.188 10.086 -11.031 1 84.06 198 MET A CA 1
ATOM 1577 C C . MET A 1 198 ? 12.914 11.023 -12.203 1 84.06 198 MET A C 1
ATOM 1579 O O . MET A 1 198 ? 11.914 10.875 -12.906 1 84.06 198 MET A O 1
ATOM 1583 N N . GLY A 1 199 ? 13.672 12.031 -12.367 1 76.94 199 GLY A N 1
ATOM 1584 C CA . GLY A 1 199 ? 13.547 12.945 -13.492 1 76.94 199 GLY A CA 1
ATOM 1585 C C . GLY A 1 199 ? 12.273 13.773 -13.461 1 76.94 199 GLY A C 1
ATOM 1586 O O . GLY A 1 199 ? 11.766 14.172 -14.508 1 76.94 199 GLY A O 1
ATOM 1587 N N . GLY A 1 200 ? 11.641 13.781 -12.312 1 77.62 200 GLY A N 1
ATOM 1588 C CA . GLY A 1 200 ? 10.43 14.578 -12.195 1 77.62 200 GLY A CA 1
ATOM 1589 C C . GLY A 1 200 ? 9.172 13.805 -12.523 1 77.62 200 GLY A C 1
ATOM 1590 O O . GLY A 1 200 ? 8.078 14.375 -12.57 1 77.62 200 GLY A O 1
ATOM 1591 N N . ALA A 1 201 ? 9.336 12.508 -12.82 1 80.06 201 ALA A N 1
ATOM 1592 C CA . ALA A 1 201 ? 8.148 11.688 -13.031 1 80.06 201 ALA A CA 1
ATOM 1593 C C . ALA A 1 201 ? 7.254 11.695 -11.797 1 80.06 201 ALA A C 1
ATOM 1595 O O . ALA A 1 201 ? 7.742 11.602 -10.672 1 80.06 201 ALA A O 1
ATOM 1596 N N . PRO A 1 202 ? 6.008 11.977 -12.078 1 83.06 202 PRO A N 1
ATOM 1597 C CA . PRO A 1 202 ? 5.113 11.969 -10.922 1 83.06 202 PRO A CA 1
ATOM 1598 C C . PRO A 1 202 ? 5.043 10.609 -10.234 1 83.06 202 PRO A C 1
ATOM 1600 O O . PRO A 1 202 ? 4.938 9.578 -10.898 1 83.06 202 PRO A O 1
ATOM 1603 N N . LEU A 1 203 ? 5.281 10.602 -8.945 1 89.69 203 LEU A N 1
ATOM 1604 C CA . LEU A 1 203 ? 5.188 9.398 -8.125 1 89.69 203 LEU A CA 1
ATOM 1605 C C . LEU A 1 203 ? 4.121 9.562 -7.047 1 89.69 203 LEU A C 1
ATOM 1607 O O . LEU A 1 203 ? 3.861 10.672 -6.586 1 89.69 203 LEU A O 1
ATOM 1611 N N . LYS A 1 204 ? 3.555 8.453 -6.746 1 92.81 204 LYS A N 1
ATOM 1612 C CA . LYS A 1 204 ? 2.643 8.484 -5.605 1 92.81 204 LYS A CA 1
ATOM 1613 C C . LYS A 1 204 ? 3.402 8.656 -4.293 1 92.81 204 LYS A C 1
ATOM 1615 O O . LYS A 1 204 ? 4.609 8.406 -4.234 1 92.81 204 LYS A O 1
ATOM 1620 N N . THR A 1 205 ? 2.686 9.023 -3.322 1 96.12 205 THR A N 1
ATOM 1621 C CA . THR A 1 205 ? 3.246 9.281 -2 1 96.12 205 THR A CA 1
ATOM 1622 C C . THR A 1 205 ? 4.062 8.078 -1.52 1 96.12 205 THR A C 1
ATOM 1624 O O . THR A 1 205 ? 5.211 8.234 -1.096 1 96.12 205 THR A O 1
ATOM 1627 N N . TRP A 1 206 ? 3.496 6.879 -1.604 1 94 206 TRP A N 1
ATOM 1628 C CA . TRP A 1 206 ? 4.16 5.688 -1.088 1 94 206 TRP A CA 1
ATOM 1629 C C . TRP A 1 206 ? 5.355 5.312 -1.958 1 94 206 TRP A C 1
ATOM 1631 O O . TRP A 1 206 ? 6.32 4.715 -1.475 1 94 206 TRP A O 1
ATOM 1641 N N . GLY A 1 207 ? 5.301 5.684 -3.229 1 92.62 207 GLY A N 1
ATOM 1642 C CA . GLY A 1 207 ? 6.445 5.473 -4.102 1 92.62 207 GLY A CA 1
ATOM 1643 C C . GLY A 1 207 ? 7.656 6.289 -3.703 1 92.62 207 GLY A C 1
ATOM 1644 O O . GLY A 1 207 ? 8.773 5.773 -3.652 1 92.62 207 GLY A O 1
ATOM 1645 N N . VAL A 1 208 ? 7.398 7.551 -3.408 1 94.5 208 VAL A N 1
ATOM 1646 C CA . VAL A 1 208 ? 8.477 8.43 -2.969 1 94.5 208 VAL A CA 1
ATOM 1647 C C . VAL A 1 208 ? 9.008 7.969 -1.613 1 94.5 208 VAL A C 1
ATOM 1649 O O . VAL A 1 208 ? 10.219 7.82 -1.429 1 94.5 208 VAL A O 1
ATOM 1652 N N . ALA A 1 209 ? 8.117 7.691 -0.714 1 95.56 209 ALA A N 1
ATOM 1653 C CA . ALA A 1 209 ? 8.484 7.328 0.651 1 95.56 209 ALA A CA 1
ATOM 1654 C C . ALA A 1 209 ? 9.297 6.035 0.675 1 95.56 209 ALA A C 1
ATOM 1656 O O . ALA A 1 209 ? 10.312 5.941 1.364 1 95.56 209 ALA A O 1
ATOM 1657 N N . SER A 1 210 ? 8.852 5.07 -0.084 1 92.94 210 SER A N 1
ATOM 1658 C CA . SER A 1 210 ? 9.539 3.783 -0.111 1 92.94 210 SER A CA 1
ATOM 1659 C C . SER A 1 210 ? 10.953 3.924 -0.661 1 92.94 210 SER A C 1
ATOM 1661 O O . SER A 1 210 ? 11.891 3.338 -0.122 1 92.94 210 SER A O 1
ATOM 1663 N N . ARG A 1 211 ? 11.086 4.691 -1.665 1 92 211 ARG A N 1
ATOM 1664 C CA . ARG A 1 211 ? 12.398 4.906 -2.264 1 92 211 ARG A CA 1
ATOM 1665 C C . ARG A 1 211 ? 13.344 5.582 -1.276 1 92 211 ARG A C 1
ATOM 1667 O O . ARG A 1 211 ? 14.516 5.215 -1.184 1 92 211 ARG A O 1
ATOM 1674 N N . ILE A 1 212 ? 12.805 6.527 -0.601 1 94.25 212 ILE A N 1
ATOM 1675 C CA . ILE A 1 212 ? 13.609 7.246 0.379 1 94.25 212 ILE A CA 1
ATOM 1676 C C . ILE A 1 212 ? 14.031 6.297 1.498 1 94.25 212 ILE A C 1
ATOM 1678 O O . ILE A 1 212 ? 15.203 6.262 1.882 1 94.25 212 ILE A O 1
ATOM 1682 N N . VAL A 1 213 ? 13.078 5.555 2.012 1 93.31 213 VAL A N 1
ATOM 1683 C CA . VAL A 1 213 ? 13.344 4.633 3.109 1 93.31 213 VAL A CA 1
ATOM 1684 C C . VAL A 1 213 ? 14.391 3.605 2.678 1 93.31 213 VAL A C 1
ATOM 1686 O O . VAL A 1 213 ? 15.336 3.326 3.414 1 93.31 213 VAL A O 1
ATOM 1689 N N . TYR A 1 214 ? 14.234 3.109 1.493 1 88.56 214 TYR A N 1
ATOM 1690 C CA . TYR A 1 214 ? 15.188 2.123 0.999 1 88.56 214 TYR A CA 1
ATOM 1691 C C . TYR A 1 214 ? 16.578 2.729 0.868 1 88.56 214 TYR A C 1
ATOM 1693 O O . TYR A 1 214 ? 17.578 2.094 1.224 1 88.56 214 TYR A O 1
ATOM 1701 N N . ALA A 1 215 ? 16.625 3.928 0.33 1 91.25 215 ALA A N 1
ATOM 1702 C CA . ALA A 1 215 ? 17.906 4.605 0.197 1 91.25 215 ALA A CA 1
ATOM 1703 C C . ALA A 1 215 ? 18.562 4.816 1.56 1 91.25 215 ALA A C 1
ATOM 1705 O O . ALA A 1 215 ? 19.781 4.629 1.711 1 91.25 215 ALA A O 1
ATOM 1706 N N . LEU A 1 216 ? 17.766 5.168 2.512 1 92.75 216 LEU A N 1
ATOM 1707 C CA . LEU A 1 216 ? 18.281 5.363 3.869 1 92.75 216 LEU A CA 1
ATOM 1708 C C . LEU A 1 216 ? 18.797 4.055 4.445 1 92.75 216 LEU A C 1
ATOM 1710 O O . LEU A 1 216 ? 19.859 4.035 5.094 1 92.75 216 LEU A O 1
ATOM 1714 N N . GLU A 1 217 ? 18.047 2.996 4.215 1 88.94 217 GLU A N 1
ATOM 1715 C CA . GLU A 1 217 ? 18.469 1.682 4.695 1 88.94 217 GLU A CA 1
ATOM 1716 C C . GLU A 1 217 ? 19.797 1.266 4.09 1 88.94 217 GLU A C 1
ATOM 1718 O O . GLU A 1 217 ? 20.656 0.713 4.781 1 88.94 217 GLU A O 1
ATOM 1723 N N . ARG A 1 218 ? 19.922 1.532 2.871 1 85.62 218 ARG A N 1
ATOM 1724 C CA . ARG A 1 218 ? 21.156 1.168 2.172 1 85.62 218 ARG A CA 1
ATOM 1725 C C . ARG A 1 218 ? 22.344 1.943 2.723 1 85.62 218 ARG A C 1
ATOM 1727 O O . ARG A 1 218 ? 23.453 1.411 2.803 1 85.62 218 ARG A O 1
ATOM 1734 N N . LEU A 1 219 ? 22.156 3.133 3.061 1 88.12 219 LEU A N 1
ATOM 1735 C CA . LEU A 1 219 ? 23.234 3.971 3.574 1 88.12 219 LEU A CA 1
ATOM 1736 C C . LEU A 1 219 ? 23.594 3.58 5.004 1 88.12 219 LEU A C 1
ATOM 1738 O O . LEU A 1 219 ? 24.75 3.699 5.414 1 88.12 219 LEU A O 1
ATOM 1742 N N . LYS A 1 220 ? 22.688 3.203 5.766 1 80.75 220 LYS A N 1
ATOM 1743 C CA . LYS A 1 220 ? 22.938 2.857 7.16 1 80.75 220 LYS A CA 1
ATOM 1744 C C . LYS A 1 220 ? 23.531 1.454 7.281 1 80.75 220 LYS A C 1
ATOM 1746 O O . LYS A 1 220 ? 24.391 1.205 8.133 1 80.75 220 LYS A O 1
ATOM 1751 N N . SER A 1 221 ? 22.953 0.428 6.805 1 65.06 221 SER A N 1
ATOM 1752 C CA . SER A 1 221 ? 23.484 -0.928 6.895 1 65.06 221 SER A CA 1
ATOM 1753 C C . SER A 1 221 ? 23.906 -1.452 5.52 1 65.06 221 SER A C 1
ATOM 1755 O O . SER A 1 221 ? 23.047 -1.827 4.715 1 65.06 221 SER A O 1
ATOM 1757 N N . PRO A 1 222 ? 25.172 -1.104 5.125 1 51.03 222 PRO A N 1
ATOM 1758 C CA . PRO A 1 222 ? 25.672 -1.567 3.828 1 51.03 222 PRO A CA 1
ATOM 1759 C C . PRO A 1 222 ? 25.359 -3.037 3.562 1 51.03 222 PRO A C 1
ATOM 1761 O O . PRO A 1 222 ? 25.641 -3.549 2.479 1 51.03 222 PRO A O 1
ATOM 1764 N N . PHE A 1 223 ? 25.109 -3.832 4.562 1 46.31 223 PHE A N 1
ATOM 1765 C CA . PHE A 1 223 ? 24.922 -5.25 4.273 1 46.31 223 PHE A CA 1
ATOM 1766 C C . PHE A 1 223 ? 23.641 -5.48 3.475 1 46.31 223 PHE A C 1
ATOM 1768 O O . PHE A 1 223 ? 23.281 -6.625 3.197 1 46.31 223 PHE A O 1
ATOM 1775 N N . THR A 1 224 ? 22.938 -4.398 3.289 1 43.78 224 THR A N 1
ATOM 1776 C CA . THR A 1 224 ? 21.891 -4.48 2.277 1 43.78 224 THR A CA 1
ATOM 1777 C C . THR A 1 224 ? 22.406 -3.986 0.927 1 43.78 224 THR A C 1
ATOM 1779 O O . THR A 1 224 ? 23.172 -3.029 0.865 1 43.78 224 THR A O 1
ATOM 1782 N N . MET B 1 1 ? 11.719 -7.285 -17.484 1 94.56 1 MET B N 1
ATOM 1783 C CA . MET B 1 1 ? 11.758 -7.738 -16.094 1 94.56 1 MET B CA 1
ATOM 1784 C C . MET B 1 1 ? 10.406 -8.289 -15.656 1 94.56 1 MET B C 1
ATOM 1786 O O . MET B 1 1 ? 9.367 -7.855 -16.156 1 94.56 1 MET B O 1
ATOM 1790 N N . LYS B 1 2 ? 10.414 -9.32 -14.805 1 97.94 2 LYS B N 1
ATOM 1791 C CA . LYS B 1 2 ? 9.172 -9.992 -14.422 1 97.94 2 LYS B CA 1
ATOM 1792 C C . LYS B 1 2 ? 9.109 -10.211 -12.914 1 97.94 2 LYS B C 1
ATOM 1794 O O . LYS B 1 2 ? 10.117 -10.555 -12.289 1 97.94 2 LYS B O 1
ATOM 1799 N N . ILE B 1 3 ? 8 -9.898 -12.367 1 98.56 3 ILE B N 1
ATOM 1800 C CA . ILE B 1 3 ? 7.711 -10.25 -10.984 1 98.56 3 ILE B CA 1
ATOM 1801 C C . ILE B 1 3 ? 6.461 -11.125 -10.93 1 98.56 3 ILE B C 1
ATOM 1803 O O . ILE B 1 3 ? 5.488 -10.875 -11.648 1 98.56 3 ILE B O 1
ATOM 1807 N N . VAL B 1 4 ? 6.5 -12.156 -10.156 1 98.88 4 VAL B N 1
ATOM 1808 C CA . VAL B 1 4 ? 5.336 -13.008 -9.953 1 98.88 4 VAL B CA 1
ATOM 1809 C C . VAL B 1 4 ? 5.047 -13.141 -8.453 1 98.88 4 VAL B C 1
ATOM 1811 O O . VAL B 1 4 ? 5.906 -13.578 -7.688 1 98.88 4 VAL B O 1
ATOM 1814 N N . PHE B 1 5 ? 3.869 -12.672 -8.031 1 98.88 5 PHE B N 1
ATOM 1815 C CA . PHE B 1 5 ? 3.414 -12.875 -6.656 1 98.88 5 PHE B CA 1
ATOM 1816 C C . PHE B 1 5 ? 2.865 -14.281 -6.473 1 98.88 5 PHE B C 1
ATOM 1818 O O . PHE B 1 5 ? 1.924 -14.688 -7.164 1 98.88 5 PHE B O 1
ATOM 1825 N N . LEU B 1 6 ? 3.463 -14.977 -5.543 1 98.88 6 LEU B N 1
ATOM 1826 C CA . LEU B 1 6 ? 3.219 -16.406 -5.438 1 98.88 6 LEU B CA 1
ATOM 1827 C C . LEU B 1 6 ? 2.322 -16.719 -4.242 1 98.88 6 LEU B C 1
ATOM 1829 O O . LEU B 1 6 ? 2.488 -16.141 -3.168 1 98.88 6 LEU B O 1
ATOM 1833 N N . GLU B 1 7 ? 1.384 -17.594 -4.477 1 98.69 7 GLU B N 1
ATOM 1834 C CA . GLU B 1 7 ? 0.511 -18.141 -3.449 1 98.69 7 GLU B CA 1
ATOM 1835 C C . GLU B 1 7 ? -0.294 -17.047 -2.754 1 98.69 7 GLU B C 1
ATOM 1837 O O . GLU B 1 7 ? -0.392 -17.031 -1.524 1 98.69 7 GLU B O 1
ATOM 1842 N N . CYS B 1 8 ? -0.845 -16.203 -3.568 1 98.75 8 CYS B N 1
ATOM 1843 C CA . CYS B 1 8 ? -1.646 -15.109 -3.016 1 98.75 8 CYS B CA 1
ATOM 1844 C C . CYS B 1 8 ? -2.879 -15.648 -2.303 1 98.75 8 CYS B C 1
ATOM 1846 O O . CYS B 1 8 ? -3.543 -16.562 -2.805 1 98.75 8 CYS B O 1
ATOM 1848 N N . SER B 1 9 ? -3.15 -15.078 -1.146 1 98.19 9 SER B N 1
ATOM 1849 C CA . SER B 1 9 ? -4.301 -15.469 -0.334 1 98.19 9 SER B CA 1
ATOM 1850 C C . SER B 1 9 ? -5.598 -14.914 -0.918 1 98.19 9 SER B C 1
ATOM 1852 O O . SER B 1 9 ? -6.359 -14.234 -0.227 1 98.19 9 SER B O 1
ATOM 1854 N N . VAL B 1 10 ? -5.812 -15.281 -2.146 1 98.69 10 VAL B N 1
ATOM 1855 C CA . VAL B 1 10 ? -6.938 -14.75 -2.908 1 98.69 10 VAL B CA 1
ATOM 1856 C C . VAL B 1 10 ? -7.77 -15.906 -3.465 1 98.69 10 VAL B C 1
ATOM 1858 O O . VAL B 1 10 ? -7.254 -16.766 -4.184 1 98.69 10 VAL B O 1
ATOM 1861 N N . GLU B 1 11 ? -8.992 -15.938 -3.146 1 98.69 11 GLU B N 1
ATOM 1862 C CA . GLU B 1 11 ? -9.953 -16.938 -3.605 1 98.69 11 GLU B CA 1
ATOM 1863 C C . GLU B 1 11 ? -11.391 -16.469 -3.393 1 98.69 11 GLU B C 1
ATOM 1865 O O . GLU B 1 11 ? -11.641 -15.57 -2.588 1 98.69 11 GLU B O 1
ATOM 1870 N N . LEU B 1 12 ? -12.273 -17.062 -4.172 1 98.44 12 LEU B N 1
ATOM 1871 C CA . LEU B 1 12 ? -13.688 -16.859 -3.867 1 98.44 12 LEU B CA 1
ATOM 1872 C C . LEU B 1 12 ? -14.094 -17.641 -2.627 1 98.44 12 LEU B C 1
ATOM 1874 O O . LEU B 1 12 ? -13.438 -18.609 -2.262 1 98.44 12 LEU B O 1
ATOM 1878 N N . VAL B 1 13 ? -15.148 -17.203 -1.982 1 98.06 13 VAL B N 1
ATOM 1879 C CA . VAL B 1 13 ? -15.648 -17.922 -0.819 1 98.06 13 VAL B CA 1
ATOM 1880 C C . VAL B 1 13 ? -15.977 -19.375 -1.208 1 98.06 13 VAL B C 1
ATOM 1882 O O . VAL B 1 13 ? -16.734 -19.609 -2.146 1 98.06 13 VAL B O 1
ATOM 1885 N N . PRO B 1 14 ? -15.344 -20.234 -0.509 1 97.44 14 PRO B N 1
ATOM 1886 C CA . PRO B 1 14 ? -15.625 -21.641 -0.854 1 97.44 14 PRO B CA 1
ATOM 1887 C C . PRO B 1 14 ? -17.078 -22.031 -0.597 1 97.44 14 PRO B C 1
ATOM 1889 O O . PRO B 1 14 ? -17.719 -21.484 0.309 1 97.44 14 PRO B O 1
ATOM 1892 N N . ARG B 1 15 ? -17.531 -23.031 -1.313 1 96.75 15 ARG B N 1
ATOM 1893 C CA . ARG B 1 15 ? -18.922 -23.469 -1.271 1 96.75 15 ARG B CA 1
ATOM 1894 C C . ARG B 1 15 ? -19.328 -23.875 0.144 1 96.75 15 ARG B C 1
ATOM 1896 O O . ARG B 1 15 ? -20.469 -23.625 0.563 1 96.75 15 ARG B O 1
ATOM 1903 N N . SER B 1 16 ? -18.422 -24.422 0.894 1 96.5 16 SER B N 1
ATOM 1904 C CA . SER B 1 16 ? -18.703 -24.906 2.24 1 96.5 16 SER B CA 1
ATOM 1905 C C . SER B 1 16 ? -19.094 -23.766 3.172 1 96.5 16 SER B C 1
ATOM 1907 O O . SER B 1 16 ? -19.672 -23.984 4.23 1 96.5 16 SER B O 1
ATOM 1909 N N . LEU B 1 17 ? -18.797 -22.531 2.758 1 97.56 17 LEU B N 1
ATOM 1910 C CA . LEU B 1 17 ? -19.047 -21.391 3.635 1 97.56 17 LEU B CA 1
ATOM 1911 C C . LEU B 1 17 ? -20.234 -20.578 3.146 1 97.56 17 LEU B C 1
ATOM 1913 O O . LEU B 1 17 ? -20.625 -19.594 3.785 1 97.56 17 LEU B O 1
ATOM 1917 N N . TRP B 1 18 ? -20.875 -20.984 2.092 1 97.12 18 TRP B N 1
ATOM 1918 C CA . TRP B 1 18 ? -21.875 -20.172 1.419 1 97.12 18 TRP B CA 1
ATOM 1919 C C . TRP B 1 18 ? -23.062 -19.922 2.328 1 97.12 18 TRP B C 1
ATOM 1921 O O . TRP B 1 18 ? -23.734 -18.891 2.217 1 97.12 18 TRP B O 1
ATOM 1931 N N . SER B 1 19 ? -23.281 -20.812 3.248 1 96.62 19 SER B N 1
ATOM 1932 C CA . SER B 1 19 ? -24.469 -20.688 4.078 1 96.62 19 SER B CA 1
ATOM 1933 C C . SER B 1 19 ? -24.156 -20.047 5.426 1 96.62 19 SER B C 1
ATOM 1935 O O . SER B 1 19 ? -25.047 -19.812 6.234 1 96.62 19 SER B O 1
ATOM 1937 N N . HIS B 1 20 ? -22.922 -19.859 5.664 1 96.94 20 HIS B N 1
ATOM 1938 C CA . HIS B 1 20 ? -22.531 -19.281 6.945 1 96.94 20 HIS B CA 1
ATOM 1939 C C . HIS B 1 20 ? -23.094 -17.859 7.105 1 96.94 20 HIS B C 1
ATOM 1941 O O . HIS B 1 20 ? -23.078 -17.078 6.16 1 96.94 20 HIS B O 1
ATOM 1947 N N . PRO B 1 21 ? -23.516 -17.516 8.297 1 96.31 21 PRO B N 1
ATOM 1948 C CA . PRO B 1 21 ? -24.156 -16.219 8.547 1 96.31 21 PRO B CA 1
ATOM 1949 C C . PRO B 1 21 ? -23.25 -15.047 8.156 1 96.31 21 PRO B C 1
ATOM 1951 O O . PRO B 1 21 ? -23.719 -14.062 7.582 1 96.31 21 PRO B O 1
ATOM 1954 N N . GLN B 1 22 ? -22 -15.07 8.406 1 95.75 22 GLN B N 1
ATOM 1955 C CA . GLN B 1 22 ? -21.078 -13.992 8.07 1 95.75 22 GLN B CA 1
ATOM 1956 C C . GLN B 1 22 ? -20.984 -13.789 6.562 1 95.75 22 GLN B C 1
ATOM 1958 O O . GLN B 1 22 ? -20.875 -12.656 6.09 1 95.75 22 GLN B O 1
ATOM 1963 N N . VAL B 1 23 ? -20.984 -14.898 5.875 1 96.69 23 VAL B N 1
ATOM 1964 C CA . VAL B 1 23 ? -20.891 -14.844 4.418 1 96.69 23 VAL B CA 1
ATOM 1965 C C . VAL B 1 23 ? -22.188 -14.297 3.832 1 96.69 23 VAL B C 1
ATOM 1967 O O . VAL B 1 23 ? -22.172 -13.43 2.955 1 96.69 23 VAL B O 1
ATOM 1970 N N . LEU B 1 24 ? -23.281 -14.742 4.371 1 96.81 24 LEU B N 1
ATOM 1971 C CA . LEU B 1 24 ? -24.594 -14.266 3.918 1 96.81 24 LEU B CA 1
ATOM 1972 C C . LEU B 1 24 ? -24.766 -12.773 4.199 1 96.81 24 LEU B C 1
ATOM 1974 O O . LEU B 1 24 ? -25.297 -12.039 3.369 1 96.81 24 LEU B O 1
ATOM 1978 N N . LYS B 1 25 ? -24.297 -12.383 5.332 1 94.69 25 LYS B N 1
ATOM 1979 C CA . LYS B 1 25 ? -24.359 -10.961 5.688 1 94.69 25 LYS B CA 1
ATOM 1980 C C . LYS B 1 25 ? -23.578 -10.109 4.695 1 94.69 25 LYS B C 1
ATOM 1982 O O . LYS B 1 25 ? -24.078 -9.094 4.215 1 94.69 25 LYS B O 1
ATOM 1987 N N . SER B 1 26 ? -22.359 -10.531 4.371 1 92.88 26 SER B N 1
ATOM 1988 C CA . SER B 1 26 ? -21.531 -9.781 3.438 1 92.88 26 SER B CA 1
ATOM 1989 C C . SER B 1 26 ? -22.094 -9.836 2.023 1 92.88 26 SER B C 1
ATOM 1991 O O . SER B 1 26 ? -22.062 -8.844 1.299 1 92.88 26 SER B O 1
ATOM 1993 N N . ALA B 1 27 ? -22.594 -10.953 1.646 1 94.56 27 ALA B N 1
ATOM 1994 C CA . ALA B 1 27 ? -23.234 -11.078 0.333 1 94.56 27 ALA B CA 1
ATOM 1995 C C . ALA B 1 27 ? -24.391 -10.109 0.184 1 94.56 27 ALA B C 1
ATOM 1997 O O . ALA B 1 27 ? -24.547 -9.461 -0.857 1 94.56 27 ALA B O 1
ATOM 1998 N N . ARG B 1 28 ? -25.203 -9.992 1.181 1 92.75 28 ARG B N 1
ATOM 1999 C CA . ARG B 1 28 ? -26.328 -9.062 1.186 1 92.75 28 ARG B CA 1
ATOM 2000 C C . ARG B 1 28 ? -25.828 -7.617 1.115 1 92.75 28 ARG B C 1
ATOM 2002 O O . ARG B 1 28 ? -26.391 -6.805 0.373 1 92.75 28 ARG B O 1
ATOM 2009 N N . ARG B 1 29 ? -24.812 -7.391 1.853 1 86.31 29 ARG B N 1
ATOM 2010 C CA . ARG B 1 29 ? -24.234 -6.051 1.898 1 86.31 29 ARG B CA 1
ATOM 2011 C C . ARG B 1 29 ? -23.812 -5.59 0.509 1 86.31 29 ARG B C 1
ATOM 2013 O O . ARG B 1 29 ? -24.031 -4.434 0.139 1 86.31 29 ARG B O 1
ATOM 2020 N N . TYR B 1 30 ? -23.219 -6.473 -0.262 1 87.94 30 TYR B N 1
ATOM 2021 C CA . TYR B 1 30 ? -22.656 -6.105 -1.556 1 87.94 30 TYR B CA 1
ATOM 2022 C C . TYR B 1 30 ? -23.609 -6.441 -2.688 1 87.94 30 TYR B C 1
ATOM 2024 O O . TYR B 1 30 ? -23.359 -6.121 -3.85 1 87.94 30 TYR B O 1
ATOM 2032 N N . GLY B 1 31 ? -24.703 -7.039 -2.33 1 91.31 31 GLY B N 1
ATOM 2033 C CA . GLY B 1 31 ? -25.734 -7.359 -3.307 1 91.31 31 GLY B CA 1
ATOM 2034 C C . GLY B 1 31 ? -25.297 -8.406 -4.309 1 91.31 31 GLY B C 1
ATOM 2035 O O . GLY B 1 31 ? -25.547 -8.273 -5.508 1 91.31 31 GLY B O 1
ATOM 2036 N N . ILE B 1 32 ? -24.547 -9.359 -3.832 1 93.94 32 ILE B N 1
ATOM 2037 C CA . ILE B 1 32 ? -24.062 -10.398 -4.73 1 93.94 32 ILE B CA 1
ATOM 2038 C C . ILE B 1 32 ? -24.234 -11.766 -4.078 1 93.94 32 ILE B C 1
ATOM 2040 O O . ILE B 1 32 ? -24.609 -11.859 -2.91 1 93.94 32 ILE B O 1
ATOM 2044 N N . GLU B 1 33 ? -24.031 -12.789 -4.82 1 96.06 33 GLU B N 1
ATOM 2045 C CA . GLU B 1 33 ? -24.156 -14.148 -4.309 1 96.06 33 GLU B CA 1
ATOM 2046 C C . GLU B 1 33 ? -22.922 -14.539 -3.486 1 96.06 33 GLU B C 1
ATOM 2048 O O . GLU B 1 33 ? -21.812 -14.094 -3.773 1 96.06 33 GLU B O 1
ATOM 2053 N N . PRO B 1 34 ? -23.109 -15.336 -2.49 1 96.19 34 PRO B N 1
ATOM 2054 C CA . PRO B 1 34 ? -22 -15.781 -1.651 1 96.19 34 PRO B CA 1
ATOM 2055 C C . PRO B 1 34 ? -20.828 -16.328 -2.467 1 96.19 34 PRO B C 1
ATOM 2057 O O . PRO B 1 34 ? -19.672 -16.031 -2.16 1 96.19 34 PRO B O 1
ATOM 2060 N N . GLY B 1 35 ? -21.156 -17.047 -3.494 1 95.94 35 GLY B N 1
ATOM 2061 C CA . GLY B 1 35 ? -20.125 -17.656 -4.32 1 95.94 35 GLY B CA 1
ATOM 2062 C C . GLY B 1 35 ? -19.344 -16.641 -5.152 1 95.94 35 GLY B C 1
ATOM 2063 O O . GLY B 1 35 ? -18.297 -16.969 -5.715 1 95.94 35 GLY B O 1
ATOM 2064 N N . ASP B 1 36 ? -19.766 -15.383 -5.148 1 96 36 ASP B N 1
ATOM 2065 C CA . ASP B 1 36 ? -19.141 -14.336 -5.938 1 96 36 ASP B CA 1
ATOM 2066 C C . ASP B 1 36 ? -18.312 -13.406 -5.051 1 96 36 ASP B C 1
ATOM 2068 O O . ASP B 1 36 ? -17.688 -12.469 -5.543 1 96 36 ASP B O 1
ATOM 2072 N N . LEU B 1 37 ? -18.25 -13.758 -3.803 1 96.25 37 LEU B N 1
ATOM 2073 C CA . LEU B 1 37 ? -17.5 -12.961 -2.842 1 96.25 37 LEU B CA 1
ATOM 2074 C C . LEU B 1 37 ? -16.062 -13.438 -2.744 1 96.25 37 LEU B C 1
ATOM 2076 O O . LEU B 1 37 ? -15.797 -14.641 -2.793 1 96.25 37 LEU B O 1
ATOM 2080 N N . LEU B 1 38 ? -15.195 -12.477 -2.656 1 97.25 38 LEU B N 1
ATOM 2081 C CA . LEU B 1 38 ? -13.836 -12.844 -2.285 1 97.25 38 LEU B CA 1
ATOM 2082 C C . LEU B 1 38 ? -13.75 -13.195 -0.803 1 97.25 38 LEU B C 1
ATOM 2084 O O . LEU B 1 38 ? -14.352 -12.516 0.035 1 97.25 38 LEU B O 1
ATOM 2088 N N . LEU B 1 39 ? -13.125 -14.305 -0.541 1 97.69 39 LEU B N 1
ATOM 2089 C CA . LEU B 1 39 ? -12.867 -14.633 0.856 1 97.69 39 LEU B CA 1
ATOM 2090 C C . LEU B 1 39 ? -12.008 -13.562 1.517 1 97.69 39 LEU B C 1
ATOM 2092 O O . LEU B 1 39 ? -11 -13.133 0.953 1 97.69 39 LEU B O 1
ATOM 2096 N N . ASP B 1 40 ? -12.445 -13.109 2.627 1 96.38 40 ASP B N 1
ATOM 2097 C CA . ASP B 1 40 ? -11.766 -12.055 3.363 1 96.38 40 ASP B CA 1
ATOM 2098 C C . ASP B 1 40 ? -11.859 -12.281 4.871 1 96.38 40 ASP B C 1
ATOM 2100 O O . ASP B 1 40 ? -12.953 -12.234 5.441 1 96.38 40 ASP B O 1
ATOM 2104 N N . LYS B 1 41 ? -10.742 -12.484 5.418 1 94.62 41 LYS B N 1
ATOM 2105 C CA . LYS B 1 41 ? -10.688 -12.805 6.84 1 94.62 41 LYS B CA 1
ATOM 2106 C C . LYS B 1 41 ? -11.328 -11.703 7.68 1 94.62 41 LYS B C 1
ATOM 2108 O O . LYS B 1 41 ? -11.922 -11.977 8.727 1 94.62 41 LYS B O 1
ATOM 2113 N N . SER B 1 42 ? -11.203 -10.445 7.312 1 90.75 42 SER B N 1
ATOM 2114 C CA . SER B 1 42 ? -11.797 -9.336 8.055 1 90.75 42 SER B CA 1
ATOM 2115 C C . SER B 1 42 ? -13.32 -9.43 8.07 1 90.75 42 SER B C 1
ATOM 2117 O O . SER B 1 42 ? -13.969 -8.945 9 1 90.75 42 SER B O 1
ATOM 2119 N N . LEU B 1 43 ? -13.875 -10.055 7.109 1 92.38 43 LEU B N 1
ATOM 2120 C CA . LEU B 1 43 ? -15.328 -10.195 6.973 1 92.38 43 LEU B CA 1
ATOM 2121 C C . LEU B 1 43 ? -15.781 -11.578 7.43 1 92.38 43 LEU B C 1
ATOM 2123 O O . LEU B 1 43 ? -16.906 -11.734 7.918 1 92.38 43 LEU B O 1
ATOM 2127 N N . HIS B 1 44 ? -14.898 -12.508 7.293 1 96.56 44 HIS B N 1
ATOM 2128 C CA . HIS B 1 44 ? -15.344 -13.898 7.367 1 96.56 44 HIS B CA 1
ATOM 2129 C C . HIS B 1 44 ? -14.578 -14.664 8.438 1 96.56 44 HIS B C 1
ATOM 2131 O O . HIS B 1 44 ? -14.43 -15.883 8.344 1 96.56 44 HIS B O 1
ATOM 2137 N N . TYR B 1 45 ? -14.047 -14.016 9.383 1 93.94 45 TYR B N 1
ATOM 2138 C CA . TYR B 1 45 ? -13.156 -14.602 10.375 1 93.94 45 TYR B CA 1
ATOM 2139 C C . TYR B 1 45 ? -13.773 -15.852 10.992 1 93.94 45 TYR B C 1
ATOM 2141 O O . TYR B 1 45 ? -13.164 -16.922 10.969 1 93.94 45 TYR B O 1
ATOM 2149 N N . ASN B 1 46 ? -14.984 -15.773 11.516 1 95.25 46 ASN B N 1
ATOM 2150 C CA . ASN B 1 46 ? -15.633 -16.906 12.164 1 95.25 46 ASN B CA 1
ATOM 2151 C C . ASN B 1 46 ? -15.992 -18 11.164 1 95.25 46 ASN B C 1
ATOM 2153 O O . ASN B 1 46 ? -15.914 -19.188 11.469 1 95.25 46 ASN B O 1
ATOM 2157 N N . ALA B 1 47 ? -16.391 -17.578 10.016 1 96.31 47 ALA B N 1
ATOM 2158 C CA . ALA B 1 47 ? -16.734 -18.547 8.984 1 96.31 47 ALA B CA 1
ATOM 2159 C C . ALA B 1 47 ? -15.531 -19.406 8.602 1 96.31 47 ALA B C 1
ATOM 2161 O O . ALA B 1 47 ? -15.688 -20.578 8.25 1 96.31 47 ALA B O 1
ATOM 2162 N N . MET B 1 48 ? -14.375 -18.828 8.68 1 96.88 48 MET B N 1
ATOM 2163 C CA . MET B 1 48 ? -13.156 -19.469 8.203 1 96.88 48 MET B CA 1
ATOM 2164 C C . MET B 1 48 ? -12.594 -20.422 9.25 1 96.88 48 MET B C 1
ATOM 2166 O O . MET B 1 48 ? -11.586 -21.094 9.016 1 96.88 48 MET B O 1
ATOM 2170 N N . ALA B 1 49 ? -13.211 -20.5 10.367 1 94.5 49 ALA B N 1
ATOM 2171 C CA . ALA B 1 49 ? -12.672 -21.219 11.523 1 94.5 49 ALA B CA 1
ATOM 2172 C C . ALA B 1 49 ? -12.336 -22.656 11.164 1 94.5 49 ALA B C 1
ATOM 2174 O O . ALA B 1 49 ? -11.328 -23.203 11.633 1 94.5 49 ALA B O 1
ATOM 2175 N N . GLU B 1 50 ? -13.07 -23.25 10.281 1 90.31 50 GLU B N 1
ATOM 2176 C CA . GLU B 1 50 ? -12.875 -24.672 10.016 1 90.31 50 GLU B CA 1
ATOM 2177 C C . GLU B 1 50 ? -12.211 -24.891 8.648 1 90.31 50 GLU B C 1
ATOM 2179 O O . GLU B 1 50 ? -12.078 -26.031 8.195 1 90.31 50 GLU B O 1
ATOM 2184 N N . LEU B 1 51 ? -11.859 -23.859 8.008 1 94.56 51 LEU B N 1
ATOM 2185 C CA . LEU B 1 51 ? -11.219 -23.984 6.707 1 94.56 51 LEU B CA 1
ATOM 2186 C C . LEU B 1 51 ? -9.805 -24.531 6.848 1 94.56 51 LEU B C 1
ATOM 2188 O O . LEU B 1 51 ? -9.031 -24.062 7.684 1 94.56 51 LEU B O 1
ATOM 2192 N N . PRO B 1 52 ? -9.547 -25.547 6.086 1 93.31 52 PRO B N 1
ATOM 2193 C CA . PRO B 1 52 ? -8.156 -26 6.098 1 93.31 52 PRO B CA 1
ATOM 2194 C C . PRO B 1 52 ? -7.172 -24.906 5.707 1 93.31 52 PRO B C 1
ATOM 2196 O O . PRO B 1 52 ? -7.457 -24.109 4.809 1 93.31 52 PRO B O 1
ATOM 2199 N N . ALA B 1 53 ? -6.047 -24.812 6.414 1 93.25 53 ALA B N 1
ATOM 2200 C CA . ALA B 1 53 ? -4.992 -23.844 6.156 1 93.25 53 ALA B CA 1
ATOM 2201 C C . ALA B 1 53 ? -5.539 -22.406 6.223 1 93.25 53 ALA B C 1
ATOM 2203 O O . ALA B 1 53 ? -5.152 -21.547 5.426 1 93.25 53 ALA B O 1
ATOM 2204 N N . LYS B 1 54 ? -6.516 -22.172 7.086 1 93.5 54 LYS B N 1
ATOM 2205 C CA . LYS B 1 54 ? -7.16 -20.875 7.223 1 93.5 54 LYS B CA 1
ATOM 2206 C C . LYS B 1 54 ? -6.133 -19.781 7.473 1 93.5 54 LYS B C 1
ATOM 2208 O O . LYS B 1 54 ? -6.348 -18.625 7.09 1 93.5 54 LYS B O 1
ATOM 2213 N N . TRP B 1 55 ? -4.992 -20.094 8.023 1 93.31 55 TRP B N 1
ATOM 2214 C CA . TRP B 1 55 ? -3.973 -19.109 8.383 1 93.31 55 TRP B CA 1
ATOM 2215 C C . TRP B 1 55 ? -3.322 -18.516 7.137 1 93.31 55 TRP B C 1
ATOM 2217 O O . TRP B 1 55 ? -2.678 -17.469 7.203 1 93.31 55 TRP B O 1
ATOM 2227 N N . LYS B 1 56 ? -3.451 -19.188 5.973 1 95.88 56 LYS B N 1
ATOM 2228 C CA . LYS B 1 56 ? -2.82 -18.75 4.734 1 95.88 56 LYS B CA 1
ATOM 2229 C C . LYS B 1 56 ? -3.859 -18.219 3.746 1 95.88 56 LYS B C 1
ATOM 2231 O O . LYS B 1 56 ? -3.562 -18.031 2.564 1 95.88 56 LYS B O 1
ATOM 2236 N N . ARG B 1 57 ? -5.098 -18.047 4.191 1 96.81 57 ARG B N 1
ATOM 2237 C CA . ARG B 1 57 ? -6.18 -17.75 3.264 1 96.81 57 ARG B CA 1
ATOM 2238 C C . ARG B 1 57 ? -6.848 -16.422 3.617 1 96.81 57 ARG B C 1
ATOM 2240 O O . ARG B 1 57 ? -6.68 -15.914 4.727 1 96.81 57 ARG B O 1
ATOM 2247 N N . GLY B 1 58 ? -7.531 -15.836 2.701 1 96.88 58 GLY B N 1
ATOM 2248 C CA . GLY B 1 58 ? -8.477 -14.75 2.947 1 96.88 58 GLY B CA 1
ATOM 2249 C C . GLY B 1 58 ? -7.797 -13.422 3.211 1 96.88 58 GLY B C 1
ATOM 2250 O O . GLY B 1 58 ? -8.219 -12.672 4.094 1 96.88 58 GLY B O 1
ATOM 2251 N N . ARG B 1 59 ? -6.703 -13.117 2.551 1 96.62 59 ARG B N 1
ATOM 2252 C CA . ARG B 1 59 ? -6.027 -11.836 2.75 1 96.62 59 ARG B CA 1
ATOM 2253 C C . ARG B 1 59 ? -5.75 -11.156 1.416 1 96.62 59 ARG B C 1
ATOM 2255 O O . ARG B 1 59 ? -4.594 -10.898 1.07 1 96.62 59 ARG B O 1
ATOM 2262 N N . PRO B 1 60 ? -6.855 -10.852 0.697 1 97.44 60 PRO B N 1
ATOM 2263 C CA . PRO B 1 60 ? -6.68 -10.18 -0.591 1 97.44 60 PRO B CA 1
ATOM 2264 C C . PRO B 1 60 ? -6.02 -8.805 -0.454 1 97.44 60 PRO B C 1
ATOM 2266 O O . PRO B 1 60 ? -5.508 -8.266 -1.436 1 97.44 60 PRO B O 1
ATOM 2269 N N . ASP B 1 61 ? -6.012 -8.273 0.752 1 95.19 61 ASP B N 1
ATOM 2270 C CA . ASP B 1 61 ? -5.406 -6.965 0.998 1 95.19 61 ASP B CA 1
ATOM 2271 C C . ASP B 1 61 ? -3.908 -6.992 0.713 1 95.19 61 ASP B C 1
ATOM 2273 O O . ASP B 1 61 ? -3.336 -5.992 0.276 1 95.19 61 ASP B O 1
ATOM 2277 N N . ILE B 1 62 ? -3.252 -8.117 0.907 1 96.56 62 ILE B N 1
ATOM 2278 C CA . ILE B 1 62 ? -1.818 -8.234 0.657 1 96.56 62 ILE B CA 1
ATOM 2279 C C . ILE B 1 62 ? -1.536 -8.031 -0.83 1 96.56 62 ILE B C 1
ATOM 2281 O O . ILE B 1 62 ? -0.675 -7.23 -1.203 1 96.56 62 ILE B O 1
ATOM 2285 N N . LEU B 1 63 ? -2.301 -8.719 -1.652 1 98.12 63 LEU B N 1
ATOM 2286 C CA . LEU B 1 63 ? -2.135 -8.555 -3.094 1 98.12 63 LEU B CA 1
ATOM 2287 C C . LEU B 1 63 ? -2.465 -7.133 -3.521 1 98.12 63 LEU B C 1
ATOM 2289 O O . LEU B 1 63 ? -1.807 -6.574 -4.402 1 98.12 63 LEU B O 1
ATOM 2293 N N . HIS B 1 64 ? -3.465 -6.586 -2.93 1 97.19 64 HIS B N 1
ATOM 2294 C CA . HIS B 1 64 ? -3.873 -5.223 -3.254 1 97.19 64 HIS B CA 1
ATOM 2295 C C . HIS B 1 64 ? -2.713 -4.246 -3.088 1 97.19 64 HIS B C 1
ATOM 2297 O O . HIS B 1 64 ? -2.352 -3.539 -4.031 1 97.19 64 HIS B O 1
ATOM 2303 N N . VAL B 1 65 ? -2.102 -4.277 -1.919 1 94.5 65 VAL B N 1
ATOM 2304 C CA . VAL B 1 65 ? -1.002 -3.363 -1.624 1 94.5 65 VAL B CA 1
ATOM 2305 C C . VAL B 1 65 ? 0.187 -3.678 -2.529 1 94.5 65 VAL B C 1
ATOM 2307 O O . VAL B 1 65 ? 0.845 -2.768 -3.037 1 94.5 65 VAL B O 1
ATOM 2310 N N . ALA B 1 66 ? 0.433 -4.922 -2.742 1 96.62 66 ALA B N 1
ATOM 2311 C CA . ALA B 1 66 ? 1.53 -5.328 -3.613 1 96.62 66 ALA B CA 1
ATOM 2312 C C . ALA B 1 66 ? 1.343 -4.781 -5.027 1 96.62 66 ALA B C 1
ATOM 2314 O O . ALA B 1 66 ? 2.281 -4.246 -5.621 1 96.62 66 ALA B O 1
ATOM 2315 N N . LEU B 1 67 ? 0.133 -4.887 -5.523 1 97.5 67 LEU B N 1
ATOM 2316 C CA . LEU B 1 67 ? -0.144 -4.414 -6.875 1 97.5 67 LEU B CA 1
ATOM 2317 C C . LEU B 1 67 ? -0.085 -2.893 -6.941 1 97.5 67 LEU B C 1
ATOM 2319 O O . LEU B 1 67 ? 0.449 -2.328 -7.898 1 97.5 67 LEU B O 1
ATOM 2323 N N . LEU B 1 68 ? -0.604 -2.254 -5.941 1 94.5 68 LEU B N 1
ATOM 2324 C CA . LEU B 1 68 ? -0.55 -0.797 -5.914 1 94.5 68 LEU B CA 1
ATOM 2325 C C . LEU B 1 68 ? 0.891 -0.305 -5.984 1 94.5 68 LEU B C 1
ATOM 2327 O O . LEU B 1 68 ? 1.21 0.585 -6.777 1 94.5 68 LEU B O 1
ATOM 2331 N N . THR B 1 69 ? 1.721 -0.895 -5.211 1 93.12 69 THR B N 1
ATOM 2332 C CA . THR B 1 69 ? 3.092 -0.417 -5.078 1 93.12 69 THR B CA 1
ATOM 2333 C C . THR B 1 69 ? 3.906 -0.755 -6.324 1 93.12 69 THR B C 1
ATOM 2335 O O . THR B 1 69 ? 4.812 -0.008 -6.703 1 93.12 69 THR B O 1
ATOM 2338 N N . THR B 1 70 ? 3.572 -1.795 -7.004 1 95.44 70 THR B N 1
ATOM 2339 C CA . THR B 1 70 ? 4.387 -2.219 -8.141 1 95.44 70 THR B CA 1
ATOM 2340 C C . THR B 1 70 ? 3.869 -1.597 -9.438 1 95.44 70 THR B C 1
ATOM 2342 O O . THR B 1 70 ? 4.66 -1.205 -10.297 1 95.44 70 THR B O 1
ATOM 2345 N N . THR B 1 71 ? 2.549 -1.431 -9.594 1 95 71 THR B N 1
ATOM 2346 C CA . THR B 1 71 ? 1.991 -0.894 -10.828 1 95 71 THR B CA 1
ATOM 2347 C C . THR B 1 71 ? 2.154 0.622 -10.883 1 95 71 THR B C 1
ATOM 2349 O O . THR B 1 71 ? 1.977 1.233 -11.938 1 95 71 THR B O 1
ATOM 2352 N N . ASP B 1 72 ? 2.502 1.187 -9.805 1 89.5 72 ASP B N 1
ATOM 2353 C CA . ASP B 1 72 ? 2.725 2.629 -9.789 1 89.5 72 ASP B CA 1
ATOM 2354 C C . ASP B 1 72 ? 4.203 2.961 -9.977 1 89.5 72 ASP B C 1
ATOM 2356 O O . ASP B 1 72 ? 4.602 4.121 -9.875 1 89.5 72 ASP B O 1
ATOM 2360 N N . SER B 1 73 ? 4.973 2.043 -10.266 1 90.31 73 SER B N 1
ATOM 2361 C CA . SER B 1 73 ? 6.402 2.26 -10.461 1 90.31 73 SER B CA 1
ATOM 2362 C C . SER B 1 73 ? 6.703 2.773 -11.867 1 90.31 73 SER B C 1
ATOM 2364 O O . SER B 1 73 ? 5.996 2.434 -12.82 1 90.31 73 SER B O 1
ATOM 2366 N N . PRO B 1 74 ? 7.73 3.6 -11.977 1 88.62 74 PRO B N 1
ATOM 2367 C CA . PRO B 1 74 ? 8.148 4.027 -13.312 1 88.62 74 PRO B CA 1
ATOM 2368 C C . PRO B 1 74 ? 8.469 2.852 -14.234 1 88.62 74 PRO B C 1
ATOM 2370 O O . PRO B 1 74 ? 8.141 2.891 -15.43 1 88.62 74 PRO B O 1
ATOM 2373 N N . LEU B 1 75 ? 9.094 1.844 -13.703 1 90.94 75 LEU B N 1
ATOM 2374 C CA . LEU B 1 75 ? 9.43 0.659 -14.484 1 90.94 75 LEU B CA 1
ATOM 2375 C C . LEU B 1 75 ? 8.18 0.068 -15.133 1 90.94 75 LEU B C 1
ATOM 2377 O O . LEU B 1 75 ? 8.188 -0.28 -16.312 1 90.94 75 LEU B O 1
ATOM 2381 N N . TYR B 1 76 ? 7.117 0.001 -14.367 1 93.44 76 TYR B N 1
ATOM 2382 C CA . TYR B 1 76 ? 5.855 -0.524 -14.867 1 93.44 76 TYR B CA 1
ATOM 2383 C C . TYR B 1 76 ? 5.23 0.432 -15.875 1 93.44 76 TYR B C 1
ATOM 2385 O O . TYR B 1 76 ? 4.785 0.011 -16.953 1 93.44 76 TYR B O 1
ATOM 2393 N N . ASN B 1 77 ? 5.262 1.682 -15.578 1 89.88 77 ASN B N 1
ATOM 2394 C CA . ASN B 1 77 ? 4.637 2.695 -16.422 1 89.88 77 ASN B CA 1
ATOM 2395 C C . ASN B 1 77 ? 5.32 2.787 -17.781 1 89.88 77 ASN B C 1
ATOM 2397 O O . ASN B 1 77 ? 4.688 3.143 -18.781 1 89.88 77 ASN B O 1
ATOM 2401 N N . GLU B 1 78 ? 6.551 2.459 -17.812 1 90.06 78 GLU B N 1
ATOM 2402 C CA . GLU B 1 78 ? 7.316 2.514 -19.062 1 90.06 78 GLU B CA 1
ATOM 2403 C C . GLU B 1 78 ? 7.211 1.198 -19.828 1 90.06 78 GLU B C 1
ATOM 2405 O O . GLU B 1 78 ? 7.816 1.047 -20.891 1 90.06 78 GLU B O 1
ATOM 2410 N N . GLY B 1 79 ? 6.5 0.251 -19.25 1 92.25 79 GLY B N 1
ATOM 2411 C CA . GLY B 1 79 ? 6.297 -1.018 -19.938 1 92.25 79 GLY B CA 1
ATOM 2412 C C . GLY B 1 79 ? 7.461 -1.977 -19.766 1 92.25 79 GLY B C 1
ATOM 2413 O O . GLY B 1 79 ? 7.59 -2.936 -20.531 1 92.25 79 GLY B O 1
ATOM 2414 N N . LEU B 1 80 ? 8.297 -1.787 -18.766 1 93.44 80 LEU B N 1
ATOM 2415 C CA . LEU B 1 80 ? 9.508 -2.58 -18.625 1 93.44 80 LEU B CA 1
ATOM 2416 C C . LEU B 1 80 ? 9.344 -3.635 -17.531 1 93.44 80 LEU B C 1
ATOM 2418 O O . LEU B 1 80 ? 10.25 -4.43 -17.281 1 93.44 80 LEU B O 1
ATOM 2422 N N . LEU B 1 81 ? 8.234 -3.66 -16.891 1 95.62 81 LEU B N 1
ATOM 2423 C CA . LEU B 1 81 ? 7.961 -4.613 -15.82 1 95.62 81 LEU B CA 1
ATOM 2424 C C . LEU B 1 81 ? 6.668 -5.379 -16.094 1 95.62 81 LEU B C 1
ATOM 2426 O O . LEU B 1 81 ? 5.621 -4.773 -16.328 1 95.62 81 LEU B O 1
ATOM 2430 N N . ARG B 1 82 ? 6.766 -6.637 -16.172 1 97.75 82 ARG B N 1
ATOM 2431 C CA . ARG B 1 82 ? 5.598 -7.508 -16.25 1 97.75 82 ARG B CA 1
ATOM 2432 C C . ARG B 1 82 ? 5.254 -8.094 -14.883 1 97.75 82 ARG B C 1
ATOM 2434 O O . ARG B 1 82 ? 6.145 -8.5 -14.141 1 97.75 82 ARG B O 1
ATOM 2441 N N . ILE B 1 83 ? 3.992 -8.094 -14.578 1 98.69 83 ILE B N 1
ATOM 2442 C CA . ILE B 1 83 ? 3.551 -8.516 -13.25 1 98.69 83 ILE B CA 1
ATOM 2443 C C . ILE B 1 83 ? 2.572 -9.68 -13.375 1 98.69 83 ILE B C 1
ATOM 2445 O O . ILE B 1 83 ? 1.631 -9.625 -14.172 1 98.69 83 ILE B O 1
ATOM 2449 N N . TYR B 1 84 ? 2.797 -10.719 -12.594 1 98.88 84 TYR B N 1
ATOM 2450 C CA . TYR B 1 84 ? 1.928 -11.891 -12.492 1 98.88 84 TYR B CA 1
ATOM 2451 C C . TYR B 1 84 ? 1.556 -12.164 -11.039 1 98.88 84 TYR B C 1
ATOM 2453 O O . TYR B 1 84 ? 2.262 -11.742 -10.117 1 98.88 84 TYR B O 1
ATOM 2461 N N . PHE B 1 85 ? 0.473 -12.836 -10.859 1 98.94 85 PHE B N 1
ATOM 2462 C CA . PHE B 1 85 ? 0.182 -13.305 -9.508 1 98.94 85 PHE B CA 1
ATOM 2463 C C . PHE B 1 85 ? -0.572 -14.625 -9.539 1 98.94 85 PHE B C 1
ATOM 2465 O O . PHE B 1 85 ? -1.389 -14.859 -10.438 1 98.94 85 PHE B O 1
ATOM 2472 N N . GLN B 1 86 ? -0.238 -15.422 -8.633 1 98.94 86 GLN B N 1
ATOM 2473 C CA . GLN B 1 86 ? -0.84 -16.734 -8.453 1 98.94 86 GLN B CA 1
ATOM 2474 C C . GLN B 1 86 ? -1.883 -16.719 -7.344 1 98.94 86 GLN B C 1
ATOM 2476 O O . GLN B 1 86 ? -1.575 -16.375 -6.203 1 98.94 86 GLN B O 1
ATOM 2481 N N . VAL B 1 87 ? -3.078 -17.094 -7.645 1 98.81 87 VAL B N 1
ATOM 2482 C CA . VAL B 1 87 ? -4.125 -17.109 -6.629 1 98.81 87 VAL B CA 1
ATOM 2483 C C . VAL B 1 87 ? -4.191 -18.469 -5.961 1 98.81 87 VAL B C 1
ATOM 2485 O O . VAL B 1 87 ? -3.398 -19.359 -6.273 1 98.81 87 VAL B O 1
ATOM 2488 N N . TYR B 1 88 ? -5.02 -18.625 -5.023 1 97.88 88 TYR B N 1
ATOM 2489 C CA . TYR B 1 88 ? -5.023 -19.75 -4.09 1 97.88 88 TYR B CA 1
ATOM 2490 C C . TYR B 1 88 ? -5.215 -21.078 -4.824 1 97.88 88 TYR B C 1
ATOM 2492 O O . TYR B 1 88 ? -4.641 -22.094 -4.438 1 97.88 88 TYR B O 1
ATOM 2500 N N . ASP B 1 89 ? -6.02 -21.062 -5.895 1 97.31 89 ASP B N 1
ATOM 2501 C CA . ASP B 1 89 ? -6.336 -22.312 -6.578 1 97.31 89 ASP B CA 1
ATOM 2502 C C . ASP B 1 89 ? -5.262 -22.672 -7.602 1 97.31 89 ASP B C 1
ATOM 2504 O O . ASP B 1 89 ? -5.414 -23.625 -8.359 1 97.31 89 ASP B O 1
ATOM 2508 N N . GLY B 1 90 ? -4.262 -21.844 -7.742 1 98.31 90 GLY B N 1
ATOM 2509 C CA . GLY B 1 90 ? -3.105 -22.203 -8.547 1 98.31 90 GLY B CA 1
ATOM 2510 C C . GLY B 1 90 ? -3.023 -21.422 -9.852 1 98.31 90 GLY B C 1
ATOM 2511 O O . GLY B 1 90 ? -1.972 -21.375 -10.492 1 98.31 90 GLY B O 1
ATOM 2512 N N . ARG B 1 91 ? -4.156 -20.844 -10.273 1 98.69 91 ARG B N 1
ATOM 2513 C CA . ARG B 1 91 ? -4.156 -20.062 -11.508 1 98.69 91 ARG B CA 1
ATOM 2514 C C . ARG B 1 91 ? -3.242 -18.844 -11.391 1 98.69 91 ARG B C 1
ATOM 2516 O O . ARG B 1 91 ? -3.111 -18.266 -10.312 1 98.69 91 ARG B O 1
ATOM 2523 N N . LEU B 1 92 ? -2.617 -18.547 -12.43 1 98.94 92 LEU B N 1
ATOM 2524 C CA . LEU B 1 92 ? -1.817 -17.328 -12.5 1 98.94 92 LEU B CA 1
ATOM 2525 C C . LEU B 1 92 ? -2.422 -16.344 -13.492 1 98.94 92 LEU B C 1
ATOM 2527 O O . LEU B 1 92 ? -2.865 -16.734 -14.578 1 98.94 92 LEU B O 1
ATOM 2531 N N . PHE B 1 93 ? -2.402 -15.148 -13.102 1 98.94 93 PHE B N 1
ATOM 2532 C CA . PHE B 1 93 ? -2.928 -14.062 -13.922 1 98.94 93 PHE B CA 1
ATOM 2533 C C . PHE B 1 93 ? -1.826 -13.07 -14.273 1 98.94 93 PHE B C 1
ATOM 2535 O O . PHE B 1 93 ? -0.847 -12.93 -13.539 1 98.94 93 PHE B O 1
ATOM 2542 N N . GLU B 1 94 ? -2 -12.414 -15.367 1 98.88 94 GLU B N 1
ATOM 2543 C CA . GLU B 1 94 ? -1.08 -11.383 -15.828 1 98.88 94 GLU B CA 1
ATOM 2544 C C . GLU B 1 94 ? -1.734 -10 -15.781 1 98.88 94 GLU B C 1
ATOM 2546 O O . GLU B 1 94 ? -2.861 -9.828 -16.25 1 98.88 94 GLU B O 1
ATOM 2551 N N . VAL B 1 95 ? -1.031 -9.062 -15.164 1 98.62 95 VAL B N 1
ATOM 2552 C CA . VAL B 1 95 ? -1.465 -7.672 -15.156 1 98.62 95 VAL B CA 1
ATOM 2553 C C . VAL B 1 95 ? -0.973 -6.977 -16.422 1 98.62 95 VAL B C 1
ATOM 2555 O O . VAL B 1 95 ? 0.233 -6.902 -16.672 1 98.62 95 VAL B O 1
ATOM 2558 N N . GLY B 1 96 ? -1.88 -6.477 -17.172 1 97.06 96 GLY B N 1
ATOM 2559 C CA . GLY B 1 96 ? -1.516 -5.816 -18.422 1 97.06 96 GLY B CA 1
ATOM 2560 C C . GLY B 1 96 ? -0.778 -4.508 -18.203 1 97.06 96 GLY B C 1
ATOM 2561 O O . GLY B 1 96 ? -0.467 -4.141 -17.062 1 97.06 96 GLY B O 1
ATOM 2562 N N . THR B 1 97 ? -0.492 -3.818 -19.312 1 92.31 97 THR B N 1
ATOM 2563 C CA . THR B 1 97 ? 0.239 -2.559 -19.281 1 92.31 97 THR B CA 1
ATOM 2564 C C . THR B 1 97 ? -0.7 -1.399 -18.953 1 92.31 97 THR B C 1
ATOM 2566 O O . THR B 1 97 ? -1.843 -1.371 -19.406 1 92.31 97 THR B O 1
ATOM 2569 N N . GLY B 1 98 ? -0.196 -0.582 -18.141 1 91 98 GLY B N 1
ATOM 2570 C CA . GLY B 1 98 ? -0.93 0.646 -17.875 1 91 98 GLY B CA 1
ATOM 2571 C C . GLY B 1 98 ? -2.152 0.433 -17 1 91 98 GLY B C 1
ATOM 2572 O O . GLY B 1 98 ? -3.076 1.25 -17.016 1 91 98 GLY B O 1
ATOM 2573 N N . VAL B 1 99 ? -2.223 -0.686 -16.375 1 94.69 99 VAL B N 1
ATOM 2574 C CA . VAL B 1 99 ? -3.359 -0.972 -15.5 1 94.69 99 VAL B CA 1
ATOM 2575 C C . VAL B 1 99 ? -3.307 -0.072 -14.266 1 94.69 99 VAL B C 1
ATOM 2577 O O . VAL B 1 99 ? -2.262 0.048 -13.625 1 94.69 99 VAL B O 1
ATOM 2580 N N . ARG B 1 100 ? -4.414 0.576 -14.031 1 91.81 100 ARG B N 1
ATOM 2581 C CA . ARG B 1 100 ? -4.582 1.32 -12.789 1 91.81 100 ARG B CA 1
ATOM 2582 C C . ARG B 1 100 ? -5.395 0.519 -11.773 1 91.81 100 ARG B C 1
ATOM 2584 O O . ARG B 1 100 ? -6.617 0.413 -11.891 1 91.81 100 ARG B O 1
ATOM 2591 N N . VAL B 1 101 ? -4.703 -0.024 -10.82 1 95 101 VAL B N 1
ATOM 2592 C CA . VAL B 1 101 ? -5.359 -0.806 -9.773 1 95 101 VAL B CA 1
ATOM 2593 C C . VAL B 1 101 ? -6.211 0.11 -8.898 1 95 101 VAL B C 1
ATOM 2595 O O . VAL B 1 101 ? -5.758 1.179 -8.484 1 95 101 VAL B O 1
ATOM 2598 N N . PRO B 1 102 ? -7.48 -0.338 -8.648 1 93.19 102 PRO B N 1
ATOM 2599 C CA . PRO B 1 102 ? -8.305 0.497 -7.773 1 93.19 102 PRO B CA 1
ATOM 2600 C C . PRO B 1 102 ? -7.641 0.763 -6.422 1 93.19 102 PRO B C 1
ATOM 2602 O O . PRO B 1 102 ? -7.18 -0.172 -5.762 1 93.19 102 PRO B O 1
ATOM 2605 N N . LYS B 1 103 ? -7.598 2.006 -6.039 1 89.25 103 LYS B N 1
ATOM 2606 C CA . LYS B 1 103 ? -7.055 2.352 -4.73 1 89.25 103 LYS B CA 1
ATOM 2607 C C . LYS B 1 103 ? -8.023 1.962 -3.613 1 89.25 103 LYS B C 1
ATOM 2609 O O . LYS B 1 103 ? -7.598 1.683 -2.49 1 89.25 103 LYS B O 1
ATOM 2614 N N . ASN B 1 104 ? -9.297 2.021 -3.996 1 88.5 104 ASN B N 1
ATOM 2615 C CA . ASN B 1 104 ? -10.328 1.594 -3.055 1 88.5 104 ASN B CA 1
ATOM 2616 C C . ASN B 1 104 ? -10.367 0.074 -2.922 1 88.5 104 ASN B C 1
ATOM 2618 O O . ASN B 1 104 ? -10.562 -0.635 -3.91 1 88.5 104 ASN B O 1
ATOM 2622 N N . TYR B 1 105 ? -10.258 -0.347 -1.691 1 91.88 105 TYR B N 1
ATOM 2623 C CA . TYR B 1 105 ? -10.133 -1.778 -1.438 1 91.88 105 TYR B CA 1
ATOM 2624 C C . TYR B 1 105 ? -11.406 -2.514 -1.835 1 91.88 105 TYR B C 1
ATOM 2626 O O . TYR B 1 105 ? -11.352 -3.625 -2.369 1 91.88 105 TYR B O 1
ATOM 2634 N N . GLU B 1 106 ? -12.531 -1.927 -1.619 1 88.88 106 GLU B N 1
ATOM 2635 C CA . GLU B 1 106 ? -13.789 -2.58 -1.969 1 88.88 106 GLU B CA 1
ATOM 2636 C C . GLU B 1 106 ? -13.922 -2.754 -3.479 1 88.88 106 GLU B C 1
ATOM 2638 O O . GLU B 1 106 ? -14.367 -3.797 -3.953 1 88.88 106 GLU B O 1
ATOM 2643 N N . ARG B 1 107 ? -13.539 -1.74 -4.137 1 90.69 107 ARG B N 1
ATOM 2644 C CA . ARG B 1 107 ? -13.578 -1.83 -5.594 1 90.69 107 ARG B CA 1
ATOM 2645 C C . ARG B 1 107 ? -12.578 -2.865 -6.105 1 90.69 107 ARG B C 1
ATOM 2647 O O . ARG B 1 107 ? -12.867 -3.596 -7.055 1 90.69 107 ARG B O 1
ATOM 2654 N N . PHE B 1 108 ? -11.461 -2.891 -5.469 1 95.94 108 PHE B N 1
ATOM 2655 C CA . PHE B 1 108 ? -10.461 -3.889 -5.816 1 95.94 108 PHE B CA 1
ATOM 2656 C C . PHE B 1 108 ? -11.008 -5.297 -5.617 1 95.94 108 PHE B C 1
ATOM 2658 O O . PHE B 1 108 ? -10.844 -6.16 -6.48 1 95.94 108 PHE B O 1
ATOM 2665 N N . ARG B 1 109 ? -11.609 -5.559 -4.496 1 95 109 ARG B N 1
ATOM 2666 C CA . ARG B 1 109 ? -12.172 -6.871 -4.203 1 95 109 ARG B CA 1
ATOM 2667 C C . ARG B 1 109 ? -13.18 -7.285 -5.266 1 95 109 ARG B C 1
ATOM 2669 O O . ARG B 1 109 ? -13.195 -8.438 -5.703 1 95 109 ARG B O 1
ATOM 2676 N N . GLY B 1 110 ? -14 -6.352 -5.625 1 94.88 110 GLY B N 1
ATOM 2677 C CA . GLY B 1 110 ? -14.969 -6.633 -6.668 1 94.88 110 GLY B CA 1
ATOM 2678 C C . GLY B 1 110 ? -14.328 -6.996 -7.996 1 94.88 110 GLY B C 1
ATOM 2679 O O . GLY B 1 110 ? -14.766 -7.934 -8.664 1 94.88 110 GLY B O 1
ATOM 2680 N N . LEU B 1 111 ? -13.328 -6.27 -8.336 1 96.12 111 LEU B N 1
ATOM 2681 C CA . LEU B 1 111 ? -12.609 -6.504 -9.586 1 96.12 111 LEU B CA 1
ATOM 2682 C C . LEU B 1 111 ? -11.984 -7.895 -9.602 1 96.12 111 LEU B C 1
ATOM 2684 O O . LEU B 1 111 ? -12.109 -8.625 -10.586 1 96.12 111 LEU B O 1
ATOM 2688 N N . VAL B 1 112 ? -11.383 -8.242 -8.484 1 98.06 112 VAL B N 1
ATOM 2689 C CA . VAL B 1 112 ? -10.68 -9.523 -8.406 1 98.06 112 VAL B CA 1
ATOM 2690 C C . VAL B 1 112 ? -11.688 -10.664 -8.391 1 98.06 112 VAL B C 1
ATOM 2692 O O . VAL B 1 112 ? -11.461 -11.719 -9 1 98.06 112 VAL B O 1
ATOM 2695 N N . ALA B 1 113 ? -12.797 -10.445 -7.68 1 97.75 113 ALA B N 1
ATOM 2696 C CA . ALA B 1 113 ? -13.844 -11.461 -7.695 1 97.75 113 ALA B CA 1
ATOM 2697 C C . ALA B 1 113 ? -14.328 -11.734 -9.117 1 97.75 113 ALA B C 1
ATOM 2699 O O . ALA B 1 113 ? -14.477 -12.891 -9.516 1 97.75 113 ALA B O 1
ATOM 2700 N N . GLN B 1 114 ? -14.516 -10.648 -9.828 1 96.88 114 GLN B N 1
ATOM 2701 C CA . GLN B 1 114 ? -14.914 -10.789 -11.219 1 96.88 114 GLN B CA 1
ATOM 2702 C C . GLN B 1 114 ? -13.836 -11.5 -12.039 1 96.88 114 GLN B C 1
ATOM 2704 O O . GLN B 1 114 ? -14.141 -12.352 -12.867 1 96.88 114 GLN B O 1
ATOM 2709 N N . LEU B 1 115 ? -12.625 -11.172 -11.828 1 98.25 115 LEU B N 1
ATOM 2710 C CA . LEU B 1 115 ? -11.484 -11.781 -12.508 1 98.25 115 LEU B CA 1
ATOM 2711 C C . LEU B 1 115 ? -11.484 -13.289 -12.297 1 98.25 115 LEU B C 1
ATOM 2713 O O . LEU B 1 115 ? -11.289 -14.055 -13.25 1 98.25 115 LEU B O 1
ATOM 2717 N N . LEU B 1 116 ? -11.727 -13.688 -11.047 1 98.31 116 LEU B N 1
ATOM 2718 C CA . LEU B 1 116 ? -11.672 -15.109 -10.719 1 98.31 116 LEU B CA 1
ATOM 2719 C C . LEU B 1 116 ? -12.812 -15.867 -11.391 1 98.31 116 LEU B C 1
ATOM 2721 O O . LEU B 1 116 ? -12.664 -17.047 -11.734 1 98.31 116 LEU B O 1
ATOM 2725 N N . LYS B 1 117 ? -13.844 -15.203 -11.641 1 96.94 117 LYS B N 1
ATOM 2726 C CA . LYS B 1 117 ? -15.016 -15.836 -12.25 1 96.94 117 LYS B CA 1
ATOM 2727 C C . LYS B 1 117 ? -14.867 -15.898 -13.773 1 96.94 117 LYS B C 1
ATOM 2729 O O . LYS B 1 117 ? -15.242 -16.906 -14.391 1 96.94 117 LYS B O 1
ATOM 2734 N N . THR B 1 118 ? -14.336 -14.805 -14.344 1 97.31 118 THR B N 1
ATOM 2735 C CA . THR B 1 118 ? -14.383 -14.68 -15.797 1 97.31 118 THR B CA 1
ATOM 2736 C C . THR B 1 118 ? -13 -14.914 -16.406 1 97.31 118 THR B C 1
ATOM 2738 O O . THR B 1 118 ? -12.859 -15.023 -17.625 1 97.31 118 THR B O 1
ATOM 2741 N N . GLU B 1 119 ? -11.969 -14.836 -15.586 1 97.88 119 GLU B N 1
ATOM 2742 C CA . GLU B 1 119 ? -10.57 -15.062 -15.938 1 97.88 119 GLU B CA 1
ATOM 2743 C C . GLU B 1 119 ? -10 -13.898 -16.75 1 97.88 119 GLU B C 1
ATOM 2745 O O . GLU B 1 119 ? -8.938 -14.023 -17.359 1 97.88 119 GLU B O 1
ATOM 2750 N N . ARG B 1 120 ? -10.773 -12.836 -16.781 1 97.56 120 ARG B N 1
ATOM 2751 C CA . ARG B 1 120 ? -10.305 -11.586 -17.359 1 97.56 120 ARG B CA 1
ATOM 2752 C C . ARG B 1 120 ? -11.102 -10.398 -16.828 1 97.56 120 ARG B C 1
ATOM 2754 O O . ARG B 1 120 ? -12.266 -10.539 -16.469 1 97.56 120 ARG B O 1
ATOM 2761 N N . VAL B 1 121 ? -10.492 -9.312 -16.812 1 96.62 121 VAL B N 1
ATOM 2762 C CA . VAL B 1 121 ? -11.188 -8.07 -16.516 1 96.62 121 VAL B CA 1
ATOM 2763 C C . VAL B 1 121 ? -10.703 -6.965 -17.453 1 96.62 121 VAL B C 1
ATOM 2765 O O . VAL B 1 121 ? -9.5 -6.84 -17.703 1 96.62 121 VAL B O 1
ATOM 2768 N N . PRO B 1 122 ? -11.609 -6.211 -18.016 1 95 122 PRO B N 1
ATOM 2769 C CA . PRO B 1 122 ? -13.055 -6.406 -17.984 1 95 122 PRO B CA 1
ATOM 2770 C C . PRO B 1 122 ? -13.5 -7.664 -18.734 1 95 122 PRO B C 1
ATOM 2772 O O . PRO B 1 122 ? -12.727 -8.211 -19.531 1 95 122 PRO B O 1
ATOM 2775 N N . PRO B 1 123 ? -14.734 -8.031 -18.312 1 93 123 PRO B N 1
ATOM 2776 C CA . PRO B 1 123 ? -15.258 -9.18 -19.062 1 93 123 PRO B CA 1
ATOM 2777 C C . PRO B 1 123 ? -15.641 -8.828 -20.5 1 93 123 PRO B C 1
ATOM 2779 O O . PRO B 1 123 ? -15.828 -7.652 -20.812 1 93 123 PRO B O 1
ATOM 2782 N N . GLY B 1 124 ? -15.758 -9.781 -21.234 1 88.62 124 GLY B N 1
ATOM 2783 C CA . GLY B 1 124 ? -16.297 -9.57 -22.578 1 88.62 124 GLY B CA 1
ATOM 2784 C C . GLY B 1 124 ? -15.211 -9.406 -23.625 1 88.62 124 GLY B C 1
ATOM 2785 O O . GLY B 1 124 ? -14.211 -10.125 -23.609 1 88.62 124 GLY B O 1
ATOM 2786 N N . GLU B 1 125 ? -15.547 -8.461 -24.594 1 86.25 125 GLU B N 1
ATOM 2787 C CA . GLU B 1 125 ? -14.656 -8.297 -25.75 1 86.25 125 GLU B CA 1
ATOM 2788 C C . GLU B 1 125 ? -13.711 -7.113 -25.547 1 86.25 125 GLU B C 1
ATOM 2790 O O . GLU B 1 125 ? -13.906 -6.297 -24.656 1 86.25 125 GLU B O 1
ATOM 2795 N N . GLY B 1 126 ? -12.609 -7.078 -26.188 1 89.12 126 GLY B N 1
ATOM 2796 C CA . GLY B 1 126 ? -11.633 -6 -26.094 1 89.12 126 GLY B CA 1
ATOM 2797 C C . GLY B 1 126 ? -10.391 -6.391 -25.312 1 89.12 126 GLY B C 1
ATOM 2798 O O . GLY B 1 126 ? -10.219 -7.555 -24.953 1 89.12 126 GLY B O 1
ATOM 2799 N N . GLU B 1 127 ? -9.672 -5.469 -25.156 1 92.69 127 GLU B N 1
ATOM 2800 C CA . GLU B 1 127 ? -8.406 -5.734 -24.484 1 92.69 127 GLU B CA 1
ATOM 2801 C C . GLU B 1 127 ? -8.602 -5.902 -22.969 1 92.69 127 GLU B C 1
ATOM 2803 O O . GLU B 1 127 ? -9.273 -5.09 -22.328 1 92.69 127 GLU B O 1
ATOM 2808 N N . ALA B 1 128 ? -8.117 -7.016 -22.453 1 95.38 128 ALA B N 1
ATOM 2809 C CA . ALA B 1 128 ? -8.18 -7.277 -21.016 1 95.38 128 ALA B CA 1
ATOM 2810 C C . ALA B 1 128 ? -7.066 -6.551 -20.281 1 95.38 128 ALA B C 1
ATOM 2812 O O . ALA B 1 128 ? -5.93 -6.496 -20.75 1 95.38 128 ALA B O 1
ATOM 2813 N N . LEU B 1 129 ? -7.383 -5.992 -19.141 1 96.38 129 LEU B N 1
ATOM 2814 C CA . LEU B 1 129 ? -6.395 -5.355 -18.266 1 96.38 129 LEU B CA 1
ATOM 2815 C C . LEU B 1 129 ? -5.641 -6.391 -17.438 1 96.38 129 LEU B C 1
ATOM 2817 O O . LEU B 1 129 ? -4.434 -6.266 -17.234 1 96.38 129 LEU B O 1
ATOM 2821 N N . ILE B 1 130 ? -6.41 -7.332 -16.938 1 98.5 130 ILE B N 1
ATOM 2822 C CA . ILE B 1 130 ? -5.871 -8.492 -16.234 1 98.5 130 ILE B CA 1
ATOM 2823 C C . ILE B 1 130 ? -6.492 -9.773 -16.812 1 98.5 130 ILE B C 1
ATOM 2825 O O . ILE B 1 130 ? -7.703 -9.82 -17.047 1 98.5 130 ILE B O 1
ATOM 2829 N N . ARG B 1 131 ? -5.641 -10.773 -16.969 1 98.31 131 ARG B N 1
ATOM 2830 C CA . ARG B 1 131 ? -6.168 -11.977 -17.609 1 98.31 131 ARG B CA 1
ATOM 2831 C C . ARG B 1 131 ? -5.43 -13.219 -17.141 1 98.31 131 ARG B C 1
ATOM 2833 O O . ARG B 1 131 ? -4.297 -13.133 -16.656 1 98.31 131 ARG B O 1
ATOM 2840 N N . LEU B 1 132 ? -6.078 -14.312 -17.391 1 98.69 132 LEU B N 1
ATOM 2841 C CA . LEU B 1 132 ? -5.473 -15.602 -17.109 1 98.69 132 LEU B CA 1
ATOM 2842 C C . LEU B 1 132 ? -4.242 -15.836 -17.969 1 98.69 132 LEU B C 1
ATOM 2844 O O . LEU B 1 132 ? -4.293 -15.656 -19.188 1 98.69 132 LEU B O 1
ATOM 2848 N N . HIS B 1 133 ? -3.145 -16.078 -17.344 1 98.75 133 HIS B N 1
ATOM 2849 C CA . HIS B 1 133 ? -1.904 -16.391 -18.047 1 98.75 133 HIS B CA 1
ATOM 2850 C C . HIS B 1 133 ? -1.657 -17.906 -18.078 1 98.75 133 HIS B C 1
ATOM 2852 O O . HIS B 1 133 ? -1.374 -18.453 -19.141 1 98.75 133 HIS B O 1
ATOM 2858 N N . SER B 1 134 ? -1.765 -18.594 -16.922 1 98.69 134 SER B N 1
ATOM 2859 C CA . SER B 1 134 ? -1.531 -20.031 -16.781 1 98.69 134 SER B CA 1
ATOM 2860 C C . SER B 1 134 ? -2.463 -20.641 -15.742 1 98.69 134 SER B C 1
ATOM 2862 O O . SER B 1 134 ? -2.895 -19.969 -14.812 1 98.69 134 SER B O 1
ATOM 2864 N N . ARG B 1 135 ? -2.668 -21.906 -15.836 1 98.44 135 ARG B N 1
ATOM 2865 C CA . ARG B 1 135 ? -3.615 -22.562 -14.938 1 98.44 135 ARG B CA 1
ATOM 2866 C C . ARG B 1 135 ? -2.898 -23.203 -13.758 1 98.44 135 ARG B C 1
ATOM 2868 O O . ARG B 1 135 ? -3.539 -23.734 -12.852 1 98.44 135 ARG B O 1
ATOM 2875 N N . SER B 1 136 ? -1.565 -23.219 -13.859 1 98.38 136 SER B N 1
ATOM 2876 C CA . SER B 1 136 ? -0.751 -23.766 -12.781 1 98.38 136 SER B CA 1
ATOM 2877 C C . SER B 1 136 ? 0.647 -23.156 -12.781 1 98.38 136 SER B C 1
ATOM 2879 O O . SER B 1 136 ? 1.069 -22.562 -13.773 1 98.38 136 SER B O 1
ATOM 2881 N N . LEU B 1 137 ? 1.265 -23.281 -11.594 1 98.56 137 LEU B N 1
ATOM 2882 C CA . LEU B 1 137 ? 2.645 -22.812 -11.508 1 98.56 137 LEU B CA 1
ATOM 2883 C C . LEU B 1 137 ? 3.539 -23.562 -12.484 1 98.56 137 LEU B C 1
ATOM 2885 O O . LEU B 1 137 ? 4.473 -23 -13.047 1 98.56 137 LEU B O 1
ATOM 2889 N N . ALA B 1 138 ? 3.242 -24.828 -12.664 1 98.25 138 ALA B N 1
ATOM 2890 C CA . ALA B 1 138 ? 3.99 -25.625 -13.625 1 98.25 138 ALA B CA 1
ATOM 2891 C C . ALA B 1 138 ? 3.879 -25.047 -15.031 1 98.25 138 ALA B C 1
ATOM 2893 O O . ALA B 1 138 ? 4.883 -24.906 -15.734 1 98.25 138 ALA B O 1
ATOM 2894 N N . GLU B 1 139 ? 2.664 -24.75 -15.406 1 98.62 139 GLU B N 1
ATOM 2895 C CA . GLU B 1 139 ? 2.447 -24.141 -16.719 1 98.62 139 GLU B CA 1
ATOM 2896 C C . GLU B 1 139 ? 3.146 -22.797 -16.828 1 98.62 139 GLU B C 1
ATOM 2898 O O . GLU B 1 139 ? 3.701 -22.453 -17.875 1 98.62 139 GLU B O 1
ATOM 2903 N N . PHE B 1 140 ? 3.111 -22.031 -15.797 1 98.75 140 PHE B N 1
ATOM 2904 C CA . PHE B 1 140 ? 3.791 -20.734 -15.773 1 98.75 140 PHE B CA 1
ATOM 2905 C C . PHE B 1 140 ? 5.285 -20.906 -16.031 1 98.75 140 PHE B C 1
ATOM 2907 O O . PHE B 1 140 ? 5.863 -20.188 -16.844 1 98.75 140 PHE B O 1
ATOM 2914 N N . VAL B 1 141 ? 5.863 -21.844 -15.359 1 98.38 141 VAL B N 1
ATOM 2915 C CA . VAL B 1 141 ? 7.297 -22.078 -15.453 1 98.38 141 VAL B CA 1
ATOM 2916 C C . VAL B 1 141 ? 7.648 -22.562 -16.859 1 98.38 141 VAL B C 1
ATOM 2918 O O . VAL B 1 141 ? 8.711 -22.219 -17.391 1 98.38 141 VAL B O 1
ATOM 2921 N N . GLU B 1 142 ? 6.801 -23.312 -17.438 1 98 142 GLU B N 1
ATOM 2922 C CA . GLU B 1 142 ? 7.012 -23.75 -18.812 1 98 142 GLU B CA 1
ATOM 2923 C C . GLU B 1 142 ? 7.051 -22.578 -19.781 1 98 142 GLU B C 1
ATOM 2925 O O . GLU B 1 142 ? 7.816 -22.578 -20.75 1 98 142 GLU B O 1
ATOM 2930 N N . ARG B 1 143 ? 6.297 -21.562 -19.5 1 97.94 143 ARG B N 1
ATOM 2931 C CA . ARG B 1 143 ? 6.141 -20.438 -20.422 1 97.94 143 ARG B CA 1
ATOM 2932 C C . ARG B 1 143 ? 7.168 -19.359 -20.125 1 97.94 143 ARG B C 1
ATOM 2934 O O . ARG B 1 143 ? 7.707 -18.734 -21.047 1 97.94 143 ARG B O 1
ATOM 2941 N N . GLU B 1 144 ? 7.402 -19.109 -18.828 1 97.62 144 GLU B N 1
ATOM 2942 C CA . GLU B 1 144 ? 8.18 -17.938 -18.438 1 97.62 144 GLU B CA 1
ATOM 2943 C C . GLU B 1 144 ? 9.547 -18.344 -17.891 1 97.62 144 GLU B C 1
ATOM 2945 O O . GLU B 1 144 ? 10.422 -17.484 -17.703 1 97.62 144 GLU B O 1
ATOM 2950 N N . GLY B 1 145 ? 9.727 -19.672 -17.672 1 96.69 145 GLY B N 1
ATOM 2951 C CA . GLY B 1 145 ? 10.922 -20.141 -17 1 96.69 145 GLY B CA 1
ATOM 2952 C C . GLY B 1 145 ? 10.766 -20.219 -15.492 1 96.69 145 GLY B C 1
ATOM 2953 O O . GLY B 1 145 ? 9.773 -19.734 -14.938 1 96.69 145 GLY B O 1
ATOM 2954 N N . ARG B 1 146 ? 11.742 -20.938 -14.945 1 98.12 146 ARG B N 1
ATOM 2955 C CA . ARG B 1 146 ? 11.789 -20.953 -13.484 1 98.12 146 ARG B CA 1
ATOM 2956 C C . ARG B 1 146 ? 11.969 -19.547 -12.938 1 98.12 146 ARG B C 1
ATOM 2958 O O . ARG B 1 146 ? 12.039 -18.578 -13.703 1 98.12 146 ARG B O 1
ATOM 2965 N N . PHE B 1 147 ? 11.906 -19.391 -11.617 1 98.56 147 PHE B N 1
ATOM 2966 C CA . PHE B 1 147 ? 11.992 -18.031 -11.07 1 98.56 147 PHE B CA 1
ATOM 2967 C C . PHE B 1 147 ? 13.008 -17.984 -9.93 1 98.56 147 PHE B C 1
ATOM 2969 O O . PHE B 1 147 ? 13.391 -19.016 -9.375 1 98.56 147 PHE B O 1
ATOM 2976 N N . ILE B 1 148 ? 13.5 -16.75 -9.711 1 98.69 148 ILE B N 1
ATOM 2977 C CA . ILE B 1 148 ? 14.281 -16.438 -8.516 1 98.69 148 ILE B CA 1
ATOM 2978 C C . ILE B 1 148 ? 13.344 -16.188 -7.34 1 98.69 148 ILE B C 1
ATOM 2980 O O . ILE B 1 148 ? 12.562 -15.227 -7.355 1 98.69 148 ILE B O 1
ATOM 2984 N N . LEU B 1 149 ? 13.469 -16.984 -6.312 1 98.56 149 LEU B N 1
ATOM 2985 C CA . LEU B 1 149 ? 12.531 -16.906 -5.195 1 98.56 149 LEU B CA 1
ATOM 2986 C C . LEU B 1 149 ? 13.086 -16.047 -4.074 1 98.56 149 LEU B C 1
ATOM 2988 O O . LEU B 1 149 ? 14.211 -16.25 -3.617 1 98.56 149 LEU B O 1
ATOM 2992 N N . MET B 1 150 ? 12.305 -15.031 -3.705 1 97.5 150 MET B N 1
ATOM 2993 C CA . MET B 1 150 ? 12.602 -14.312 -2.469 1 97.5 150 MET B CA 1
ATOM 2994 C C . MET B 1 150 ? 12.117 -15.094 -1.254 1 97.5 150 MET B C 1
ATOM 2996 O O . MET B 1 150 ? 10.914 -15.32 -1.094 1 97.5 150 MET B O 1
ATOM 3000 N N . TRP B 1 151 ? 13.086 -15.492 -0.473 1 95.38 151 TRP B N 1
ATOM 3001 C CA . TRP B 1 151 ? 12.789 -16.422 0.617 1 95.38 151 TRP B CA 1
ATOM 3002 C C . TRP B 1 151 ? 13.688 -16.141 1.819 1 95.38 151 TRP B C 1
ATOM 3004 O O . TRP B 1 151 ? 14.914 -16.094 1.689 1 95.38 151 TRP B O 1
ATOM 3014 N N . GLU B 1 152 ? 13.008 -15.93 2.959 1 93.12 152 GLU B N 1
ATOM 3015 C CA . GLU B 1 152 ? 13.766 -15.602 4.168 1 93.12 152 GLU B CA 1
ATOM 3016 C C . GLU B 1 152 ? 14.812 -16.672 4.465 1 93.12 152 GLU B C 1
ATOM 3018 O O . GLU B 1 152 ? 15.852 -16.375 5.066 1 93.12 152 GLU B O 1
ATOM 3023 N N . LYS B 1 153 ? 14.602 -17.891 4.027 1 92.81 153 LYS B N 1
ATOM 3024 C CA . LYS B 1 153 ? 15.516 -19 4.281 1 92.81 153 LYS B CA 1
ATOM 3025 C C . LYS B 1 153 ? 16.484 -19.188 3.113 1 92.81 153 LYS B C 1
ATOM 3027 O O . LYS B 1 153 ? 17.234 -20.156 3.084 1 92.81 153 LYS B O 1
ATOM 3032 N N . GLY B 1 154 ? 16.375 -18.328 2.092 1 94.69 154 GLY B N 1
ATOM 3033 C CA . GLY B 1 154 ? 17.281 -18.406 0.958 1 94.69 154 GLY B CA 1
ATOM 3034 C C . GLY B 1 154 ? 18.688 -17.906 1.277 1 94.69 154 GLY B C 1
ATOM 3035 O O . GLY B 1 154 ? 18.969 -17.516 2.41 1 94.69 154 GLY B O 1
ATOM 3036 N N . SER B 1 155 ? 19.609 -18 0.273 1 95.81 155 SER B N 1
ATOM 3037 C CA . SER B 1 155 ? 20.969 -17.484 0.428 1 95.81 155 SER B CA 1
ATOM 3038 C C . SER B 1 155 ? 20.984 -15.977 0.639 1 95.81 155 SER B C 1
ATOM 3040 O O . SER B 1 155 ? 20.359 -15.234 -0.122 1 95.81 155 SER B O 1
ATOM 3042 N N . PRO B 1 156 ? 21.625 -15.555 1.679 1 94.5 156 PRO B N 1
ATOM 3043 C CA . PRO B 1 156 ? 21.672 -14.109 1.928 1 94.5 156 PRO B CA 1
ATOM 3044 C C . PRO B 1 156 ? 22.359 -13.336 0.808 1 94.5 156 PRO B C 1
ATOM 3046 O O . PRO B 1 156 ? 23.406 -13.758 0.316 1 94.5 156 PRO B O 1
ATOM 3049 N N . THR B 1 157 ? 21.766 -12.297 0.366 1 94.31 157 THR B N 1
ATOM 3050 C CA . THR B 1 157 ? 22.344 -11.43 -0.653 1 94.31 157 THR B CA 1
ATOM 3051 C C . THR B 1 157 ? 21.703 -10.039 -0.601 1 94.31 157 THR B C 1
ATOM 3053 O O . THR B 1 157 ? 21.062 -9.688 0.384 1 94.31 157 THR B O 1
ATOM 3056 N N . THR B 1 158 ? 22 -9.18 -1.619 1 91.56 158 THR B N 1
ATOM 3057 C CA . THR B 1 158 ? 21.453 -7.828 -1.682 1 91.56 158 THR B CA 1
ATOM 3058 C C . THR B 1 158 ? 20.344 -7.742 -2.734 1 91.56 158 THR B C 1
ATOM 3060 O O . THR B 1 158 ? 20.297 -8.555 -3.656 1 91.56 158 THR B O 1
ATOM 3063 N N . THR B 1 159 ? 19.562 -6.785 -2.504 1 92.38 159 THR B N 1
ATOM 3064 C CA . THR B 1 159 ? 18.5 -6.523 -3.475 1 92.38 159 THR B CA 1
ATOM 3065 C C . THR B 1 159 ? 19.094 -6.23 -4.852 1 92.38 159 THR B C 1
ATOM 3067 O O . THR B 1 159 ? 18.547 -6.648 -5.871 1 92.38 159 THR B O 1
ATOM 3070 N N . THR B 1 160 ? 20.188 -5.562 -4.82 1 92.12 160 THR B N 1
ATOM 3071 C CA . THR B 1 160 ? 20.859 -5.215 -6.07 1 92.12 160 THR B CA 1
ATOM 3072 C C . THR B 1 160 ? 21.328 -6.469 -6.801 1 92.12 160 THR B C 1
ATOM 3074 O O . THR B 1 160 ? 21.203 -6.559 -8.023 1 92.12 160 THR B O 1
ATOM 3077 N N . TYR B 1 161 ? 21.828 -7.383 -6.043 1 95.31 161 TYR B N 1
ATOM 3078 C CA . TYR B 1 161 ? 22.281 -8.633 -6.648 1 95.31 161 TYR B CA 1
ATOM 3079 C C . TYR B 1 161 ? 21.109 -9.367 -7.301 1 95.31 161 TYR B C 1
ATOM 3081 O O . TYR B 1 161 ? 21.219 -9.828 -8.445 1 95.31 161 TYR B O 1
ATOM 3089 N N . VAL B 1 162 ? 20.047 -9.461 -6.598 1 96.81 162 VAL B N 1
ATOM 3090 C CA . VAL B 1 162 ? 18.875 -10.172 -7.109 1 96.81 162 VAL B CA 1
ATOM 3091 C C . VAL B 1 162 ? 18.391 -9.508 -8.398 1 96.81 162 VAL B C 1
ATOM 3093 O O . VAL B 1 162 ? 18.094 -10.188 -9.383 1 96.81 162 VAL B O 1
ATOM 3096 N N . ALA B 1 163 ? 18.344 -8.18 -8.344 1 95.69 163 ALA B N 1
ATOM 3097 C CA . ALA B 1 163 ? 17.906 -7.426 -9.516 1 95.69 163 ALA B CA 1
ATOM 3098 C C . ALA B 1 163 ? 18.828 -7.676 -10.703 1 95.69 163 ALA B C 1
ATOM 3100 O O . ALA B 1 163 ? 18.359 -7.918 -11.82 1 95.69 163 ALA B O 1
ATOM 3101 N N . ALA B 1 164 ? 20.094 -7.629 -10.43 1 96.5 164 ALA B N 1
ATOM 3102 C CA . ALA B 1 164 ? 21.078 -7.867 -11.484 1 96.5 164 ALA B CA 1
ATOM 3103 C C . ALA B 1 164 ? 20.938 -9.281 -12.047 1 96.5 164 ALA B C 1
ATOM 3105 O O . ALA B 1 164 ? 21.031 -9.484 -13.258 1 96.5 164 ALA B O 1
ATOM 3106 N N . ARG B 1 165 ? 20.766 -10.18 -11.133 1 96.88 165 ARG B N 1
ATOM 3107 C CA . ARG B 1 165 ? 20.609 -11.57 -11.523 1 96.88 165 ARG B CA 1
ATOM 3108 C C . ARG B 1 165 ? 19.391 -11.758 -12.414 1 96.88 165 ARG B C 1
ATOM 3110 O O . ARG B 1 165 ? 19.453 -12.445 -13.438 1 96.88 165 ARG B O 1
ATOM 3117 N N . ALA B 1 166 ? 18.312 -11.211 -12.047 1 96.62 166 ALA B N 1
ATOM 3118 C CA . ALA B 1 166 ? 17.078 -11.289 -12.836 1 96.62 166 ALA B CA 1
ATOM 3119 C C . ALA B 1 166 ? 17.281 -10.672 -14.211 1 96.62 166 ALA B C 1
ATOM 3121 O O . ALA B 1 166 ? 16.812 -11.219 -15.219 1 96.62 166 ALA B O 1
ATOM 3122 N N . LEU B 1 167 ? 17.938 -9.555 -14.258 1 95.12 167 LEU B N 1
ATOM 3123 C CA . LEU B 1 167 ? 18.188 -8.867 -15.516 1 95.12 167 LEU B CA 1
ATOM 3124 C C . LEU B 1 167 ? 19.062 -9.711 -16.438 1 95.12 167 LEU B C 1
ATOM 3126 O O . LEU B 1 167 ? 18.812 -9.789 -17.641 1 95.12 167 LEU B O 1
ATOM 3130 N N . SER B 1 168 ? 20.047 -10.32 -15.891 1 95.81 168 SER B N 1
ATOM 3131 C CA . SER B 1 168 ? 21 -11.078 -16.703 1 95.81 168 SER B CA 1
ATOM 3132 C C . SER B 1 168 ? 20.391 -12.398 -17.172 1 95.81 168 SER B C 1
ATOM 3134 O O . SER B 1 168 ? 20.703 -12.867 -18.266 1 95.81 168 SER B O 1
ATOM 3136 N N . THR B 1 169 ? 19.516 -13.008 -16.391 1 96.06 169 THR B N 1
ATOM 3137 C CA . THR B 1 169 ? 19 -14.328 -16.703 1 96.06 169 THR B CA 1
ATOM 3138 C C . THR B 1 169 ? 17.641 -14.219 -17.406 1 96.06 169 THR B C 1
ATOM 3140 O O . THR B 1 169 ? 17.219 -15.156 -18.094 1 96.06 169 THR B O 1
ATOM 3143 N N . GLY B 1 170 ? 16.984 -13.109 -17.156 1 95.44 170 GLY B N 1
ATOM 3144 C CA . GLY B 1 170 ? 15.633 -12.938 -17.688 1 95.44 170 GLY B CA 1
ATOM 3145 C C . GLY B 1 170 ? 14.578 -13.672 -16.891 1 95.44 170 GLY B C 1
ATOM 3146 O O . GLY B 1 170 ? 13.406 -13.711 -17.281 1 95.44 170 GLY B O 1
ATOM 3147 N N . LEU B 1 171 ? 14.945 -14.227 -15.75 1 97.56 171 LEU B N 1
ATOM 3148 C CA . LEU B 1 171 ? 14.031 -15 -14.914 1 97.56 171 LEU B CA 1
ATOM 3149 C C . LEU B 1 171 ? 13.109 -14.078 -14.117 1 97.56 171 LEU B C 1
ATOM 3151 O O . LEU B 1 171 ? 13.523 -13.008 -13.672 1 97.56 171 LEU B O 1
ATOM 3155 N N . PRO B 1 172 ? 11.867 -14.539 -13.938 1 98.44 172 PRO B N 1
ATOM 3156 C CA . PRO B 1 172 ? 11 -13.789 -13.023 1 98.44 172 PRO B CA 1
ATOM 3157 C C . PRO B 1 172 ? 11.492 -13.82 -11.578 1 98.44 172 PRO B C 1
ATOM 3159 O O . PRO B 1 172 ? 12.211 -14.734 -11.188 1 98.44 172 PRO B O 1
ATOM 3162 N N . ILE B 1 173 ? 11.18 -12.82 -10.883 1 98.75 173 ILE B N 1
ATOM 3163 C CA . ILE B 1 173 ? 11.391 -12.812 -9.438 1 98.75 173 ILE B CA 1
ATOM 3164 C C . ILE B 1 173 ? 10.094 -13.18 -8.719 1 98.75 173 ILE B C 1
ATOM 3166 O O . ILE B 1 173 ? 9.07 -12.523 -8.914 1 98.75 173 ILE B O 1
ATOM 3170 N N . GLY B 1 174 ? 10.148 -14.266 -7.949 1 98.81 174 GLY B N 1
ATOM 3171 C CA . GLY B 1 174 ? 8.992 -14.727 -7.195 1 98.81 174 GLY B CA 1
ATOM 3172 C C . GLY B 1 174 ? 8.938 -14.172 -5.789 1 98.81 174 GLY B C 1
ATOM 3173 O O . GLY B 1 174 ? 9.883 -14.312 -5.02 1 98.81 174 GLY B O 1
ATOM 3174 N N . VAL B 1 175 ? 7.844 -13.539 -5.441 1 98.62 175 VAL B N 1
ATOM 3175 C CA . VAL B 1 175 ? 7.629 -12.953 -4.121 1 98.62 175 VAL B CA 1
ATOM 3176 C C . VAL B 1 175 ? 6.387 -13.57 -3.479 1 98.62 175 VAL B C 1
ATOM 3178 O O . VAL B 1 175 ? 5.332 -13.656 -4.113 1 98.62 175 VAL B O 1
ATOM 3181 N N . GLY B 1 176 ? 6.516 -13.992 -2.232 1 98.19 176 GLY B N 1
ATOM 3182 C CA . GLY B 1 176 ? 5.359 -14.531 -1.527 1 98.19 176 GLY B CA 1
ATOM 3183 C C . GLY B 1 176 ? 4.273 -13.5 -1.29 1 98.19 176 GLY B C 1
ATOM 3184 O O . GLY B 1 176 ? 4.566 -12.328 -1.021 1 98.19 176 GLY B O 1
ATOM 3185 N N . CYS B 1 177 ? 3.047 -13.93 -1.281 1 98.31 177 CYS B N 1
ATOM 3186 C CA . CYS B 1 177 ? 1.912 -13.023 -1.159 1 98.31 177 CYS B CA 1
ATOM 3187 C C . CYS B 1 177 ? 0.838 -13.609 -0.251 1 98.31 177 CYS B C 1
ATOM 3189 O O . CYS B 1 177 ? -0.34 -13.641 -0.611 1 98.31 177 CYS B O 1
ATOM 3191 N N . PHE B 1 178 ? 1.252 -14.078 0.928 1 97.25 178 PHE B N 1
ATOM 3192 C CA . PHE B 1 178 ? 0.4 -14.688 1.94 1 97.25 178 PHE B CA 1
ATOM 3193 C C . PHE B 1 178 ? 0.828 -14.258 3.34 1 97.25 178 PHE B C 1
ATOM 3195 O O . PHE B 1 178 ? 1.966 -13.828 3.541 1 97.25 178 PHE B O 1
ATOM 3202 N N . PRO B 1 179 ? -0.089 -14.305 4.305 1 93.94 179 PRO B N 1
ATOM 3203 C CA . PRO B 1 179 ? 0.167 -13.68 5.605 1 93.94 179 PRO B CA 1
ATOM 3204 C C . PRO B 1 179 ? 1.158 -14.477 6.453 1 93.94 179 PRO B C 1
ATOM 3206 O O . PRO B 1 179 ? 1.997 -13.891 7.141 1 93.94 179 PRO B O 1
ATOM 3209 N N . ARG B 1 180 ? 1.027 -15.719 6.453 1 90.62 180 ARG B N 1
ATOM 3210 C CA . ARG B 1 180 ? 1.876 -16.547 7.305 1 90.62 180 ARG B CA 1
ATOM 3211 C C . ARG B 1 180 ? 2.043 -17.938 6.719 1 90.62 180 ARG B C 1
ATOM 3213 O O . ARG B 1 180 ? 1.267 -18.359 5.855 1 90.62 180 ARG B O 1
ATOM 3220 N N . GLY B 1 181 ? 3.082 -18.516 7.176 1 88.62 181 GLY B N 1
ATOM 3221 C CA . GLY B 1 181 ? 3.365 -19.859 6.703 1 88.62 181 GLY B CA 1
ATOM 3222 C C . GLY B 1 181 ? 4.559 -19.938 5.77 1 88.62 181 GLY B C 1
ATOM 3223 O O . GLY B 1 181 ? 5.266 -18.938 5.586 1 88.62 181 GLY B O 1
ATOM 3224 N N . GLU B 1 182 ? 4.695 -21.203 5.227 1 92.25 182 GLU B N 1
ATOM 3225 C CA . GLU B 1 182 ? 5.82 -21.453 4.332 1 92.25 182 GLU B CA 1
ATOM 3226 C C . GLU B 1 182 ? 5.352 -21.641 2.893 1 92.25 182 GLU B C 1
ATOM 3228 O O . GLU B 1 182 ? 4.172 -21.906 2.648 1 92.25 182 GLU B O 1
ATOM 3233 N N . PHE B 1 183 ? 6.277 -21.406 2.041 1 96.94 183 PHE B N 1
ATOM 3234 C CA . PHE B 1 183 ? 5.984 -21.766 0.659 1 96.94 183 PHE B CA 1
ATOM 3235 C C . PHE B 1 183 ? 5.637 -23.25 0.547 1 96.94 183 PHE B C 1
ATOM 3237 O O . PHE B 1 183 ? 6.227 -24.078 1.239 1 96.94 183 PHE B O 1
ATOM 3244 N N . LYS B 1 184 ? 4.699 -23.547 -0.342 1 96.62 184 LYS B N 1
ATOM 3245 C CA . LYS B 1 184 ? 4.445 -24.938 -0.679 1 96.62 184 LYS B CA 1
ATOM 3246 C C . LYS B 1 184 ? 5.684 -25.594 -1.282 1 96.62 184 LYS B C 1
ATOM 3248 O O . LYS B 1 184 ? 6.477 -24.938 -1.955 1 96.62 184 LYS B O 1
ATOM 3253 N N . ARG B 1 185 ? 5.812 -26.906 -1.081 1 96.75 185 ARG B N 1
ATOM 3254 C CA . ARG B 1 185 ? 6.914 -27.672 -1.662 1 96.75 185 ARG B CA 1
ATOM 3255 C C . ARG B 1 185 ? 6.922 -27.547 -3.184 1 96.75 185 ARG B C 1
ATOM 3257 O O . ARG B 1 185 ? 7.984 -27.5 -3.803 1 96.75 185 ARG B O 1
ATOM 3264 N N . SER B 1 186 ? 5.758 -27.547 -3.76 1 96.38 186 SER B N 1
ATOM 3265 C CA . SER B 1 186 ? 5.621 -27.438 -5.207 1 96.38 186 SER B CA 1
ATOM 3266 C C . SER B 1 186 ? 6.184 -26.109 -5.711 1 96.38 186 SER B C 1
ATOM 3268 O O . SER B 1 186 ? 6.734 -26.047 -6.812 1 96.38 186 SER B O 1
ATOM 3270 N N . THR B 1 187 ? 6.062 -25.062 -4.938 1 97.94 187 THR B N 1
ATOM 3271 C CA . THR B 1 187 ? 6.613 -23.75 -5.281 1 97.94 187 THR B CA 1
ATOM 3272 C C . THR B 1 187 ? 8.133 -23.766 -5.148 1 97.94 187 THR B C 1
ATOM 3274 O O . THR B 1 187 ? 8.844 -23.312 -6.055 1 97.94 187 THR B O 1
ATOM 3277 N N . LEU B 1 188 ? 8.594 -24.328 -4.062 1 97.81 188 LEU B N 1
ATOM 3278 C CA . LEU B 1 188 ? 10.031 -24.375 -3.803 1 97.81 188 LEU B CA 1
ATOM 3279 C C . LEU B 1 188 ? 10.75 -25.156 -4.898 1 97.81 188 LEU B C 1
ATOM 3281 O O . LEU B 1 188 ? 11.844 -24.766 -5.328 1 97.81 188 LEU B O 1
ATOM 3285 N N . ARG B 1 189 ? 10.141 -26.156 -5.402 1 97.44 189 ARG B N 1
ATOM 3286 C CA . ARG B 1 189 ? 10.758 -27.031 -6.402 1 97.44 189 ARG B CA 1
ATOM 3287 C C . ARG B 1 189 ? 10.875 -26.328 -7.746 1 97.44 189 ARG B C 1
ATOM 3289 O O . ARG B 1 189 ? 11.695 -26.719 -8.586 1 97.44 189 ARG B O 1
ATOM 3296 N N . LYS B 1 190 ? 10.062 -25.344 -7.922 1 97.88 190 LYS B N 1
ATOM 3297 C CA . LYS B 1 190 ? 10.047 -24.656 -9.211 1 97.88 190 LYS B CA 1
ATOM 3298 C C . LYS B 1 190 ? 11.016 -23.484 -9.219 1 97.88 190 LYS B C 1
ATOM 3300 O O . LYS B 1 190 ? 11.289 -22.906 -10.273 1 97.88 190 LYS B O 1
ATOM 3305 N N . ALA B 1 191 ? 11.523 -23.109 -8.07 1 98.06 191 ALA B N 1
ATOM 3306 C CA . ALA B 1 191 ? 12.5 -22.016 -7.977 1 98.06 191 ALA B CA 1
ATOM 3307 C C . ALA B 1 191 ? 13.852 -22.453 -8.523 1 98.06 191 ALA B C 1
ATOM 3309 O O . ALA B 1 191 ? 14.305 -23.578 -8.273 1 98.06 191 ALA B O 1
ATOM 3310 N N . SER B 1 192 ? 14.484 -21.609 -9.312 1 97.81 192 SER B N 1
ATOM 3311 C CA . SER B 1 192 ? 15.836 -21.875 -9.781 1 97.81 192 SER B CA 1
ATOM 3312 C C . SER B 1 192 ? 16.875 -21.484 -8.734 1 97.81 192 SER B C 1
ATOM 3314 O O . SER B 1 192 ? 17.922 -22.125 -8.625 1 97.81 192 SER B O 1
ATOM 3316 N N . GLU B 1 193 ? 16.609 -20.438 -8.078 1 97.81 193 GLU B N 1
ATOM 3317 C CA . GLU B 1 193 ? 17.422 -19.844 -7.016 1 97.81 193 GLU B CA 1
ATOM 3318 C C . GLU B 1 193 ? 16.531 -19.203 -5.949 1 97.81 193 GLU B C 1
ATOM 3320 O O . GLU B 1 193 ? 15.367 -18.891 -6.207 1 97.81 193 GLU B O 1
ATOM 3325 N N . ALA B 1 194 ? 17.094 -19.203 -4.777 1 97.56 194 ALA B N 1
ATOM 3326 C CA . ALA B 1 194 ? 16.375 -18.578 -3.674 1 97.56 194 ALA B CA 1
ATOM 3327 C C . ALA B 1 194 ? 17.297 -17.672 -2.854 1 97.56 194 ALA B C 1
ATOM 3329 O O . ALA B 1 194 ? 18.422 -18.062 -2.531 1 97.56 194 ALA B O 1
ATOM 3330 N N . TYR B 1 195 ? 16.812 -16.469 -2.582 1 97.12 195 TYR B N 1
ATOM 3331 C CA . TYR B 1 195 ? 17.641 -15.5 -1.872 1 97.12 195 TYR B CA 1
ATOM 3332 C C . TYR B 1 195 ? 16.875 -14.852 -0.729 1 97.12 195 TYR B C 1
ATOM 3334 O O . TYR B 1 195 ? 15.648 -14.711 -0.796 1 97.12 195 TYR B O 1
ATOM 3342 N N . SER B 1 196 ? 17.531 -14.562 0.317 1 94.88 196 SER B N 1
ATOM 3343 C CA . SER B 1 196 ? 17.047 -13.711 1.398 1 94.88 196 SER B CA 1
ATOM 3344 C C . SER B 1 196 ? 17.719 -12.336 1.362 1 94.88 196 SER B C 1
ATOM 3346 O O . SER B 1 196 ? 18.906 -12.234 1.098 1 94.88 196 SER B O 1
ATOM 3348 N N . ILE B 1 197 ? 16.844 -11.367 1.481 1 88.81 197 ILE B N 1
ATOM 3349 C CA . ILE B 1 197 ? 17.391 -10.016 1.534 1 88.81 197 ILE B CA 1
ATOM 3350 C C . ILE B 1 197 ? 17.219 -9.438 2.939 1 88.81 197 ILE B C 1
ATOM 3352 O O . ILE B 1 197 ? 16.484 -10 3.76 1 88.81 197 ILE B O 1
ATOM 3356 N N . MET B 1 198 ? 17.953 -8.422 3.307 1 84.31 198 MET B N 1
ATOM 3357 C CA . MET B 1 198 ? 17.891 -7.727 4.586 1 84.31 198 MET B CA 1
ATOM 3358 C C . MET B 1 198 ? 18.25 -8.656 5.738 1 84.31 198 MET B C 1
ATOM 3360 O O . MET B 1 198 ? 17.594 -8.648 6.781 1 84.31 198 MET B O 1
ATOM 3364 N N . GLY B 1 199 ? 19.156 -9.531 5.562 1 77.25 199 GLY B N 1
ATOM 3365 C CA . GLY B 1 199 ? 19.641 -10.414 6.613 1 77.25 199 GLY B CA 1
ATOM 3366 C C . GLY B 1 199 ? 18.594 -11.422 7.062 1 77.25 199 GLY B C 1
ATOM 3367 O O . GLY B 1 199 ? 18.609 -11.875 8.203 1 77.25 199 GLY B O 1
ATOM 3368 N N . GLY B 1 200 ? 17.562 -11.562 6.27 1 77.69 200 GLY B N 1
ATOM 3369 C CA . GLY B 1 200 ? 16.547 -12.539 6.617 1 77.69 200 GLY B CA 1
ATOM 3370 C C . GLY B 1 200 ? 15.414 -11.953 7.449 1 77.69 200 GLY B C 1
ATOM 3371 O O . GLY B 1 200 ? 14.531 -12.68 7.91 1 77.69 200 GLY B O 1
ATOM 3372 N N . ALA B 1 201 ? 15.5 -10.641 7.703 1 80.44 201 ALA B N 1
ATOM 3373 C CA . ALA B 1 201 ? 14.391 -10 8.406 1 80.44 201 ALA B CA 1
ATOM 3374 C C . ALA B 1 201 ? 13.078 -10.18 7.641 1 80.44 201 ALA B C 1
ATOM 3376 O O . ALA B 1 201 ? 13.055 -10.062 6.414 1 80.44 201 ALA B O 1
ATOM 3377 N N . PRO B 1 202 ? 12.102 -10.641 8.383 1 83.31 202 PRO B N 1
ATOM 3378 C CA . PRO B 1 202 ? 10.82 -10.805 7.688 1 83.31 202 PRO B CA 1
ATOM 3379 C C . PRO B 1 202 ? 10.281 -9.492 7.133 1 83.31 202 PRO B C 1
ATOM 3381 O O . PRO B 1 202 ? 10.273 -8.477 7.832 1 83.31 202 PRO B O 1
ATOM 3384 N N . LEU B 1 203 ? 10 -9.477 5.852 1 89.56 203 LEU B N 1
ATOM 3385 C CA . LEU B 1 203 ? 9.398 -8.328 5.18 1 89.56 203 LEU B CA 1
ATOM 3386 C C . LEU B 1 203 ? 8.023 -8.68 4.625 1 89.56 203 LEU B C 1
ATOM 3388 O O . LEU B 1 203 ? 7.766 -9.836 4.273 1 89.56 203 LEU B O 1
ATOM 3392 N N . LYS B 1 204 ? 7.23 -7.676 4.613 1 92.62 204 LYS B N 1
ATOM 3393 C CA . LYS B 1 204 ? 5.949 -7.871 3.939 1 92.62 204 LYS B CA 1
ATOM 3394 C C . LYS B 1 204 ? 6.129 -7.969 2.428 1 92.62 204 LYS B C 1
ATOM 3396 O O . LYS B 1 204 ? 7.156 -7.551 1.893 1 92.62 204 LYS B O 1
ATOM 3401 N N . THR B 1 205 ? 5.141 -8.461 1.813 1 96.06 205 THR B N 1
ATOM 3402 C CA . THR B 1 205 ? 5.148 -8.672 0.37 1 96.06 205 THR B CA 1
ATOM 3403 C C . THR B 1 205 ? 5.516 -7.383 -0.361 1 96.06 205 THR B C 1
ATOM 3405 O O . THR B 1 205 ? 6.402 -7.383 -1.217 1 96.06 205 THR B O 1
ATOM 3408 N N . TRP B 1 206 ? 4.863 -6.273 -0.016 1 93.94 206 TRP B N 1
ATOM 3409 C CA . TRP B 1 206 ? 5.082 -5.012 -0.716 1 93.94 206 TRP B CA 1
ATOM 3410 C C . TRP B 1 206 ? 6.457 -4.441 -0.393 1 93.94 206 TRP B C 1
ATOM 3412 O O . TRP B 1 206 ? 7.047 -3.727 -1.207 1 93.94 206 TRP B O 1
ATOM 3422 N N . GLY B 1 207 ? 6.973 -4.785 0.776 1 92.25 207 GLY B N 1
ATOM 3423 C CA . GLY B 1 207 ? 8.328 -4.379 1.118 1 92.25 207 GLY B CA 1
ATOM 3424 C C . GLY B 1 207 ? 9.383 -5.023 0.24 1 92.25 207 GLY B C 1
ATOM 3425 O O . GLY B 1 207 ? 10.297 -4.348 -0.236 1 92.25 207 GLY B O 1
ATOM 3426 N N . VAL B 1 208 ? 9.211 -6.316 0.03 1 94.31 208 VAL B N 1
ATOM 3427 C CA . VAL B 1 208 ? 10.141 -7.043 -0.834 1 94.31 208 VAL B CA 1
ATOM 3428 C C . VAL B 1 208 ? 10 -6.551 -2.273 1 94.31 208 VAL B C 1
ATOM 3430 O O . VAL B 1 208 ? 10.992 -6.227 -2.926 1 94.31 208 VAL B O 1
ATOM 3433 N N . ALA B 1 209 ? 8.797 -6.438 -2.73 1 95.44 209 ALA B N 1
ATOM 3434 C CA . ALA B 1 209 ? 8.523 -6.07 -4.117 1 95.44 209 ALA B CA 1
ATOM 3435 C C . ALA B 1 209 ? 9.047 -4.672 -4.43 1 95.44 209 ALA B C 1
ATOM 3437 O O . ALA B 1 209 ? 9.664 -4.453 -5.469 1 95.44 209 ALA B O 1
ATOM 3438 N N . SER B 1 210 ? 8.797 -3.758 -3.525 1 92.44 210 SER B N 1
ATOM 3439 C CA . SER B 1 210 ? 9.234 -2.383 -3.74 1 92.44 210 SER B CA 1
ATOM 3440 C C . SER B 1 210 ? 10.75 -2.293 -3.816 1 92.44 210 SER B C 1
ATOM 3442 O O . SER B 1 210 ? 11.297 -1.586 -4.668 1 92.44 210 SER B O 1
ATOM 3444 N N . ARG B 1 211 ? 11.391 -3 -2.973 1 92 211 ARG B N 1
ATOM 3445 C CA . ARG B 1 211 ? 12.852 -2.994 -2.965 1 92 211 ARG B CA 1
ATOM 3446 C C . ARG B 1 211 ? 13.406 -3.555 -4.27 1 92 211 ARG B C 1
ATOM 3448 O O . ARG B 1 211 ? 14.375 -3.021 -4.82 1 92 211 ARG B O 1
ATOM 3455 N N . ILE B 1 212 ? 12.797 -4.594 -4.691 1 94.25 212 ILE B N 1
ATOM 3456 C CA . ILE B 1 212 ? 13.242 -5.223 -5.93 1 94.25 212 ILE B CA 1
ATOM 3457 C C . ILE B 1 212 ? 13.023 -4.27 -7.102 1 94.25 212 ILE B C 1
ATOM 3459 O O . ILE B 1 212 ? 13.922 -4.07 -7.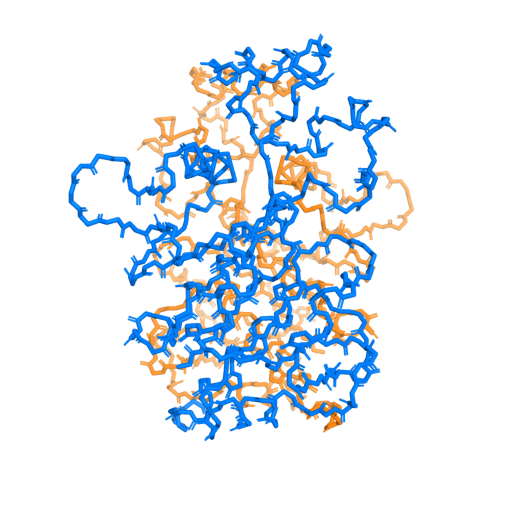926 1 94.25 212 ILE B O 1
ATOM 3463 N N . VAL B 1 213 ? 11.836 -3.701 -7.172 1 93.25 213 VAL B N 1
ATOM 3464 C CA . VAL B 1 213 ? 11.5 -2.795 -8.266 1 93.25 213 VAL B CA 1
ATOM 3465 C C . VAL B 1 213 ? 12.461 -1.606 -8.266 1 93.25 213 VAL B C 1
ATOM 3467 O O . VAL B 1 213 ? 12.969 -1.214 -9.32 1 93.25 213 VAL B O 1
ATOM 3470 N N . TYR B 1 214 ? 12.727 -1.113 -7.125 1 88.75 214 TYR B N 1
ATOM 3471 C CA . TYR B 1 214 ? 13.633 0.027 -7.027 1 88.75 214 TYR B CA 1
ATOM 3472 C C . TYR B 1 214 ? 15.039 -0.352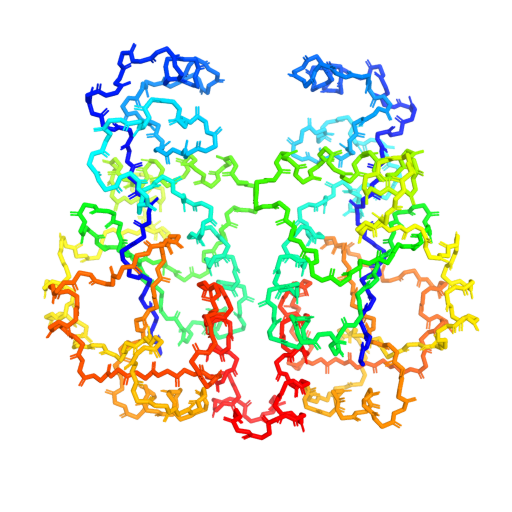 -7.473 1 88.75 214 TYR B C 1
ATOM 3474 O O . TYR B 1 214 ? 15.695 0.412 -8.18 1 88.75 214 TYR B O 1
ATOM 3482 N N . ALA B 1 215 ? 15.477 -1.509 -7.035 1 91.38 215 ALA B N 1
ATOM 3483 C CA . ALA B 1 215 ? 16.797 -1.979 -7.449 1 91.38 215 ALA B CA 1
ATOM 3484 C C . ALA B 1 215 ? 16.875 -2.141 -8.969 1 91.38 215 ALA B C 1
ATOM 3486 O O . ALA B 1 215 ? 17.875 -1.785 -9.586 1 91.38 215 ALA B O 1
ATOM 3487 N N . LEU B 1 216 ? 15.812 -2.631 -9.516 1 92.75 216 LEU B N 1
ATOM 3488 C CA . LEU B 1 216 ? 15.75 -2.799 -10.969 1 92.75 216 LEU B CA 1
ATOM 3489 C C . LEU B 1 216 ? 15.805 -1.448 -11.672 1 92.75 216 LEU B C 1
ATOM 3491 O O . LEU B 1 216 ? 16.484 -1.302 -12.695 1 92.75 216 LEU B O 1
ATOM 3495 N N . GLU B 1 217 ? 15.062 -0.503 -11.125 1 88.88 217 GLU B N 1
ATOM 3496 C CA . GLU B 1 217 ? 15.039 0.84 -11.695 1 88.88 217 GLU B CA 1
ATOM 3497 C C . GLU B 1 217 ? 16.438 1.468 -11.68 1 88.88 217 GLU B C 1
ATOM 3499 O O . GLU B 1 217 ? 16.844 2.115 -12.641 1 88.88 217 GLU B O 1
ATOM 3504 N N . ARG B 1 218 ? 17.078 1.261 -10.641 1 85.81 218 ARG B N 1
ATOM 3505 C CA . ARG B 1 218 ? 18.422 1.828 -10.492 1 85.81 218 ARG B CA 1
ATOM 3506 C C . ARG B 1 218 ? 19.391 1.217 -11.492 1 85.81 218 ARG B C 1
ATOM 3508 O O . ARG B 1 218 ? 20.281 1.902 -12 1 85.81 218 ARG B O 1
ATOM 3515 N N . LEU B 1 219 ? 19.266 0.001 -11.75 1 88.12 219 LEU B N 1
ATOM 3516 C CA . LEU B 1 219 ? 20.156 -0.689 -12.68 1 88.12 219 LEU B CA 1
ATOM 3517 C C . LEU B 1 219 ? 19.844 -0.301 -14.117 1 88.12 219 LEU B C 1
ATOM 3519 O O . LEU B 1 219 ? 20.734 -0.259 -14.961 1 88.12 219 LEU B O 1
ATOM 3523 N N . LYS B 1 220 ? 18.656 -0.101 -14.438 1 80.81 220 LYS B N 1
ATOM 3524 C CA . LYS B 1 220 ? 18.281 0.231 -15.805 1 80.81 220 LYS B CA 1
ATOM 3525 C C . LYS B 1 220 ? 18.547 1.7 -16.109 1 80.81 220 LYS B C 1
ATOM 3527 O O . LYS B 1 220 ? 18.953 2.043 -17.219 1 80.81 220 LYS B O 1
ATOM 3532 N N . SER B 1 221 ? 18.078 2.654 -15.438 1 65.31 221 SER B N 1
ATOM 3533 C CA . SER B 1 221 ? 18.312 4.07 -15.703 1 65.31 221 SER B CA 1
ATOM 3534 C C . SER B 1 221 ? 19.125 4.715 -14.586 1 65.31 221 SER B C 1
ATOM 3536 O O . SER B 1 221 ? 18.594 4.984 -13.5 1 65.31 221 SER B O 1
ATOM 3538 N N . PRO B 1 222 ? 20.484 4.582 -14.711 1 50.94 222 PRO B N 1
ATOM 3539 C CA . PRO B 1 222 ? 21.359 5.184 -13.703 1 50.94 222 PRO B CA 1
ATOM 3540 C C . PRO B 1 222 ? 20.922 6.594 -13.312 1 50.94 222 PRO B C 1
ATOM 3542 O O . PRO B 1 222 ? 21.547 7.219 -12.445 1 50.94 222 PRO B O 1
ATOM 3545 N N . PHE B 1 223 ? 20.172 7.289 -14.078 1 46.53 223 PHE B N 1
ATOM 3546 C CA . PHE B 1 223 ? 19.891 8.664 -13.695 1 46.53 223 PHE B CA 1
ATOM 3547 C C . PHE B 1 223 ? 19.078 8.711 -12.406 1 46.53 223 PHE B C 1
ATOM 3549 O O . PHE B 1 223 ? 18.672 9.781 -11.953 1 46.53 223 PHE B O 1
ATOM 3556 N N . THR B 1 224 ? 18.75 7.523 -11.961 1 42.78 224 THR B N 1
ATOM 3557 C CA . THR B 1 224 ? 18.297 7.48 -10.578 1 42.78 224 THR B CA 1
ATOM 3558 C C . THR B 1 224 ? 19.453 7.168 -9.641 1 42.78 224 THR B C 1
ATOM 3560 O O . THR B 1 224 ? 20.344 6.375 -9.977 1 42.78 224 THR B O 1
#

Secondary structure (DSSP, 8-state):
-EEEEES-S--BPPGGGTTSHHHHHHHHHHTS-GGGSBP-HHHHTTGGGGSTTGGGSS-HHHHHHHHHHHHTSHHHHTT--EEEEE-TTS-EEEE-TT----SSHHHHHHHHHHHHHHSEES-SSS--SEEEEESSHHHHHHHH--EEEEEEEEEE--HHHHHHHHHHH-PPEEEE-SSSS---HHHHHHEEEEEE-GGG----HHHHHHHHHHHHHHHH-TT-/-EEEEES-S--BPPGGGTTSHHHHHHHHHHTS-GGGSBP-HHHHTTGGGGSTTGGGSS-HHHHHHHHHHHHTSHHHHTT--EEEEE-TTS-EEEE-TT----SSHHHHHHHHHHHHHHSEES-SSS--SEEEEESSHHHHHHHH--EEEEEEEEEE--HHHHHHHHHHH-PPEEEE-SSSS---HHHHHHEEEEEE-GGG----HHHHHHHHHHHHHHHH-TT-

Nearest PDB structures (foldseek):
  5jpq-assembly1_e  TM=8.577E-01  e=1.168E-13  Thermochaetoides thermophila
  3oii-assembly1_A  TM=8.277E-01  e=4.205E-14  Saccharomyces cerevisiae
  6rxy-assembly1_CN  TM=8.329E-01  e=5.760E-13  Thermochaetoides thermophila
  3oin-assembly1_A  TM=7.652E-01  e=9.599E-13  Saccharomyces cerevisiae
  5wyk-assembly1_E2  TM=8.241E-01  e=2.346E-12  Saccharomyces cerevisiae S288C

Solvent-accessible surface area (backbone atoms only — not comparable to full-atom values): 23231 Å² total; per-residue (Å²): 93,40,40,31,34,38,58,21,11,35,48,56,33,51,78,92,41,42,78,34,67,50,38,43,51,51,16,60,72,70,71,49,54,34,68,60,32,54,33,34,39,93,66,27,50,77,67,39,70,79,44,83,68,42,72,40,45,27,40,46,63,52,50,49,51,34,48,50,60,50,52,61,29,68,51,24,66,72,65,50,46,42,44,34,38,21,30,60,85,34,35,24,32,34,50,41,79,78,49,78,72,62,84,49,62,69,58,34,46,53,52,51,30,45,23,72,73,66,43,21,30,62,70,81,84,74,84,53,42,32,32,64,70,28,72,29,64,68,53,39,28,72,75,58,43,46,24,39,28,58,30,62,85,29,51,76,44,32,46,55,53,52,30,50,49,29,67,75,70,62,29,26,37,31,37,57,24,49,84,49,86,74,82,53,67,75,57,59,70,47,36,76,42,49,32,6,45,61,83,35,53,88,63,51,49,44,56,52,50,46,48,36,52,51,33,39,44,38,70,71,44,66,79,65,93,40,39,30,33,37,57,19,11,36,46,55,33,52,77,92,42,43,79,33,67,51,39,44,51,51,16,61,73,70,70,49,54,36,69,60,32,53,34,34,40,94,65,27,50,76,67,39,68,79,44,82,68,42,72,40,45,26,39,45,65,54,51,50,52,33,47,51,60,49,51,61,29,67,51,24,66,72,65,51,45,44,44,32,37,20,31,60,86,33,36,24,30,33,52,40,80,78,50,79,70,62,86,48,64,68,59,35,46,52,52,51,29,46,23,73,73,66,44,22,29,64,69,81,83,74,84,52,41,31,31,64,70,29,72,29,64,67,52,38,30,74,75,59,42,46,24,39,28,57,30,63,86,29,51,77,44,32,46,55,54,53,31,50,48,29,66,74,69,62,30,25,37,31,36,56,24,51,85,49,85,75,81,51,69,73,55,60,71,49,37,75,43,48,31,6,46,62,86,36,55,88,62,51,49,44,58,52,50,47,48,37,52,50,32,39,43,38,70,70,45,64,77,65

Organism: Aeropyrum pernix (strain ATCC 700893 / DSM 11879 / JCM 9820 / NBRC 100138 / K1) (NCBI:txid272557)

Sequence (448 aa):
MKIVFLECSVELVPRSLWSHPQVLKSARRYGIEPGDLLLDKSLHYNAMAELPAKWKRGRPDILHVALLTTTDSPLYNEGLLRIYFQVYDGRLFEVGTGVRVPKNYERFRGLVAQLLKTERVPPGEGEALIRLHSRSLAEFVEREGRFILMWEKGSPTTTTYVAARALSTGLPIGVGCFPRGEFKRSTLRKASEAYSIMGGAPLKTWGVASRIVYALERLKSPFTMKIVFLECSVELVPRSLWSHPQVLKSARRYGIEPGDLLLDKSLHYNAMAELPAKWKRGRPDILHVALLTTTDSPLYNEGLLRIYFQVYDGRLFEVGTGVRVPKNYERFRGLVAQLLKTERVPPGEGEALIRLHSRSLAEFVEREGRFILMWEKGSPTTTTYVAARALSTGLPIGVGCFPRGEFKRSTLRKASEAYSIMGGAPLKTWGVASRIVYALERLKSPFT